Protein AF-A0A2H3EYL6-F1 (afdb_monomer_lite)

Structure (mmCIF, N/CA/C/O backbone):
data_AF-A0A2H3EYL6-F1
#
_entry.id   AF-A0A2H3EYL6-F1
#
loop_
_atom_site.group_PDB
_atom_site.id
_atom_site.type_symbol
_atom_site.label_atom_id
_atom_site.label_alt_id
_atom_site.label_comp_id
_atom_site.label_asym_id
_atom_site.label_entity_id
_atom_site.label_seq_id
_atom_site.pdbx_PDB_ins_code
_atom_site.Cartn_x
_atom_site.Cartn_y
_atom_site.Cartn_z
_atom_site.occupancy
_atom_site.B_iso_or_equiv
_atom_site.auth_seq_id
_atom_site.auth_comp_id
_atom_site.auth_asym_id
_atom_site.auth_atom_id
_atom_site.pdbx_PDB_model_num
ATOM 1 N N . MET A 1 1 ? 18.419 -10.142 -28.503 1.00 65.06 1 MET A N 1
ATOM 2 C CA . MET A 1 1 ? 17.807 -8.801 -28.611 1.00 65.06 1 MET A CA 1
ATOM 3 C C . MET A 1 1 ? 18.064 -8.148 -27.268 1.00 65.06 1 MET A C 1
ATOM 5 O O . MET A 1 1 ? 17.818 -8.819 -26.281 1.00 65.06 1 MET A O 1
ATOM 9 N N . VAL A 1 2 ? 18.643 -6.947 -27.205 1.00 81.31 2 VAL A N 1
ATOM 10 C CA . VAL A 1 2 ? 18.856 -6.274 -25.912 1.00 81.31 2 VAL A CA 1
ATOM 11 C C . VAL A 1 2 ? 17.604 -5.464 -25.610 1.00 81.31 2 VAL A C 1
ATOM 13 O O . VAL A 1 2 ? 17.224 -4.616 -26.415 1.00 81.31 2 VAL A O 1
ATOM 16 N N . TYR A 1 3 ? 16.944 -5.756 -24.494 1.00 85.50 3 TYR A N 1
ATOM 17 C CA . TYR A 1 3 ? 15.856 -4.931 -23.985 1.00 85.50 3 TYR A CA 1
ATOM 18 C C . TYR A 1 3 ? 16.463 -3.824 -23.135 1.00 85.50 3 TYR A C 1
ATOM 20 O O . TYR A 1 3 ? 17.166 -4.116 -22.171 1.00 85.50 3 TYR A O 1
ATOM 28 N N . GLU A 1 4 ? 16.210 -2.573 -23.499 1.00 86.75 4 GLU A N 1
ATOM 29 C CA . GLU A 1 4 ? 16.711 -1.396 -22.794 1.00 86.75 4 GLU A CA 1
ATOM 30 C C . GLU A 1 4 ? 15.558 -0.436 -22.512 1.00 86.75 4 GLU A C 1
ATOM 32 O O . GLU A 1 4 ? 14.672 -0.254 -23.351 1.00 86.75 4 GLU A O 1
ATOM 37 N N . GLY A 1 5 ? 15.570 0.174 -21.330 1.00 86.62 5 GLY A N 1
ATOM 38 C CA . GLY A 1 5 ? 14.625 1.220 -20.968 1.00 86.62 5 GLY A CA 1
ATOM 39 C C . GLY A 1 5 ? 15.189 2.150 -19.905 1.00 86.62 5 GLY A C 1
ATOM 40 O O . GLY A 1 5 ? 16.033 1.752 -19.093 1.00 86.62 5 GLY A O 1
ATOM 41 N N . LYS A 1 6 ? 14.706 3.394 -19.904 1.00 92.31 6 LYS A N 1
ATOM 42 C CA . LYS A 1 6 ? 15.008 4.352 -18.841 1.00 92.31 6 LYS A CA 1
ATOM 43 C C . LYS A 1 6 ? 14.436 3.862 -17.511 1.00 92.31 6 LYS A C 1
ATOM 45 O O . LYS A 1 6 ? 13.343 3.302 -17.468 1.00 92.31 6 LYS A O 1
ATOM 50 N N . THR A 1 7 ? 15.164 4.092 -16.427 1.00 92.62 7 THR A N 1
ATOM 51 C CA . THR A 1 7 ? 14.757 3.772 -15.054 1.00 92.62 7 THR A CA 1
ATOM 52 C C . THR A 1 7 ? 15.117 4.916 -14.116 1.00 92.62 7 THR A C 1
ATOM 54 O O . THR A 1 7 ? 16.041 5.683 -14.388 1.00 92.62 7 THR A O 1
ATOM 57 N N . PHE A 1 8 ? 14.397 5.031 -13.004 1.00 94.00 8 PHE A N 1
ATOM 58 C CA . PHE A 1 8 ? 14.640 6.043 -11.981 1.00 94.00 8 PHE A CA 1
ATOM 59 C C . PHE A 1 8 ? 15.000 5.360 -10.667 1.00 94.00 8 PHE A C 1
ATOM 61 O O . PHE A 1 8 ? 14.249 4.528 -10.153 1.00 94.00 8 PHE A O 1
ATOM 68 N N . ARG A 1 9 ? 16.178 5.692 -10.141 1.00 93.00 9 ARG A N 1
ATOM 69 C CA . ARG A 1 9 ? 16.787 5.020 -8.993 1.00 93.00 9 ARG A CA 1
ATOM 70 C C . ARG A 1 9 ? 16.853 5.931 -7.780 1.00 93.00 9 ARG A C 1
ATOM 72 O O . ARG A 1 9 ? 16.999 7.145 -7.925 1.00 93.00 9 ARG A O 1
ATOM 79 N N . GLY A 1 10 ? 16.802 5.318 -6.602 1.00 88.31 10 GLY A N 1
ATOM 80 C CA . GLY A 1 10 ? 17.319 5.926 -5.383 1.00 88.31 10 GLY A CA 1
ATOM 81 C C . GLY A 1 10 ? 18.846 6.018 -5.432 1.00 88.31 10 GLY A C 1
ATOM 82 O O . GLY A 1 10 ? 19.508 5.381 -6.255 1.00 88.31 10 GLY A O 1
ATOM 83 N N . SER A 1 11 ? 19.424 6.829 -4.557 1.00 83.31 11 SER A N 1
ATOM 84 C CA . SER A 1 11 ? 20.870 7.036 -4.461 1.00 83.31 11 SER A CA 1
ATOM 85 C C . SER A 1 11 ? 21.271 7.231 -3.009 1.00 83.31 11 SER A C 1
ATOM 87 O O . SER A 1 11 ? 20.445 7.594 -2.186 1.00 83.31 11 SER A O 1
ATOM 89 N N . ALA A 1 12 ? 22.546 7.050 -2.666 1.00 79.38 12 ALA A N 1
ATOM 90 C CA . ALA A 1 12 ? 22.996 7.203 -1.277 1.00 79.38 12 ALA A CA 1
ATOM 91 C C . ALA A 1 12 ? 22.717 8.601 -0.676 1.00 79.38 12 ALA A C 1
ATOM 93 O O . ALA A 1 12 ? 22.647 8.736 0.544 1.00 79.38 12 ALA A O 1
ATOM 94 N N . SER A 1 13 ? 22.562 9.633 -1.516 1.00 75.62 13 SER A N 1
ATOM 95 C CA . SER A 1 13 ? 22.194 10.997 -1.114 1.00 75.62 13 SER A CA 1
ATOM 96 C C . SER A 1 13 ? 20.681 11.226 -0.996 1.00 75.62 13 SER A C 1
ATOM 98 O O . SER A 1 13 ? 20.272 12.316 -0.600 1.00 75.62 13 SER A O 1
ATOM 100 N N . GLY A 1 14 ? 19.854 10.239 -1.348 1.00 78.12 14 GLY A N 1
ATOM 101 C CA . GLY A 1 14 ? 18.395 10.355 -1.398 1.00 78.12 14 GLY A CA 1
ATOM 102 C C . GLY A 1 14 ? 17.866 11.081 -2.635 1.00 78.12 14 GLY A C 1
ATOM 103 O O . GLY A 1 14 ? 16.681 11.402 -2.698 1.00 78.12 14 GLY A O 1
ATOM 104 N N . GLU A 1 15 ? 18.727 11.364 -3.616 1.00 79.94 15 GLU A N 1
ATOM 105 C CA . GLU A 1 15 ? 18.337 11.987 -4.881 1.00 79.94 15 GLU A CA 1
ATOM 106 C C . GLU A 1 15 ? 17.874 10.947 -5.904 1.00 79.94 15 GLU A C 1
ATOM 108 O O . GLU A 1 15 ? 18.380 9.823 -5.944 1.00 79.94 15 GLU A O 1
ATOM 113 N N . ILE A 1 16 ? 16.940 11.351 -6.766 1.00 88.94 16 ILE A N 1
ATOM 114 C CA . ILE A 1 16 ? 16.485 10.533 -7.889 1.00 88.94 16 ILE A CA 1
ATOM 115 C C . ILE A 1 16 ? 17.497 10.615 -9.024 1.00 88.94 16 ILE A C 1
ATOM 117 O O . ILE A 1 16 ? 17.801 11.700 -9.522 1.00 88.94 16 ILE A O 1
ATOM 121 N N . VAL A 1 17 ? 17.991 9.455 -9.446 1.00 88.94 17 VAL A N 1
ATOM 122 C CA . VAL A 1 17 ? 18.969 9.334 -10.526 1.00 88.94 17 VAL A CA 1
ATOM 123 C C . VAL A 1 17 ? 18.330 8.626 -11.712 1.00 88.94 17 VAL A C 1
ATOM 125 O O . VAL A 1 17 ? 17.850 7.498 -11.597 1.00 88.94 17 VAL A O 1
ATOM 128 N N . GLU A 1 18 ? 18.340 9.288 -12.866 1.00 92.50 18 GLU A N 1
ATOM 129 C CA . GLU A 1 18 ? 17.987 8.658 -14.136 1.00 92.50 18 GLU A CA 1
ATOM 130 C C . GLU A 1 18 ? 19.096 7.682 -14.562 1.00 92.50 18 GLU A C 1
ATOM 132 O O . GLU A 1 18 ? 20.282 8.014 -14.545 1.00 92.50 18 GLU A O 1
ATOM 137 N N . SER A 1 19 ? 18.711 6.467 -14.942 1.00 89.94 19 SER A N 1
ATOM 138 C CA . SER A 1 19 ? 19.608 5.389 -15.356 1.00 89.94 19 SER A CA 1
ATOM 139 C C . SER A 1 19 ? 18.985 4.578 -16.501 1.00 89.94 19 SER A C 1
ATOM 141 O O . SER A 1 19 ? 17.844 4.823 -16.895 1.00 89.94 19 SER A O 1
ATOM 143 N N . SER A 1 20 ? 19.708 3.597 -17.041 1.00 87.56 20 SER A N 1
ATOM 144 C CA . SER A 1 20 ? 19.164 2.605 -17.972 1.00 87.56 20 SER A CA 1
ATOM 145 C C . SER A 1 20 ? 19.321 1.198 -17.412 1.00 87.56 20 SER A C 1
ATOM 147 O O . SER A 1 20 ? 20.332 0.855 -16.799 1.00 87.56 20 SER A O 1
ATOM 149 N N . SER A 1 21 ? 18.289 0.385 -17.609 1.00 83.00 21 SER A N 1
ATOM 150 C CA . SER A 1 21 ? 18.329 -1.043 -17.316 1.00 83.00 21 SER A CA 1
ATOM 151 C C . SER A 1 21 ? 18.388 -1.805 -18.629 1.00 83.00 21 SER A C 1
ATOM 153 O O . SER A 1 21 ? 17.623 -1.505 -19.550 1.00 83.00 21 SER A O 1
ATOM 155 N N . THR A 1 22 ? 19.306 -2.767 -18.724 1.00 82.38 22 THR A N 1
ATOM 156 C CA . THR A 1 22 ? 19.487 -3.609 -19.906 1.00 82.38 22 THR A CA 1
ATOM 157 C C . THR A 1 22 ? 19.326 -5.083 -19.559 1.00 82.38 22 THR A C 1
ATOM 159 O O . THR A 1 22 ? 19.826 -5.582 -18.549 1.00 82.38 22 THR A O 1
ATOM 162 N N . ARG A 1 23 ? 18.620 -5.809 -20.425 1.00 81.81 23 ARG A N 1
ATOM 163 C CA . ARG A 1 23 ? 18.440 -7.261 -20.349 1.00 81.81 23 ARG A CA 1
ATOM 164 C C . ARG A 1 23 ? 18.789 -7.878 -21.692 1.00 81.81 23 ARG A C 1
ATOM 166 O O . ARG A 1 23 ? 18.125 -7.623 -22.690 1.00 81.81 23 ARG A O 1
ATOM 173 N N . GLU A 1 24 ? 19.847 -8.680 -21.714 1.00 79.38 24 GLU A N 1
ATOM 174 C CA . GLU A 1 24 ? 20.356 -9.290 -22.950 1.00 79.38 24 GLU A CA 1
ATOM 175 C C . GLU A 1 24 ? 19.587 -10.555 -23.351 1.00 79.38 24 GLU A C 1
ATOM 177 O O . GLU A 1 24 ? 19.427 -10.836 -24.540 1.00 79.38 24 GLU A O 1
ATOM 182 N N . GLU A 1 25 ? 19.083 -11.299 -22.362 1.00 80.56 25 GLU A N 1
ATOM 183 C CA . GLU A 1 25 ? 18.359 -12.552 -22.565 1.00 80.56 25 GLU A CA 1
ATOM 184 C C . GLU A 1 25 ? 17.094 -12.618 -21.707 1.00 80.56 25 GLU A C 1
ATOM 186 O O . GLU A 1 25 ? 17.060 -12.156 -20.560 1.00 80.56 25 GLU A O 1
ATOM 191 N N . LEU A 1 26 ? 16.052 -13.220 -22.284 1.00 87.12 26 LEU A N 1
ATOM 192 C CA . LEU A 1 26 ? 14.778 -13.480 -21.626 1.00 87.12 26 LEU A CA 1
ATOM 193 C C . LEU A 1 26 ? 14.746 -14.936 -21.162 1.00 87.12 26 LEU A C 1
ATOM 195 O O . LEU A 1 26 ? 14.884 -15.853 -21.978 1.00 87.12 26 LEU A O 1
ATOM 199 N N . PHE A 1 27 ? 14.547 -15.172 -19.865 1.00 90.62 27 PHE A N 1
ATOM 200 C CA . PHE A 1 27 ? 14.354 -16.540 -19.392 1.00 90.62 27 PHE A CA 1
ATOM 201 C C . PHE A 1 27 ? 13.013 -17.106 -19.894 1.00 90.62 27 PHE A C 1
ATOM 203 O O . PHE A 1 27 ? 12.091 -16.349 -20.198 1.00 90.62 27 PHE A O 1
ATOM 210 N N . PRO A 1 28 ? 12.843 -18.442 -19.940 1.00 93.25 28 PRO A N 1
ATOM 211 C CA . PRO A 1 28 ? 11.652 -19.054 -20.530 1.00 93.25 28 PRO A CA 1
ATOM 212 C C . PRO A 1 28 ? 10.303 -18.595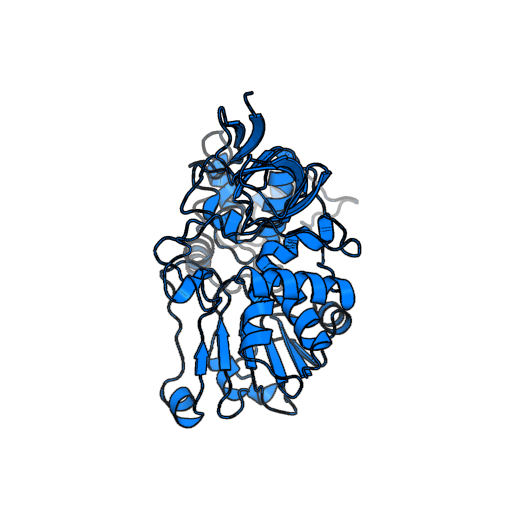 -19.952 1.00 93.25 28 PRO A C 1
ATOM 214 O O . PRO A 1 28 ? 9.319 -18.577 -20.688 1.00 93.25 28 PRO A O 1
ATOM 217 N N . ASN A 1 29 ? 10.266 -18.225 -18.668 1.00 93.50 29 ASN A N 1
ATOM 218 C CA . ASN A 1 29 ? 9.063 -17.789 -17.945 1.00 93.50 29 ASN A CA 1
ATOM 219 C C . ASN A 1 29 ? 9.038 -16.272 -17.688 1.00 93.50 29 ASN A C 1
ATOM 221 O O . ASN A 1 29 ? 8.238 -15.804 -16.876 1.00 93.50 29 ASN A O 1
ATOM 225 N N . ASP A 1 30 ? 9.959 -15.523 -18.293 1.00 93.75 30 ASP A N 1
ATOM 226 C CA . ASP A 1 30 ? 10.000 -14.075 -18.150 1.00 93.75 30 ASP A CA 1
ATOM 227 C C . ASP A 1 30 ? 9.125 -13.413 -19.214 1.00 93.75 30 ASP A C 1
ATOM 229 O O . ASP A 1 30 ? 8.939 -13.920 -20.320 1.00 93.75 30 ASP A O 1
ATOM 233 N N . VAL A 1 31 ? 8.614 -12.242 -18.872 1.00 94.88 31 VAL A N 1
ATOM 234 C CA . VAL A 1 31 ? 7.778 -11.410 -19.723 1.00 94.88 31 VAL A CA 1
ATOM 235 C C . VAL A 1 31 ? 8.338 -10.000 -19.695 1.00 94.88 31 VAL A C 1
ATOM 237 O O . VAL A 1 31 ? 8.607 -9.444 -18.629 1.00 94.88 31 VAL A O 1
ATOM 240 N N . VAL A 1 32 ? 8.502 -9.424 -20.881 1.00 94.38 32 VAL A N 1
ATOM 241 C CA . VAL A 1 32 ? 8.926 -8.040 -21.064 1.00 94.38 32 VAL A CA 1
ATOM 242 C C . VAL A 1 32 ? 7.686 -7.167 -21.112 1.00 94.38 32 VAL A C 1
ATOM 244 O O . VAL A 1 32 ? 6.811 -7.357 -21.959 1.00 94.38 32 VAL A O 1
ATOM 247 N N . VAL A 1 33 ? 7.615 -6.191 -20.217 1.00 94.62 33 VAL A N 1
ATOM 248 C CA . VAL A 1 33 ? 6.497 -5.261 -20.111 1.00 94.62 33 VAL A CA 1
ATOM 249 C C . VAL A 1 33 ? 6.988 -3.851 -20.388 1.00 94.62 33 VAL A C 1
ATOM 251 O O . VAL A 1 33 ? 7.900 -3.356 -19.728 1.00 94.62 33 VAL A O 1
ATOM 254 N N . LYS A 1 34 ? 6.341 -3.183 -21.344 1.00 94.69 34 LYS A N 1
ATOM 255 C CA . LYS A 1 34 ? 6.508 -1.748 -21.549 1.00 94.69 34 LYS A CA 1
ATOM 256 C C . LYS A 1 34 ? 5.663 -1.010 -20.523 1.00 94.69 34 LYS A C 1
ATOM 258 O O . LYS A 1 34 ? 4.430 -1.070 -20.575 1.00 94.69 34 LYS A O 1
ATOM 263 N N . ILE A 1 35 ? 6.324 -0.334 -19.596 1.00 94.88 35 ILE A N 1
ATOM 264 C CA . ILE A 1 35 ? 5.672 0.382 -18.503 1.00 94.88 35 ILE A CA 1
ATOM 265 C C . ILE A 1 35 ? 4.968 1.617 -19.062 1.00 94.88 35 ILE A C 1
ATOM 267 O O . ILE A 1 35 ? 5.472 2.306 -19.948 1.00 94.88 35 ILE A O 1
ATOM 271 N N . THR A 1 36 ? 3.765 1.877 -18.556 1.00 93.94 36 THR A N 1
ATOM 272 C CA . THR A 1 36 ? 2.970 3.055 -18.930 1.00 93.94 36 THR A CA 1
ATOM 273 C C . THR A 1 36 ? 2.619 3.921 -17.731 1.00 93.94 36 THR A C 1
ATOM 275 O O . THR A 1 36 ? 2.522 5.135 -17.867 1.00 93.94 36 THR A O 1
ATOM 278 N N . HIS A 1 37 ? 2.403 3.301 -16.572 1.00 94.31 37 HIS A N 1
ATOM 279 C CA . HIS A 1 37 ? 2.043 3.969 -15.331 1.00 94.31 37 HIS A CA 1
ATOM 280 C C . HIS A 1 37 ? 2.794 3.301 -14.180 1.00 94.31 37 HIS A C 1
ATOM 282 O O . HIS A 1 37 ? 3.146 2.125 -14.270 1.00 94.31 37 HIS A O 1
ATOM 288 N N . SER A 1 38 ? 3.008 4.069 -13.117 1.00 94.69 38 SER A N 1
ATOM 289 C CA . SER A 1 38 ? 3.521 3.614 -11.830 1.00 94.69 38 SER A CA 1
ATOM 290 C C . SER A 1 38 ? 2.793 4.377 -10.734 1.00 94.69 38 SER A C 1
ATOM 292 O O . SER A 1 38 ? 2.569 5.581 -10.862 1.00 94.69 38 SER A O 1
ATOM 294 N N . GLY A 1 39 ? 2.434 3.686 -9.660 1.00 92.81 39 GLY A N 1
ATOM 295 C CA . GLY A 1 39 ? 2.143 4.309 -8.376 1.00 92.81 39 GLY A CA 1
ATOM 296 C C . GLY A 1 39 ? 3.432 4.731 -7.667 1.00 92.81 39 GLY A C 1
ATOM 297 O O . GLY A 1 39 ? 4.532 4.333 -8.063 1.00 92.81 39 GLY A O 1
ATOM 298 N N . LEU A 1 40 ? 3.273 5.544 -6.625 1.00 92.31 40 LEU A N 1
ATOM 299 C CA . LEU A 1 40 ? 4.336 5.958 -5.715 1.00 92.31 40 LEU A CA 1
ATOM 300 C C . LEU A 1 40 ? 3.860 5.716 -4.277 1.00 92.31 40 LEU A C 1
ATOM 302 O O . LEU A 1 40 ? 2.903 6.347 -3.822 1.00 92.31 40 LEU A O 1
ATOM 306 N N . CYS A 1 41 ? 4.530 4.810 -3.571 1.00 91.62 41 CYS A N 1
ATOM 307 C CA . CYS A 1 41 ? 4.205 4.417 -2.206 1.00 91.62 41 CYS A CA 1
ATOM 308 C C . CYS A 1 41 ? 5.059 5.153 -1.177 1.00 91.62 41 CYS A C 1
ATOM 310 O O . CYS A 1 41 ? 6.206 5.517 -1.430 1.00 91.62 41 CYS A O 1
ATOM 312 N N . GLY A 1 42 ? 4.579 5.184 0.069 1.00 87.75 42 GLY A N 1
ATOM 313 C CA . GLY A 1 42 ? 5.439 5.465 1.222 1.00 87.75 42 GLY A CA 1
ATOM 314 C C . GLY A 1 42 ? 6.630 4.503 1.337 1.00 87.75 42 GLY A C 1
ATOM 315 O O . GLY A 1 42 ? 7.702 4.915 1.766 1.00 87.75 42 GLY A O 1
ATOM 316 N N . THR A 1 43 ? 6.492 3.252 0.886 1.00 88.38 43 THR A N 1
ATOM 317 C CA . THR A 1 43 ? 7.608 2.299 0.864 1.00 88.38 43 THR A CA 1
ATOM 318 C C . THR A 1 43 ? 8.727 2.746 -0.083 1.00 88.38 43 THR A C 1
ATOM 320 O O . THR A 1 43 ? 9.888 2.541 0.252 1.00 88.38 43 THR A O 1
ATOM 323 N N . ASP A 1 44 ? 8.437 3.425 -1.201 1.00 90.56 44 ASP A N 1
ATOM 324 C CA . ASP A 1 44 ? 9.495 3.947 -2.083 1.00 90.56 44 ASP A CA 1
ATOM 325 C C . ASP A 1 44 ? 10.350 5.001 -1.360 1.00 90.56 44 ASP A C 1
ATOM 327 O O . ASP A 1 44 ? 11.564 5.044 -1.545 1.00 90.56 44 ASP A O 1
ATOM 331 N N . LEU A 1 45 ? 9.748 5.768 -0.441 1.00 87.75 45 LEU A N 1
ATOM 332 C CA . LEU A 1 45 ? 10.466 6.733 0.397 1.00 87.75 45 LEU A CA 1
ATOM 333 C C . LEU A 1 45 ? 11.476 6.061 1.336 1.00 87.75 45 LEU A C 1
ATOM 335 O O . LEU A 1 45 ? 12.552 6.604 1.576 1.00 87.75 45 LEU A O 1
ATOM 339 N N . HIS A 1 46 ? 11.166 4.861 1.836 1.00 84.19 46 HIS A N 1
ATOM 340 C CA . HIS A 1 46 ? 12.094 4.083 2.663 1.00 84.19 46 HIS A CA 1
ATOM 341 C C . HIS A 1 46 ? 13.326 3.598 1.885 1.00 84.19 46 HIS A C 1
ATOM 343 O O . HIS A 1 46 ? 14.372 3.372 2.494 1.00 84.19 46 HIS A O 1
ATOM 349 N N . TYR A 1 47 ? 13.224 3.479 0.557 1.00 87.75 47 TYR A N 1
ATOM 350 C CA . TYR A 1 47 ? 14.301 3.015 -0.320 1.00 87.75 47 TYR A CA 1
ATOM 351 C C . TYR A 1 47 ? 14.997 4.138 -1.103 1.00 87.75 47 TYR A C 1
ATOM 353 O O . TYR A 1 47 ? 15.911 3.849 -1.868 1.00 87.75 47 TYR A O 1
ATOM 361 N N . LEU A 1 48 ? 14.657 5.416 -0.878 1.00 87.12 48 LEU A N 1
ATOM 362 C CA . LEU A 1 48 ? 15.299 6.548 -1.569 1.00 87.12 48 LEU A CA 1
ATOM 363 C C . LEU A 1 48 ? 16.820 6.577 -1.419 1.00 87.12 48 LEU A C 1
ATOM 365 O O . LEU A 1 48 ? 17.515 6.969 -2.350 1.00 87.12 48 LEU A O 1
ATOM 369 N N . ASN A 1 49 ? 17.321 6.141 -0.260 1.00 85.25 49 ASN A N 1
ATOM 370 C CA . ASN A 1 49 ? 18.749 6.131 0.054 1.00 85.25 49 ASN A CA 1
ATOM 371 C C . ASN A 1 49 ? 19.479 4.862 -0.426 1.00 85.25 49 ASN A C 1
ATOM 373 O O . ASN A 1 49 ? 20.648 4.657 -0.099 1.00 85.25 49 ASN A O 1
ATOM 377 N N . ILE A 1 50 ? 18.787 3.978 -1.146 1.00 86.88 50 ILE A N 1
ATOM 378 C CA . ILE A 1 50 ? 19.313 2.702 -1.627 1.00 86.88 50 ILE A CA 1
ATOM 379 C C . ILE A 1 50 ? 19.492 2.793 -3.140 1.00 86.88 50 ILE A C 1
ATOM 381 O O . ILE A 1 50 ? 18.594 3.243 -3.848 1.00 86.88 50 ILE A O 1
ATOM 385 N N . ASP A 1 51 ? 20.648 2.348 -3.640 1.00 89.75 51 ASP A N 1
ATOM 386 C CA . ASP A 1 51 ? 20.913 2.279 -5.080 1.00 89.75 51 ASP A CA 1
ATOM 387 C C . ASP A 1 51 ? 20.106 1.145 -5.726 1.00 89.75 51 ASP A C 1
ATOM 389 O O . ASP A 1 51 ? 20.582 0.023 -5.921 1.00 89.75 51 ASP A O 1
ATOM 393 N N . MET A 1 52 ? 18.851 1.451 -6.029 1.00 92.25 52 MET A N 1
ATOM 394 C CA . MET A 1 52 ? 17.922 0.560 -6.703 1.00 92.25 52 MET A CA 1
ATOM 395 C C . MET A 1 52 ? 16.882 1.344 -7.492 1.00 92.25 52 MET A C 1
ATOM 397 O O . MET A 1 52 ? 16.540 2.470 -7.130 1.00 92.25 52 MET A O 1
ATOM 401 N N . VAL A 1 53 ? 16.353 0.738 -8.554 1.00 93.00 53 VAL A N 1
ATOM 402 C CA . VAL A 1 53 ? 15.200 1.276 -9.282 1.00 93.00 53 VAL A CA 1
ATOM 403 C C . VAL A 1 53 ? 13.995 1.298 -8.346 1.00 93.00 53 VAL A C 1
ATOM 405 O O . VAL A 1 53 ? 13.698 0.313 -7.671 1.00 93.00 53 VAL A O 1
ATOM 408 N N . LEU A 1 54 ? 13.328 2.445 -8.282 1.00 93.31 54 LEU A N 1
ATOM 409 C CA . LEU A 1 54 ? 12.184 2.663 -7.407 1.00 93.31 54 LEU A CA 1
ATOM 410 C C . LEU A 1 54 ? 10.875 2.245 -8.086 1.00 93.31 54 LEU A C 1
ATOM 412 O O . LEU A 1 54 ? 10.813 1.989 -9.292 1.00 93.31 54 LEU A O 1
ATOM 416 N N . GLY A 1 55 ? 9.805 2.206 -7.298 1.00 91.50 55 GLY A N 1
ATOM 417 C CA . GLY A 1 55 ? 8.486 1.838 -7.767 1.00 91.50 55 GLY A CA 1
ATOM 418 C C . GLY A 1 55 ? 8.246 0.336 -7.674 1.00 91.50 55 GLY A C 1
ATOM 419 O O . GLY A 1 55 ? 8.896 -0.484 -8.324 1.00 91.50 55 GLY A O 1
ATOM 420 N N . HIS A 1 56 ? 7.249 -0.004 -6.873 1.00 89.50 56 HIS A N 1
ATOM 421 C CA . HIS A 1 56 ? 6.693 -1.351 -6.727 1.00 89.50 56 HIS A CA 1
ATOM 422 C C . HIS A 1 56 ? 5.168 -1.334 -6.680 1.00 89.50 56 HIS A C 1
ATOM 424 O O . HIS A 1 56 ? 4.526 -2.349 -6.394 1.00 89.50 56 HIS A O 1
ATOM 430 N N . GLU A 1 57 ? 4.588 -0.160 -6.903 1.00 76.44 57 GLU A N 1
ATOM 431 C CA . GLU A 1 57 ? 3.163 0.009 -7.030 1.00 76.44 57 GLU A CA 1
ATOM 432 C C . GLU A 1 57 ? 2.867 0.292 -8.479 1.00 76.44 57 GLU A C 1
ATOM 434 O O . GLU A 1 57 ? 3.417 1.203 -9.091 1.00 76.44 57 GLU A O 1
ATOM 439 N N . GLY A 1 58 ? 1.933 -0.469 -9.018 1.00 61.69 58 GLY A N 1
ATOM 440 C CA . GLY A 1 58 ? 1.193 -0.006 -10.159 1.00 61.69 58 GLY A CA 1
ATOM 441 C C . GLY A 1 58 ? 1.954 0.085 -11.443 1.00 61.69 58 GLY A C 1
ATOM 442 O O . GLY A 1 58 ? 1.653 0.955 -12.250 1.00 61.69 58 GLY A O 1
ATOM 443 N N . SER A 1 59 ? 2.870 -0.849 -11.620 1.00 64.06 59 SER A N 1
ATOM 444 C CA . SER A 1 59 ? 3.604 -1.141 -12.829 1.00 64.06 59 SER A CA 1
ATOM 445 C C . SER A 1 59 ? 2.674 -1.602 -13.954 1.00 64.06 59 SER A C 1
ATOM 447 O O . SER A 1 59 ? 2.699 -2.741 -14.422 1.00 64.06 59 SER A O 1
ATOM 449 N N . VAL A 1 60 ? 1.752 -0.731 -14.344 1.00 84.00 60 VAL A N 1
ATOM 450 C CA . VAL A 1 60 ? 0.791 -1.041 -15.380 1.00 84.00 60 VAL A CA 1
ATOM 451 C C . VAL A 1 60 ? 1.472 -0.815 -16.705 1.00 84.00 60 VAL A C 1
ATOM 453 O O . VAL A 1 60 ? 1.943 0.282 -17.023 1.00 84.00 60 VAL A O 1
ATOM 456 N N . GLY A 1 61 ? 1.493 -1.864 -17.503 1.00 92.19 61 GLY A N 1
ATOM 457 C CA . GLY A 1 61 ? 2.120 -1.836 -18.798 1.00 92.19 61 GLY A CA 1
ATOM 458 C C . GLY A 1 61 ? 1.439 -2.749 -19.789 1.00 92.19 61 GLY A C 1
ATOM 459 O O . GLY A 1 61 ? 0.419 -3.387 -19.515 1.00 92.19 61 GLY A O 1
ATOM 460 N N . VAL A 1 62 ? 2.027 -2.768 -20.974 1.00 96.38 62 VAL A N 1
ATOM 461 C CA . VAL A 1 62 ? 1.613 -3.631 -22.071 1.00 96.38 62 VAL A CA 1
ATOM 462 C C . VAL A 1 62 ? 2.712 -4.652 -22.291 1.00 96.38 62 VAL A C 1
ATOM 464 O O . VAL A 1 62 ? 3.886 -4.290 -22.402 1.00 96.38 62 VAL A O 1
ATOM 467 N N . VAL A 1 63 ? 2.337 -5.926 -22.343 1.00 96.75 63 VAL A N 1
ATOM 468 C CA . VAL A 1 63 ? 3.267 -7.009 -22.650 1.00 96.75 63 VAL A CA 1
ATOM 469 C C . VAL A 1 63 ? 3.847 -6.779 -24.044 1.00 96.75 63 VAL A C 1
ATOM 471 O O . VAL A 1 63 ? 3.112 -6.719 -25.031 1.00 96.75 63 VAL A O 1
ATOM 474 N N . GLN A 1 64 ? 5.166 -6.641 -24.117 1.00 95.00 64 GLN A N 1
ATOM 475 C CA . GLN A 1 64 ? 5.911 -6.492 -25.361 1.00 95.00 64 GLN A CA 1
ATOM 476 C C . GLN A 1 64 ? 6.301 -7.861 -25.923 1.00 95.00 64 GLN A C 1
ATOM 478 O O . GLN A 1 64 ? 6.080 -8.123 -27.102 1.00 95.00 64 GLN A O 1
ATOM 483 N N . GLU A 1 65 ? 6.854 -8.733 -25.079 1.00 94.94 65 GLU A N 1
ATOM 484 C CA . GLU A 1 65 ? 7.324 -10.065 -25.462 1.00 94.94 65 GLU A CA 1
ATOM 485 C C . GLU A 1 65 ? 7.168 -11.043 -24.294 1.00 94.94 65 GLU A C 1
ATOM 487 O O . GLU A 1 65 ? 7.266 -10.653 -23.129 1.00 94.94 65 GLU A O 1
ATOM 492 N N . VAL A 1 66 ? 6.916 -12.314 -24.604 1.00 96.19 66 VAL A N 1
ATOM 493 C CA . VAL A 1 66 ? 6.784 -13.394 -23.621 1.00 96.19 66 VAL A CA 1
ATOM 494 C C . VAL A 1 66 ? 7.814 -14.480 -23.896 1.00 96.19 66 VAL A C 1
ATOM 496 O O . VAL A 1 66 ? 8.075 -14.824 -25.049 1.00 96.19 66 VAL A O 1
ATOM 499 N N . GLY A 1 67 ? 8.387 -15.042 -22.836 1.00 94.50 67 GLY A N 1
ATOM 500 C CA . GLY A 1 67 ? 9.298 -16.169 -22.941 1.00 94.50 67 GLY A CA 1
ATOM 501 C C . GLY A 1 67 ? 8.601 -17.430 -23.479 1.00 94.50 67 GLY A C 1
ATOM 502 O O . GLY A 1 67 ? 7.390 -17.599 -23.330 1.00 94.50 67 GLY A O 1
ATOM 503 N N . PRO A 1 68 ? 9.345 -18.375 -24.080 1.00 94.69 68 PRO A N 1
ATOM 504 C CA . PRO A 1 68 ? 8.786 -19.553 -24.760 1.00 94.69 68 PRO A CA 1
ATOM 505 C C . PRO A 1 68 ? 7.972 -20.502 -23.861 1.00 94.69 68 PRO A C 1
ATOM 507 O O . PRO A 1 68 ? 7.178 -21.312 -24.353 1.00 94.69 68 PRO A O 1
ATOM 510 N N . SER A 1 69 ? 8.182 -20.449 -22.544 1.00 95.50 69 SER A N 1
ATOM 511 C CA . SER A 1 69 ? 7.454 -21.271 -21.572 1.00 95.50 69 SER A CA 1
ATOM 512 C C . SER A 1 69 ? 6.263 -20.551 -20.943 1.00 95.50 69 SER A C 1
ATOM 514 O O . SER A 1 69 ? 5.476 -21.219 -20.278 1.00 95.50 69 SER A O 1
ATOM 516 N N . CYS A 1 70 ? 6.062 -19.262 -21.234 1.00 95.44 70 CYS A N 1
ATOM 517 C CA . CYS A 1 70 ? 4.872 -18.526 -20.824 1.00 95.44 70 CYS A CA 1
ATOM 518 C C . CYS A 1 70 ? 3.608 -19.129 -21.465 1.00 95.44 70 CYS A C 1
ATOM 520 O O . CYS A 1 70 ? 3.635 -19.578 -22.619 1.00 95.44 70 CYS A O 1
ATOM 522 N N . LYS A 1 71 ? 2.509 -19.196 -20.708 1.00 95.19 71 LYS A N 1
ATOM 523 C CA . LYS A 1 71 ? 1.239 -19.825 -21.136 1.00 95.19 71 LYS A CA 1
ATOM 524 C C . LYS A 1 71 ? 0.000 -18.969 -20.909 1.00 95.19 71 LYS A C 1
ATOM 526 O O . LYS A 1 71 ? -1.042 -19.269 -21.488 1.00 95.19 71 LYS A O 1
ATOM 531 N N . ARG A 1 72 ? 0.077 -17.958 -20.049 1.00 95.69 72 ARG A N 1
ATOM 532 C CA . ARG A 1 72 ? -1.068 -17.169 -19.586 1.00 95.69 72 ARG A CA 1
ATOM 533 C C . ARG A 1 72 ? -1.163 -15.810 -20.271 1.00 95.69 72 ARG A C 1
ATOM 535 O O . ARG A 1 72 ? -2.275 -15.318 -20.458 1.00 95.69 72 ARG A O 1
ATOM 542 N N . LEU A 1 73 ? -0.031 -15.210 -20.621 1.00 96.69 73 LEU A N 1
ATOM 543 C CA . LEU A 1 73 ? 0.056 -13.869 -21.189 1.00 96.69 73 LEU A CA 1
ATOM 544 C C . LEU A 1 73 ? 0.490 -13.903 -22.653 1.00 96.69 73 LEU A C 1
ATOM 546 O O . LEU A 1 73 ? 1.238 -14.779 -23.081 1.00 96.69 73 LEU A O 1
ATOM 550 N N . ASN A 1 74 ? 0.033 -12.910 -23.413 1.00 96.31 74 ASN A N 1
ATOM 551 C CA . ASN A 1 74 ? 0.425 -12.690 -24.802 1.00 96.31 74 ASN A CA 1
ATOM 552 C C . ASN A 1 74 ? 0.868 -11.239 -25.014 1.00 96.31 74 ASN A C 1
ATOM 554 O O . ASN A 1 74 ? 0.466 -10.342 -24.273 1.00 96.31 74 ASN A O 1
ATOM 558 N N . ALA A 1 75 ? 1.652 -10.994 -26.067 1.00 96.69 75 ALA A N 1
ATOM 559 C CA . ALA A 1 75 ? 1.971 -9.635 -26.496 1.00 96.69 75 ALA A CA 1
ATOM 560 C C . ALA A 1 75 ? 0.689 -8.813 -26.725 1.00 96.69 75 ALA A C 1
ATOM 562 O O . ALA A 1 75 ? -0.268 -9.289 -27.337 1.00 96.69 75 ALA A O 1
ATOM 563 N N . GLY A 1 76 ? 0.675 -7.582 -26.216 1.00 96.31 76 GLY A N 1
ATOM 564 C CA . GLY A 1 76 ? -0.490 -6.698 -26.217 1.00 96.31 76 GLY A CA 1
ATOM 565 C C . GLY A 1 76 ? -1.379 -6.800 -24.974 1.00 96.31 76 GLY A C 1
ATOM 566 O O . GLY A 1 76 ? -2.202 -5.909 -24.765 1.00 96.31 76 GLY A O 1
ATOM 567 N N . ASP A 1 77 ? -1.211 -7.817 -24.120 1.00 97.12 77 ASP A N 1
ATOM 568 C CA . ASP A 1 77 ? -1.972 -7.897 -22.874 1.00 97.12 77 ASP A CA 1
ATOM 569 C C . ASP A 1 77 ? -1.609 -6.751 -21.923 1.00 97.12 77 ASP A C 1
ATOM 571 O O . ASP A 1 77 ? -0.440 -6.399 -21.746 1.00 97.12 77 ASP A O 1
ATOM 575 N N . ARG A 1 78 ? -2.630 -6.183 -21.274 1.00 96.75 78 ARG A N 1
ATOM 576 C CA . ARG A 1 78 ? -2.459 -5.163 -20.241 1.00 96.75 78 ARG A CA 1
ATOM 577 C C . ARG A 1 78 ? -2.302 -5.826 -18.878 1.00 96.75 78 ARG A C 1
ATOM 579 O O . ARG A 1 78 ? -3.212 -6.514 -18.410 1.00 96.75 78 ARG A O 1
ATOM 586 N N . VAL A 1 79 ? -1.162 -5.592 -18.239 1.00 97.06 79 VAL A N 1
ATOM 587 C CA . VAL A 1 79 ? -0.779 -6.255 -16.987 1.00 97.06 79 VAL A CA 1
ATOM 588 C C . VAL A 1 79 ? -0.300 -5.254 -15.946 1.00 97.06 79 VAL A C 1
ATOM 590 O O . VAL A 1 79 ? 0.157 -4.169 -16.297 1.00 97.06 79 VAL A O 1
ATOM 593 N N . GLY A 1 80 ? -0.412 -5.622 -14.674 1.00 95.19 80 GLY A N 1
ATOM 594 C CA . GLY A 1 80 ? 0.207 -4.939 -13.543 1.00 95.19 80 GLY A CA 1
ATOM 595 C C . GLY A 1 80 ? 1.003 -5.917 -12.683 1.00 95.19 80 GLY A C 1
ATOM 596 O O . GLY A 1 80 ? 0.717 -7.113 -12.677 1.00 95.19 80 GLY A O 1
ATOM 597 N N . TRP A 1 81 ? 1.990 -5.424 -11.943 1.00 93.75 81 TRP A N 1
ATOM 598 C CA . TRP A 1 81 ? 2.628 -6.170 -10.856 1.00 93.75 81 TRP A CA 1
ATOM 599 C C . TRP A 1 81 ? 2.796 -5.282 -9.629 1.00 93.75 81 TRP A C 1
ATOM 601 O O . TRP A 1 81 ? 2.640 -4.061 -9.701 1.00 93.75 81 TRP A O 1
ATOM 611 N N . GLY A 1 82 ? 3.076 -5.922 -8.497 1.00 91.56 82 GLY A N 1
ATOM 612 C CA . GLY A 1 82 ? 3.274 -5.258 -7.215 1.00 91.56 82 GLY A CA 1
ATOM 613 C C . GLY A 1 82 ? 4.627 -5.587 -6.590 1.00 91.56 82 GLY A C 1
ATOM 614 O O . GLY A 1 82 ? 5.592 -5.929 -7.266 1.00 91.56 82 GLY A O 1
ATOM 615 N N . TYR A 1 83 ? 4.661 -5.553 -5.261 1.00 92.81 83 TYR A N 1
ATOM 616 C CA . TYR A 1 83 ? 5.863 -5.738 -4.443 1.00 92.81 83 TYR A CA 1
ATOM 617 C C . TYR A 1 83 ? 6.558 -7.106 -4.593 1.00 92.81 83 TYR A C 1
ATOM 619 O O . TYR A 1 83 ? 7.759 -7.223 -4.360 1.00 92.81 83 TYR A O 1
ATOM 627 N N . MET A 1 84 ? 5.823 -8.159 -4.952 1.00 92.62 84 MET A N 1
ATOM 628 C CA . MET A 1 84 ? 6.352 -9.524 -5.059 1.00 92.62 84 MET A CA 1
ATOM 629 C C . MET A 1 84 ? 6.861 -9.820 -6.474 1.00 92.62 84 MET A C 1
ATOM 631 O O . MET A 1 84 ? 6.163 -9.566 -7.456 1.00 92.62 84 MET A O 1
ATOM 635 N N . HIS A 1 85 ? 8.072 -10.376 -6.569 1.00 90.75 85 HIS A N 1
ATOM 636 C CA . HIS A 1 85 ? 8.742 -10.645 -7.845 1.00 90.75 85 HIS A CA 1
ATOM 637 C C . HIS A 1 85 ? 8.670 -12.126 -8.217 1.00 90.75 85 HIS A C 1
ATOM 639 O O . HIS A 1 85 ? 8.311 -12.488 -9.334 1.00 90.75 85 HIS A O 1
ATOM 645 N N . GLU A 1 86 ? 9.034 -12.988 -7.266 1.00 92.44 86 GLU A N 1
ATOM 646 C CA . GLU A 1 86 ? 8.979 -14.440 -7.407 1.00 92.44 86 GLU A CA 1
ATOM 647 C C . GLU A 1 86 ? 8.911 -15.131 -6.042 1.00 92.44 86 GLU A C 1
ATOM 649 O O . GLU A 1 86 ? 9.262 -14.561 -5.006 1.00 92.44 86 GLU A O 1
ATOM 654 N N . THR A 1 87 ? 8.469 -16.385 -6.039 1.00 94.44 87 THR A N 1
ATOM 655 C CA . THR A 1 87 ? 8.499 -17.282 -4.877 1.00 94.44 87 THR A CA 1
ATOM 656 C C . THR A 1 87 ? 9.074 -18.630 -5.292 1.00 94.44 87 THR A C 1
ATOM 658 O O . THR A 1 87 ? 9.220 -18.910 -6.480 1.00 94.44 87 THR A O 1
ATOM 661 N N . CYS A 1 88 ? 9.409 -19.494 -4.327 1.00 93.12 88 CYS A N 1
ATOM 662 C CA . CYS A 1 88 ? 10.001 -20.794 -4.653 1.00 93.12 88 CYS A CA 1
ATOM 663 C C . CYS A 1 88 ? 9.019 -21.769 -5.325 1.00 93.12 88 CYS A C 1
ATOM 665 O O . CYS A 1 88 ? 9.455 -22.785 -5.856 1.00 93.12 88 CYS A O 1
ATOM 667 N N . GLY A 1 89 ? 7.707 -21.514 -5.244 1.00 91.75 89 GLY A N 1
ATOM 668 C CA . GLY A 1 89 ? 6.652 -22.338 -5.844 1.00 91.75 89 GLY A CA 1
ATOM 669 C C . GLY A 1 89 ? 6.439 -23.714 -5.201 1.00 91.75 89 GLY A C 1
ATOM 670 O O . GLY A 1 89 ? 5.485 -24.398 -5.547 1.00 91.75 89 GLY A O 1
ATOM 671 N N . LEU A 1 90 ? 7.285 -24.133 -4.254 1.00 94.88 90 LEU A N 1
ATOM 672 C CA . LEU A 1 90 ? 7.322 -25.514 -3.752 1.00 94.88 90 LEU A CA 1
ATOM 673 C C . LEU A 1 90 ? 7.043 -25.645 -2.249 1.00 94.88 90 LEU A C 1
ATOM 675 O O . LEU A 1 90 ? 6.683 -26.727 -1.791 1.00 94.88 90 LEU A O 1
ATOM 679 N N . CYS A 1 91 ? 7.232 -24.582 -1.462 1.00 95.56 91 CYS A N 1
ATOM 680 C CA . CYS A 1 91 ? 7.018 -24.646 -0.016 1.00 95.56 91 CYS A CA 1
ATOM 681 C C . CYS A 1 91 ? 5.527 -24.668 0.338 1.00 95.56 91 CYS A C 1
ATOM 683 O O . CYS A 1 91 ? 4.675 -24.328 -0.485 1.00 95.56 91 CYS A O 1
ATOM 685 N N . ARG A 1 92 ? 5.213 -25.030 1.588 1.00 95.19 92 ARG A N 1
ATOM 686 C CA . ARG A 1 92 ? 3.832 -25.097 2.080 1.00 95.19 92 ARG A CA 1
ATOM 687 C C . ARG A 1 92 ? 3.087 -23.789 1.834 1.00 95.19 92 ARG A C 1
ATOM 689 O O . ARG A 1 92 ? 1.988 -23.821 1.306 1.00 95.19 92 ARG A O 1
ATOM 696 N N . GLU A 1 93 ? 3.718 -22.663 2.139 1.00 95.38 93 GLU A N 1
ATOM 697 C CA . GLU A 1 93 ? 3.139 -21.327 1.995 1.00 95.38 93 GLU A CA 1
ATOM 698 C C . GLU A 1 93 ? 2.803 -21.018 0.527 1.00 95.38 93 GLU A C 1
ATOM 700 O O . GLU A 1 93 ? 1.756 -20.445 0.239 1.00 95.38 93 GLU A O 1
ATOM 705 N N . CYS A 1 94 ? 3.641 -21.471 -0.417 1.00 93.75 94 CYS A N 1
ATOM 706 C CA . CYS A 1 94 ? 3.360 -21.363 -1.855 1.00 93.75 94 CYS A CA 1
ATOM 707 C C . CYS A 1 94 ? 2.148 -22.189 -2.295 1.00 93.75 94 CYS A C 1
ATOM 709 O O . CYS A 1 94 ? 1.473 -21.831 -3.253 1.00 93.75 94 CYS A O 1
ATOM 711 N N . GLN A 1 95 ? 1.871 -23.289 -1.598 1.00 92.31 95 GLN A N 1
ATOM 712 C CA . GLN A 1 95 ? 0.789 -24.216 -1.921 1.00 92.31 95 GLN A CA 1
ATOM 713 C C . GLN A 1 95 ? -0.521 -23.891 -1.180 1.00 92.31 95 GLN A C 1
ATOM 715 O O . GLN A 1 95 ? -1.544 -24.509 -1.461 1.00 92.31 95 GLN A O 1
ATOM 720 N N . THR A 1 96 ? -0.510 -22.934 -0.243 1.00 88.00 96 THR A N 1
ATOM 721 C CA . THR A 1 96 ? -1.676 -22.557 0.578 1.00 88.00 96 THR A CA 1
ATOM 722 C C . THR A 1 96 ? -2.096 -21.093 0.420 1.00 88.00 96 THR A C 1
ATOM 724 O O . THR A 1 96 ? -2.732 -20.557 1.320 1.00 88.00 96 THR A O 1
ATOM 727 N N . ASP A 1 97 ? -1.745 -20.443 -0.698 1.00 82.00 97 ASP A N 1
ATOM 728 C CA . ASP A 1 97 ? -2.050 -19.019 -0.975 1.00 82.00 97 ASP A CA 1
ATOM 729 C C . ASP A 1 97 ? -1.505 -18.043 0.099 1.00 82.00 97 ASP A C 1
ATOM 731 O O . ASP A 1 97 ? -1.981 -16.923 0.280 1.00 82.00 97 ASP A O 1
ATOM 735 N N . ASP A 1 98 ? -0.454 -18.465 0.808 1.00 89.94 98 ASP A N 1
ATOM 736 C CA . ASP A 1 98 ? 0.293 -17.677 1.801 1.00 89.94 98 ASP A CA 1
ATOM 737 C C . ASP A 1 98 ? 1.711 -17.369 1.300 1.00 89.94 98 ASP A C 1
ATOM 739 O O . ASP A 1 98 ? 2.640 -17.090 2.053 1.00 89.94 98 ASP A O 1
ATOM 743 N N . GLU A 1 99 ? 1.894 -17.412 -0.013 1.00 93.38 99 GLU A N 1
ATOM 744 C CA . GLU A 1 99 ? 3.190 -17.378 -0.682 1.00 93.38 99 GLU A CA 1
ATOM 745 C C . GLU A 1 99 ? 3.975 -16.077 -0.486 1.00 93.38 99 GLU A C 1
ATOM 747 O O . GLU A 1 99 ? 5.199 -16.061 -0.621 1.00 93.38 99 GLU A O 1
ATOM 752 N N . VAL A 1 100 ? 3.300 -15.015 -0.044 1.00 93.38 100 VAL A N 1
ATOM 753 C CA . VAL A 1 100 ? 3.917 -13.782 0.471 1.00 93.38 100 VAL A CA 1
ATOM 754 C C . VAL A 1 100 ? 4.833 -14.033 1.681 1.00 93.38 100 VAL A C 1
ATOM 756 O O . VAL A 1 100 ? 5.735 -13.238 1.949 1.00 93.38 100 VAL A O 1
ATOM 759 N N . PHE A 1 101 ? 4.665 -15.152 2.392 1.00 94.88 101 PHE A N 1
ATOM 760 C CA . PHE A 1 101 ? 5.500 -15.591 3.516 1.00 94.88 101 PHE A CA 1
ATOM 761 C C . PHE A 1 101 ? 6.569 -16.624 3.133 1.00 94.88 101 PHE A C 1
ATOM 763 O O . PHE A 1 101 ? 7.322 -17.077 3.996 1.00 94.88 101 PHE A O 1
ATOM 770 N N . CYS A 1 102 ? 6.690 -16.966 1.847 1.00 95.56 102 CYS A N 1
ATOM 771 C CA . CYS A 1 102 ? 7.728 -17.866 1.357 1.00 95.56 102 CYS A CA 1
ATOM 772 C C . CYS A 1 102 ? 9.131 -17.371 1.761 1.00 95.56 102 CYS A C 1
ATOM 774 O O . CYS A 1 102 ? 9.484 -16.215 1.534 1.00 95.56 102 CYS A O 1
ATOM 776 N N . GLN A 1 103 ? 9.956 -18.256 2.326 1.00 93.06 103 GLN A N 1
ATOM 777 C CA . GLN A 1 103 ? 11.336 -17.924 2.720 1.00 93.06 103 GLN A CA 1
ATOM 778 C C . GLN A 1 103 ? 12.269 -17.733 1.515 1.00 93.06 103 GLN A C 1
ATOM 780 O O . GLN A 1 103 ? 13.261 -17.022 1.607 1.00 93.06 103 GLN A O 1
ATOM 785 N N . GLY A 1 104 ? 11.941 -18.353 0.378 1.00 92.69 104 GLY A N 1
ATOM 786 C CA . GLY A 1 104 ? 12.657 -18.190 -0.890 1.00 92.69 104 GLY A CA 1
ATOM 787 C C . GLY A 1 104 ? 12.063 -17.111 -1.794 1.00 92.69 104 GLY A C 1
ATOM 788 O O . GLY A 1 104 ? 12.292 -17.158 -3.000 1.00 92.69 104 GLY A O 1
ATOM 789 N N . LYS A 1 105 ? 11.237 -16.203 -1.256 1.00 93.88 105 LYS A N 1
ATOM 790 C CA . LYS A 1 105 ? 10.653 -15.116 -2.045 1.00 93.88 105 LYS A CA 1
ATOM 791 C C . LYS A 1 105 ? 11.701 -14.088 -2.443 1.00 93.88 105 LYS A C 1
ATOM 793 O O . LYS A 1 105 ? 12.645 -13.826 -1.700 1.00 93.88 105 LYS A O 1
ATOM 798 N N . ARG A 1 106 ? 11.466 -13.448 -3.580 1.00 93.44 106 ARG A N 1
ATOM 799 C CA . ARG A 1 106 ? 12.121 -12.204 -3.971 1.00 93.44 106 ARG A CA 1
ATOM 800 C C . ARG A 1 106 ? 11.069 -11.121 -4.100 1.00 93.44 106 ARG A C 1
ATOM 802 O O . ARG A 1 106 ? 9.987 -11.353 -4.643 1.00 93.44 106 ARG A O 1
ATOM 809 N N . CYS A 1 107 ? 11.384 -9.952 -3.574 1.00 92.50 107 CYS A N 1
ATOM 810 C CA . CYS A 1 107 ? 10.473 -8.821 -3.543 1.00 92.50 107 CYS A CA 1
ATOM 811 C C . CYS A 1 107 ? 11.233 -7.499 -3.603 1.00 92.50 107 CYS A C 1
ATOM 813 O O . CYS A 1 107 ? 12.464 -7.460 -3.458 1.00 92.50 107 CYS A O 1
ATOM 815 N N . PHE A 1 108 ? 10.483 -6.419 -3.770 1.00 91.88 108 PHE A N 1
ATOM 816 C CA . PHE A 1 108 ? 11.025 -5.077 -3.858 1.00 91.88 108 PHE A CA 1
ATOM 817 C C . PHE A 1 108 ? 11.866 -4.745 -2.622 1.00 91.88 108 PHE A C 1
ATOM 819 O O . PHE A 1 108 ? 11.488 -5.047 -1.489 1.00 91.88 108 PHE A O 1
ATOM 826 N N . GLY A 1 109 ? 13.054 -4.187 -2.852 1.00 89.00 109 GLY A N 1
ATOM 827 C CA . GLY A 1 109 ? 14.016 -3.871 -1.796 1.00 89.00 109 GLY A CA 1
ATOM 828 C C . GLY A 1 109 ? 14.864 -5.048 -1.300 1.00 89.00 109 GLY A C 1
ATOM 829 O O . GLY A 1 109 ? 15.736 -4.842 -0.460 1.00 89.00 109 GLY A O 1
ATOM 830 N N . SER A 1 110 ? 14.654 -6.266 -1.813 1.00 88.88 110 SER A N 1
ATOM 831 C CA . SER A 1 110 ? 15.465 -7.453 -1.469 1.00 88.88 110 SER A CA 1
ATOM 832 C C . SER A 1 110 ? 16.178 -8.091 -2.664 1.00 88.88 110 SER A C 1
ATOM 834 O O . SER A 1 110 ? 17.148 -8.827 -2.485 1.00 88.88 110 SER A O 1
ATOM 836 N N . ALA A 1 111 ? 15.700 -7.832 -3.880 1.00 89.75 111 ALA A N 1
ATOM 837 C CA . ALA A 1 111 ? 16.209 -8.420 -5.109 1.00 89.75 111 ALA A CA 1
ATOM 838 C C . ALA A 1 111 ? 15.874 -7.545 -6.322 1.00 89.75 111 ALA A C 1
ATOM 840 O O . ALA A 1 111 ? 15.027 -6.659 -6.233 1.00 89.75 111 ALA A O 1
ATOM 841 N N . ASN A 1 112 ? 16.504 -7.852 -7.465 1.00 88.25 112 ASN A N 1
ATOM 842 C CA . ASN A 1 112 ? 16.276 -7.171 -8.745 1.00 88.25 112 ASN A CA 1
ATOM 843 C C . ASN A 1 112 ? 16.423 -5.645 -8.637 1.00 88.25 112 ASN A C 1
ATOM 845 O O . ASN A 1 112 ? 15.577 -4.911 -9.126 1.00 88.25 112 ASN A O 1
ATOM 849 N N . PHE A 1 113 ? 17.488 -5.163 -7.987 1.00 90.69 113 PHE A N 1
ATOM 850 C CA . PHE A 1 113 ? 17.723 -3.727 -7.774 1.00 90.69 113 PHE A CA 1
ATOM 851 C C . PHE A 1 113 ? 17.843 -2.917 -9.082 1.00 90.69 113 PHE A C 1
ATOM 853 O O . PHE A 1 113 ? 17.759 -1.695 -9.060 1.00 90.69 113 PHE A O 1
ATOM 860 N N . ASP A 1 114 ? 18.027 -3.586 -10.220 1.00 89.06 114 ASP A N 1
ATOM 861 C CA . ASP A 1 114 ? 18.030 -3.032 -11.576 1.00 89.06 114 ASP A CA 1
ATOM 862 C C . ASP A 1 114 ? 16.632 -2.921 -12.222 1.00 89.06 114 ASP A C 1
ATOM 864 O O . ASP A 1 114 ? 16.526 -2.462 -13.360 1.00 89.06 114 ASP A O 1
ATOM 868 N N . GLN A 1 115 ? 15.572 -3.369 -11.542 1.00 88.00 115 GLN A N 1
ATOM 869 C CA . GLN A 1 115 ? 14.192 -3.401 -12.033 1.00 88.00 115 GLN A CA 1
ATOM 870 C C . GLN A 1 115 ? 13.243 -2.744 -11.023 1.00 88.00 115 GLN A C 1
ATOM 872 O O . GLN A 1 115 ? 13.365 -2.930 -9.815 1.00 88.00 115 GLN A O 1
ATOM 877 N N . GLY A 1 116 ? 12.250 -2.026 -11.533 1.00 89.56 116 GLY A N 1
ATOM 878 C CA . GLY A 1 116 ? 11.188 -1.391 -10.759 1.00 89.56 116 GLY A CA 1
ATOM 879 C C . GLY A 1 116 ? 10.156 -0.784 -11.704 1.00 89.56 116 GLY A C 1
ATOM 880 O O . GLY A 1 116 ? 10.277 -0.900 -12.925 1.00 89.56 116 GLY A O 1
ATOM 881 N N . SER A 1 117 ? 9.115 -0.176 -11.151 1.00 92.19 117 SER A N 1
ATOM 882 C CA . SER A 1 117 ? 8.010 0.382 -11.930 1.00 92.19 117 SER A CA 1
ATOM 883 C C . SER A 1 117 ? 8.214 1.840 -12.328 1.00 92.19 117 SER A C 1
ATOM 885 O O . SER A 1 117 ? 7.563 2.308 -13.260 1.00 92.19 117 SER A O 1
ATOM 887 N N . LEU A 1 118 ? 9.142 2.557 -11.686 1.00 93.31 118 LEU A N 1
ATOM 888 C CA . LEU A 1 118 ? 9.585 3.868 -12.154 1.00 93.31 118 LEU A CA 1
ATOM 889 C C . LEU A 1 118 ? 10.618 3.691 -13.269 1.00 93.31 118 LEU A C 1
ATOM 891 O O . LEU A 1 118 ? 11.831 3.744 -13.063 1.00 93.31 118 LEU A O 1
ATOM 895 N N . GLY A 1 119 ? 10.106 3.481 -14.477 1.00 91.81 119 GLY A N 1
ATOM 896 C CA . GLY A 1 119 ? 10.889 3.310 -15.689 1.00 91.81 119 GLY A CA 1
ATOM 897 C C . GLY A 1 119 ? 10.013 3.029 -16.905 1.00 91.81 119 GLY A C 1
ATOM 898 O O . GLY A 1 119 ? 8.791 3.109 -16.844 1.00 91.81 119 GLY A O 1
ATOM 899 N N . GLU A 1 120 ? 10.641 2.689 -18.024 1.00 91.88 120 GLU A N 1
ATOM 900 C CA . GLU A 1 120 ? 9.966 2.421 -19.303 1.00 91.88 120 GLU A CA 1
ATOM 901 C C . GLU A 1 120 ? 9.803 0.923 -19.594 1.00 91.88 120 GLU A C 1
ATOM 903 O O . GLU A 1 120 ? 8.987 0.530 -20.433 1.00 91.88 120 GLU A O 1
ATOM 908 N N . LEU A 1 121 ? 10.566 0.079 -18.899 1.00 91.25 121 LEU A N 1
ATOM 909 C CA . LEU A 1 121 ? 10.660 -1.354 -19.140 1.00 91.25 121 LEU A CA 1
ATOM 910 C C . LEU A 1 121 ? 10.747 -2.117 -17.814 1.00 91.25 121 LEU A C 1
ATOM 912 O O . LEU A 1 121 ? 11.515 -1.737 -16.935 1.00 91.25 121 LEU A O 1
ATOM 916 N N . GLY A 1 122 ? 10.007 -3.218 -17.705 1.00 91.06 122 GLY A N 1
ATOM 917 C CA . GLY A 1 122 ? 10.160 -4.198 -16.631 1.00 91.06 122 GLY A CA 1
ATOM 918 C C . GLY A 1 122 ? 10.214 -5.616 -17.189 1.00 91.06 122 GLY A C 1
ATOM 919 O O . GLY A 1 122 ? 9.442 -5.960 -18.085 1.00 91.06 122 GLY A O 1
ATOM 920 N N . VAL A 1 123 ? 11.117 -6.445 -16.665 1.00 92.12 123 VAL A N 1
ATOM 921 C CA . VAL A 1 123 ? 11.186 -7.878 -16.994 1.00 92.12 123 VAL A CA 1
ATOM 922 C C . VAL A 1 123 ? 10.803 -8.697 -15.771 1.00 92.12 123 VAL A C 1
ATOM 924 O O . VAL A 1 123 ? 11.510 -8.676 -14.764 1.00 92.12 123 VAL A O 1
ATOM 927 N N . TRP A 1 124 ? 9.688 -9.422 -15.858 1.00 92.19 124 TRP A N 1
ATOM 928 C CA . TRP A 1 124 ? 9.074 -10.084 -14.705 1.00 92.19 124 TRP A CA 1
ATOM 929 C C . TRP A 1 124 ? 8.708 -11.537 -14.964 1.00 92.19 124 TRP A C 1
ATOM 931 O O . TRP A 1 124 ? 8.496 -11.932 -16.108 1.00 92.19 124 TRP A O 1
ATOM 941 N N . LYS A 1 125 ? 8.566 -12.331 -13.897 1.00 93.06 125 LYS A N 1
ATOM 942 C CA . LYS A 1 125 ? 8.011 -13.686 -14.006 1.00 93.06 125 LYS A CA 1
ATOM 943 C C . LYS A 1 125 ? 6.539 -13.615 -14.387 1.00 93.06 125 LYS A C 1
ATOM 945 O O . LYS A 1 125 ? 5.781 -12.887 -13.746 1.00 93.06 125 LYS A O 1
ATOM 950 N N . GLU A 1 126 ? 6.133 -14.424 -15.368 1.00 95.25 126 GLU A N 1
ATOM 951 C CA . GLU A 1 126 ? 4.745 -14.484 -15.838 1.00 95.25 126 GLU A CA 1
ATOM 952 C C . GLU A 1 126 ? 3.761 -14.646 -14.677 1.00 95.25 126 GLU A C 1
ATOM 954 O O . GLU A 1 126 ? 2.753 -13.949 -14.633 1.00 95.25 126 GLU A O 1
ATOM 959 N N . ASP A 1 127 ? 4.058 -15.511 -13.705 1.00 93.25 127 ASP A N 1
ATOM 960 C CA . ASP A 1 127 ? 3.173 -15.790 -12.570 1.00 93.25 127 ASP A CA 1
ATOM 961 C C . ASP A 1 127 ? 2.856 -14.550 -11.724 1.00 93.25 127 ASP A C 1
ATOM 963 O O . ASP A 1 127 ? 1.760 -14.442 -11.183 1.00 93.25 127 ASP A O 1
ATOM 967 N N . TRP A 1 128 ? 3.766 -13.581 -11.652 1.00 93.50 128 TRP A N 1
ATOM 968 C CA . TRP A 1 128 ? 3.615 -12.374 -10.832 1.00 93.50 128 TRP A CA 1
ATOM 969 C C . TRP A 1 128 ? 3.105 -11.157 -11.611 1.00 93.50 128 TRP A C 1
ATOM 971 O O . TRP A 1 128 ? 3.107 -10.043 -11.092 1.00 93.50 128 TRP A O 1
ATOM 981 N N . LEU A 1 129 ? 2.629 -11.376 -12.840 1.00 95.31 129 LEU A N 1
ATOM 982 C CA . LEU A 1 129 ? 1.960 -10.372 -13.662 1.00 95.31 129 LEU A CA 1
ATOM 983 C C . LEU A 1 129 ? 0.443 -10.591 -13.676 1.00 95.31 129 LEU A C 1
ATOM 985 O O . LEU A 1 129 ? -0.068 -11.606 -14.147 1.00 95.31 129 LEU A O 1
ATOM 989 N N . PHE A 1 130 ? -0.318 -9.623 -13.195 1.00 96.00 130 PHE A N 1
ATOM 990 C CA . PHE A 1 130 ? -1.771 -9.698 -13.093 1.00 96.00 130 PHE A CA 1
ATOM 991 C C . PHE A 1 130 ? -2.419 -9.034 -14.300 1.00 96.00 130 PHE A C 1
ATOM 993 O O . PHE A 1 130 ? -2.154 -7.868 -14.589 1.00 96.00 130 PHE A O 1
ATOM 1000 N N . LYS A 1 131 ? -3.272 -9.767 -15.023 1.00 95.88 131 LYS A N 1
ATOM 1001 C CA . LYS A 1 131 ? -4.004 -9.204 -16.163 1.00 95.88 131 LYS A CA 1
ATOM 1002 C C . LYS A 1 131 ? -5.058 -8.238 -15.639 1.00 95.88 131 LYS A C 1
ATOM 1004 O O . LYS A 1 131 ? -5.836 -8.590 -14.756 1.00 95.88 131 LYS A O 1
ATOM 1009 N N . LEU A 1 132 ? -5.077 -7.023 -16.174 1.00 95.81 132 LEU A N 1
ATOM 1010 C CA . LEU A 1 132 ? -5.962 -5.983 -15.665 1.00 95.81 132 LEU A CA 1
ATOM 1011 C C . LEU A 1 132 ? -7.349 -6.075 -16.307 1.00 95.81 132 LEU A C 1
ATOM 1013 O O . LEU A 1 132 ? -7.431 -6.111 -17.536 1.00 95.81 132 LEU A O 1
ATOM 1017 N N . PRO A 1 133 ? -8.435 -6.038 -15.514 1.00 95.56 133 PRO A N 1
ATOM 1018 C CA . PRO A 1 133 ? -9.787 -5.914 -16.047 1.00 95.56 133 PRO A CA 1
ATOM 1019 C C . PRO A 1 133 ? -9.956 -4.655 -16.907 1.00 95.56 133 PRO A C 1
ATOM 1021 O O . PRO A 1 133 ? -9.401 -3.599 -16.595 1.00 95.56 133 PRO A O 1
ATOM 1024 N N . ASP A 1 134 ? -10.781 -4.731 -17.954 1.00 94.06 134 ASP A N 1
ATOM 1025 C CA . ASP A 1 134 ? -11.033 -3.595 -18.856 1.00 94.06 134 ASP A CA 1
ATOM 1026 C C . ASP A 1 134 ? -11.661 -2.393 -18.140 1.00 94.06 134 ASP A C 1
ATOM 1028 O O . ASP A 1 134 ? -11.374 -1.246 -18.480 1.00 94.06 134 ASP A O 1
ATOM 1032 N N . ALA A 1 135 ? -12.477 -2.664 -17.116 1.00 95.25 135 ALA A N 1
ATOM 1033 C CA . ALA A 1 135 ? -13.187 -1.651 -16.341 1.00 95.25 135 ALA A CA 1
ATOM 1034 C C . ALA A 1 135 ? -12.278 -0.801 -15.435 1.00 95.25 135 ALA A C 1
ATOM 1036 O O . ALA A 1 135 ? -12.723 0.243 -14.961 1.00 95.25 135 ALA A O 1
ATOM 1037 N N . LEU A 1 136 ? -11.033 -1.228 -15.189 1.00 94.06 136 LEU A N 1
ATOM 1038 C CA . LEU A 1 136 ? -10.046 -0.455 -14.437 1.00 94.06 136 LEU A CA 1
ATOM 1039 C C . LEU A 1 136 ? -9.091 0.229 -15.414 1.00 94.06 136 LEU A C 1
ATOM 1041 O O . LEU A 1 136 ? -8.431 -0.423 -16.226 1.00 94.06 136 LEU A O 1
ATOM 1045 N N . THR A 1 137 ? -8.998 1.555 -15.332 1.00 94.56 137 THR A N 1
ATOM 1046 C CA . THR A 1 137 ? -7.973 2.289 -16.080 1.00 94.56 137 THR A CA 1
ATOM 1047 C C . THR A 1 137 ? -6.588 2.000 -15.492 1.00 94.56 137 THR A C 1
ATOM 1049 O O . THR A 1 137 ? -6.462 1.629 -14.324 1.00 94.56 137 THR A O 1
ATOM 1052 N N . SER A 1 138 ? -5.524 2.175 -16.280 1.00 93.94 138 SER A N 1
ATOM 1053 C CA . SER A 1 138 ? -4.154 1.894 -15.823 1.00 93.94 138 SER A CA 1
ATOM 1054 C C . SER A 1 138 ? -3.766 2.696 -14.577 1.00 93.94 138 SER A C 1
ATOM 1056 O O . SER A 1 138 ? -3.203 2.153 -13.634 1.00 93.94 138 SER A O 1
ATOM 1058 N N . GLU A 1 139 ? -4.142 3.972 -14.535 1.00 92.94 139 GLU A N 1
ATOM 1059 C CA . GLU A 1 139 ? -3.946 4.853 -13.378 1.00 92.94 139 GLU A CA 1
ATOM 1060 C C . GLU A 1 139 ? -4.717 4.405 -12.125 1.00 92.94 139 GLU A C 1
ATOM 1062 O O . GLU A 1 139 ? -4.240 4.601 -11.013 1.00 92.94 139 GLU A O 1
ATOM 1067 N N . GLN A 1 140 ? -5.885 3.774 -12.287 1.00 93.31 140 GLN A N 1
ATOM 1068 C CA . GLN A 1 140 ? -6.679 3.253 -11.171 1.00 93.31 140 GLN A CA 1
ATOM 1069 C C . GLN A 1 140 ? -6.156 1.906 -10.678 1.00 93.31 140 GLN A C 1
ATOM 1071 O O . GLN A 1 140 ? -6.151 1.637 -9.481 1.00 93.31 140 GLN A O 1
ATOM 1076 N N . ALA A 1 141 ? -5.719 1.048 -11.597 1.00 94.44 141 ALA A N 1
ATOM 1077 C CA . ALA A 1 141 ? -5.153 -0.247 -11.255 1.00 94.44 141 ALA A CA 1
ATOM 1078 C C . ALA A 1 141 ? -3.802 -0.113 -10.547 1.00 94.44 141 ALA A C 1
ATOM 1080 O O . ALA A 1 141 ? -3.433 -0.991 -9.770 1.00 94.44 141 ALA A O 1
ATOM 1081 N N . ALA A 1 142 ? -3.083 0.985 -10.793 1.00 93.69 142 ALA A N 1
ATOM 1082 C CA . ALA A 1 142 ? -1.731 1.154 -10.308 1.00 93.69 142 ALA A CA 1
ATOM 1083 C C . ALA A 1 142 ? -1.617 1.052 -8.760 1.00 93.69 142 ALA A C 1
ATOM 1085 O O . ALA A 1 142 ? -1.000 0.104 -8.266 1.00 93.69 142 ALA A O 1
ATOM 1086 N N . PRO A 1 143 ? -2.282 1.912 -7.967 1.00 93.75 143 PRO A N 1
ATOM 1087 C CA . PRO A 1 143 ? -2.258 1.808 -6.501 1.00 93.75 143 PRO A CA 1
ATOM 1088 C C . PRO A 1 143 ? -2.814 0.484 -5.944 1.00 93.75 143 PRO A C 1
ATOM 1090 O O . PRO A 1 143 ? -2.440 0.046 -4.853 1.00 93.75 143 PRO A O 1
ATOM 1093 N N . LEU A 1 144 ? -3.694 -0.198 -6.688 1.00 95.00 144 LEU A N 1
ATOM 1094 C CA . LEU A 1 144 ? -4.286 -1.461 -6.242 1.00 95.00 144 LEU A CA 1
ATOM 1095 C C . LEU A 1 144 ? -3.257 -2.596 -6.144 1.00 95.00 144 LEU A C 1
ATOM 1097 O O . LEU A 1 144 ? -3.411 -3.466 -5.286 1.00 95.00 144 LEU A O 1
ATOM 1101 N N . MET A 1 145 ? -2.182 -2.549 -6.941 1.00 94.31 145 MET A N 1
ATOM 1102 C CA . MET A 1 145 ? -1.126 -3.574 -6.944 1.00 94.31 145 MET A CA 1
ATOM 1103 C C . MET A 1 145 ? -0.376 -3.701 -5.610 1.00 94.31 145 MET A C 1
ATOM 1105 O O . MET A 1 145 ? 0.283 -4.710 -5.364 1.00 94.31 145 MET A O 1
ATOM 1109 N N . CYS A 1 146 ? -0.457 -2.692 -4.744 1.00 94.31 146 CYS A N 1
ATOM 1110 C CA . CYS A 1 146 ? 0.158 -2.726 -3.424 1.00 94.31 146 CYS A CA 1
ATOM 1111 C C . CYS A 1 146 ? -0.854 -2.343 -2.352 1.00 94.31 146 CYS A C 1
ATOM 1113 O O . CYS A 1 146 ? -1.311 -3.230 -1.626 1.00 94.31 146 CYS A O 1
ATOM 1115 N N . ALA A 1 147 ? -1.275 -1.077 -2.287 1.00 93.75 147 ALA A N 1
ATOM 1116 C CA . ALA A 1 147 ? -2.193 -0.603 -1.259 1.00 93.75 147 ALA A CA 1
ATOM 1117 C C . ALA A 1 147 ? -3.527 -1.366 -1.273 1.00 93.75 147 ALA A C 1
ATOM 1119 O O . ALA A 1 147 ? -3.985 -1.822 -0.225 1.00 93.75 147 ALA A O 1
ATOM 1120 N N . GLY A 1 148 ? -4.103 -1.585 -2.461 1.00 94.81 148 GLY A N 1
ATOM 1121 C CA . GLY A 1 148 ? -5.319 -2.388 -2.619 1.00 94.81 148 GLY A CA 1
ATOM 1122 C C . GLY A 1 148 ? -5.135 -3.824 -2.129 1.00 94.81 148 GLY A C 1
ATOM 1123 O O . GLY A 1 148 ? -5.883 -4.280 -1.267 1.00 94.81 148 GLY A O 1
ATOM 1124 N N . SER A 1 149 ? -4.092 -4.508 -2.605 1.00 94.69 149 SER A N 1
ATOM 1125 C CA . SER A 1 149 ? -3.769 -5.877 -2.177 1.00 94.69 149 SER A CA 1
ATOM 1126 C C . SER A 1 149 ? -3.545 -5.993 -0.659 1.00 94.69 149 SER A C 1
ATOM 1128 O O . SER A 1 149 ? -4.024 -6.931 -0.026 1.00 94.69 149 SER A O 1
ATOM 1130 N N . THR A 1 150 ? -2.889 -4.997 -0.056 1.00 95.81 150 THR A N 1
ATOM 1131 C CA . THR A 1 150 ? -2.519 -4.977 1.365 1.00 95.81 150 THR A CA 1
ATOM 1132 C C . THR A 1 150 ? -3.733 -4.870 2.273 1.00 95.81 150 THR A C 1
ATOM 1134 O O . THR A 1 150 ? -3.762 -5.513 3.319 1.00 95.81 150 THR A O 1
ATOM 1137 N N . VAL A 1 151 ? -4.745 -4.085 1.889 1.00 96.75 151 VAL A N 1
ATOM 1138 C CA . VAL A 1 151 ? -5.976 -3.956 2.684 1.00 96.75 151 VAL A CA 1
ATOM 1139 C C . VAL A 1 151 ? -7.012 -5.021 2.337 1.00 96.75 151 VAL A C 1
ATOM 1141 O O . VAL A 1 151 ? -7.807 -5.395 3.195 1.00 96.75 151 VAL A O 1
ATOM 1144 N N . PHE A 1 152 ? -7.006 -5.547 1.111 1.00 97.00 152 PHE A N 1
ATOM 1145 C CA . PHE A 1 152 ? -7.967 -6.564 0.692 1.00 97.00 152 PHE A CA 1
ATOM 1146 C C . PHE A 1 152 ? -7.746 -7.894 1.418 1.00 97.00 152 PHE A C 1
ATOM 1148 O O . PHE A 1 152 ? -8.706 -8.491 1.902 1.00 97.00 152 PHE A O 1
ATOM 1155 N N . THR A 1 153 ? -6.492 -8.324 1.576 1.00 95.88 153 THR A N 1
ATOM 1156 C CA . THR A 1 153 ? -6.145 -9.567 2.280 1.00 95.88 153 THR A CA 1
ATOM 1157 C C . THR A 1 153 ? -6.730 -9.671 3.688 1.00 95.88 153 THR A C 1
ATOM 1159 O O . THR A 1 153 ? -7.429 -10.650 3.966 1.00 95.88 153 THR A O 1
ATOM 1162 N N . PRO A 1 154 ? -6.499 -8.708 4.601 1.00 95.75 154 PRO A N 1
ATOM 1163 C CA . PRO A 1 154 ? -7.064 -8.795 5.938 1.00 95.75 154 PRO A CA 1
ATOM 1164 C C . PRO A 1 154 ? -8.589 -8.676 5.954 1.00 95.75 154 PRO A C 1
ATOM 1166 O O . PRO A 1 154 ? -9.236 -9.310 6.789 1.00 95.75 154 PRO A O 1
ATOM 1169 N N . LEU A 1 155 ? -9.177 -7.908 5.032 1.00 97.25 155 LEU A N 1
ATOM 1170 C CA . LEU A 1 155 ? -10.629 -7.811 4.912 1.00 97.25 155 LEU A CA 1
ATOM 1171 C C . LEU A 1 155 ? -11.245 -9.162 4.525 1.00 97.25 155 LEU A C 1
ATOM 1173 O O . LEU A 1 155 ? -12.187 -9.603 5.175 1.00 97.25 155 LEU A O 1
ATOM 1177 N N . ILE A 1 156 ? -10.673 -9.868 3.549 1.00 96.12 156 ILE A N 1
ATOM 1178 C CA . ILE A 1 156 ? -11.157 -11.193 3.143 1.00 96.12 156 ILE A CA 1
ATOM 1179 C C . ILE A 1 156 ? -10.903 -12.256 4.216 1.00 96.12 156 ILE A C 1
ATOM 1181 O O . ILE A 1 156 ? -11.786 -13.063 4.500 1.00 96.12 156 ILE A O 1
ATOM 1185 N N . LYS A 1 157 ? -9.707 -12.281 4.817 1.00 94.69 157 LYS A N 1
ATOM 1186 C CA . LYS A 1 157 ? -9.330 -13.345 5.762 1.00 94.69 157 LYS A CA 1
ATOM 1187 C C . LYS A 1 157 ? -9.974 -13.182 7.140 1.00 94.69 157 LYS A C 1
ATOM 1189 O O . LYS A 1 157 ? -10.248 -14.187 7.793 1.00 94.69 157 LYS A O 1
ATOM 1194 N N . TYR A 1 158 ? -10.211 -11.948 7.589 1.00 96.44 158 TYR A N 1
ATOM 1195 C CA . TYR A 1 158 ? -10.590 -11.690 8.981 1.00 96.44 158 TYR A CA 1
ATOM 1196 C C . TYR A 1 158 ? -11.906 -10.934 9.149 1.00 96.44 158 TYR A C 1
ATOM 1198 O O . TYR A 1 158 ? -12.462 -10.983 10.245 1.00 96.44 158 TYR A O 1
ATOM 1206 N N . CYS A 1 159 ? -12.455 -10.276 8.126 1.00 96.31 159 CYS A N 1
ATOM 1207 C CA . CYS A 1 159 ? -13.712 -9.533 8.262 1.00 96.31 159 CYS A CA 1
ATOM 1208 C C . CYS A 1 159 ? -14.908 -10.311 7.705 1.00 96.31 159 CYS A C 1
ATOM 1210 O O . CYS A 1 159 ? -14.802 -11.113 6.780 1.00 96.31 159 CYS A O 1
ATOM 1212 N N . LYS A 1 160 ? -16.077 -10.057 8.289 1.00 96.38 160 LYS A N 1
ATOM 1213 C CA . LYS A 1 160 ? -17.373 -10.547 7.818 1.00 96.38 160 LYS A CA 1
ATOM 1214 C C . LYS A 1 160 ? -18.260 -9.359 7.456 1.00 96.38 160 LYS A C 1
ATOM 1216 O O . LYS A 1 160 ? -18.143 -8.323 8.102 1.00 96.38 160 LYS A O 1
ATOM 1221 N N . PRO A 1 161 ? -19.230 -9.519 6.540 1.00 96.75 161 PRO A N 1
ATOM 1222 C CA . PRO A 1 161 ? -20.180 -8.451 6.215 1.00 96.75 161 PRO A CA 1
ATOM 1223 C C . PRO A 1 161 ? -20.955 -7.907 7.425 1.00 96.75 161 PRO A C 1
ATOM 1225 O O . PRO A 1 161 ? -21.428 -6.785 7.407 1.00 96.75 161 PRO A O 1
ATOM 1228 N N . THR A 1 162 ? -21.105 -8.689 8.496 1.00 96.38 162 THR A N 1
ATOM 1229 C CA . THR A 1 162 ? -21.779 -8.253 9.729 1.00 96.38 162 THR A CA 1
ATOM 1230 C C . THR A 1 162 ? -20.862 -7.535 10.718 1.00 96.38 162 THR A C 1
ATOM 1232 O O . THR A 1 162 ? -21.335 -7.105 11.767 1.00 96.38 162 THR A O 1
ATOM 1235 N N . ASP A 1 163 ? -19.558 -7.481 10.447 1.00 98.00 163 ASP A N 1
ATOM 1236 C CA . ASP A 1 163 ? -18.584 -6.895 11.359 1.00 98.00 163 ASP A CA 1
ATOM 1237 C C . ASP A 1 163 ? -18.598 -5.367 11.261 1.00 98.00 163 ASP A C 1
ATOM 1239 O O . ASP A 1 163 ? -18.717 -4.776 10.184 1.00 98.00 163 ASP A O 1
ATOM 1243 N N . ARG A 1 164 ? -18.396 -4.729 12.414 1.00 98.12 164 ARG A N 1
ATOM 1244 C CA . ARG A 1 164 ? -18.089 -3.307 12.517 1.00 98.12 164 ARG A CA 1
ATOM 1245 C C . ARG A 1 164 ? -16.579 -3.104 12.458 1.00 98.12 164 ARG A C 1
ATOM 1247 O O . ARG A 1 164 ? -15.853 -3.571 13.343 1.00 98.12 164 ARG A O 1
ATOM 1254 N N . VAL A 1 165 ? -16.110 -2.453 11.400 1.00 98.44 165 VAL A N 1
ATOM 1255 C CA . VAL A 1 165 ? -14.693 -2.344 11.036 1.00 98.44 165 VAL A CA 1
ATOM 1256 C C . VAL A 1 165 ? -14.215 -0.917 11.273 1.00 98.44 165 VAL A C 1
ATOM 1258 O O . VAL A 1 165 ? -14.607 0.010 10.568 1.00 98.44 165 VAL A O 1
ATOM 1261 N N . GLY A 1 166 ? -13.349 -0.750 12.269 1.00 98.00 166 GLY A N 1
ATOM 1262 C CA . GLY A 1 166 ? -12.621 0.483 12.523 1.00 98.00 166 GLY A CA 1
ATOM 1263 C C . GLY A 1 166 ? -11.424 0.617 11.590 1.00 98.00 166 GLY A C 1
ATOM 1264 O O . GLY A 1 166 ? -10.596 -0.287 11.527 1.00 98.00 166 GLY A O 1
ATOM 1265 N N . ILE A 1 167 ? -11.302 1.745 10.901 1.00 98.06 167 ILE A N 1
ATOM 1266 C CA . ILE A 1 167 ? -10.173 2.062 10.023 1.00 98.06 167 ILE A CA 1
ATOM 1267 C C . ILE A 1 167 ? -9.481 3.300 10.570 1.00 98.06 167 ILE A C 1
ATOM 1269 O O . ILE A 1 167 ? -10.082 4.370 10.667 1.00 98.06 167 ILE A O 1
ATOM 1273 N N . VAL A 1 168 ? -8.211 3.154 10.938 1.00 96.19 168 VAL A N 1
ATOM 1274 C CA . VAL A 1 168 ? -7.414 4.244 11.502 1.00 96.19 168 VAL A CA 1
ATOM 1275 C C . VAL A 1 168 ? -6.534 4.845 10.416 1.00 96.19 168 VAL A C 1
ATOM 1277 O O . VAL A 1 168 ? -5.629 4.183 9.906 1.00 96.19 168 VAL A O 1
ATOM 1280 N N . GLY A 1 169 ? -6.789 6.110 10.088 1.00 92.81 169 GLY A N 1
ATOM 1281 C CA . GLY A 1 169 ? -6.112 6.863 9.037 1.00 92.81 169 GLY A CA 1
ATOM 1282 C C . GLY A 1 169 ? -6.852 6.846 7.695 1.00 92.81 169 GLY A C 1
ATOM 1283 O O . GLY A 1 169 ? -7.448 5.853 7.297 1.00 92.81 169 GLY A O 1
ATOM 1284 N N . ILE A 1 170 ? -6.779 7.969 6.975 1.00 91.06 170 ILE A N 1
ATOM 1285 C CA . ILE A 1 170 ? -7.301 8.127 5.605 1.00 91.06 170 ILE A CA 1
ATOM 1286 C C . ILE A 1 170 ? -6.133 8.564 4.720 1.00 91.06 170 ILE A C 1
ATOM 1288 O O . ILE A 1 170 ? -5.984 9.737 4.368 1.00 91.06 170 ILE A O 1
ATOM 1292 N N . GLY A 1 171 ? -5.210 7.630 4.499 1.00 88.94 171 GLY A N 1
ATOM 1293 C CA . GLY A 1 171 ? -4.073 7.776 3.587 1.00 88.94 171 GLY A CA 1
ATOM 1294 C C . GLY A 1 171 ? -4.210 6.848 2.380 1.00 88.94 171 GLY A C 1
ATOM 1295 O O . GLY A 1 171 ? -5.318 6.429 2.041 1.00 88.94 171 GLY A O 1
ATOM 1296 N N . GLY A 1 172 ? -3.080 6.466 1.775 1.00 89.19 172 GLY A N 1
ATOM 1297 C CA . GLY A 1 172 ? -3.043 5.525 0.646 1.00 89.19 172 GLY A CA 1
ATOM 1298 C C . GLY A 1 172 ? -3.733 4.188 0.947 1.00 89.19 172 GLY A C 1
ATOM 1299 O O . GLY A 1 172 ? -4.587 3.751 0.191 1.00 89.19 172 GLY A O 1
ATOM 1300 N N . LEU A 1 173 ? -3.465 3.580 2.104 1.00 93.94 173 LEU A N 1
ATOM 1301 C CA . LEU A 1 173 ? -4.145 2.346 2.523 1.00 93.94 173 LEU A CA 1
ATOM 1302 C C . LEU A 1 173 ? -5.587 2.607 2.997 1.00 93.94 173 LEU A C 1
ATOM 1304 O O . LEU A 1 173 ? -6.516 1.907 2.600 1.00 93.94 173 LEU A O 1
ATOM 1308 N N . GLY A 1 174 ? -5.785 3.634 3.827 1.00 95.31 174 GLY A N 1
ATOM 1309 C CA . GLY A 1 174 ? -7.068 3.904 4.485 1.00 95.31 174 GLY A CA 1
ATOM 1310 C C . GLY A 1 174 ? -8.234 4.126 3.522 1.00 95.31 174 GLY A C 1
ATOM 1311 O O . GLY A 1 174 ? -9.295 3.533 3.703 1.00 95.31 174 GLY A O 1
ATOM 1312 N N . HIS A 1 175 ? -8.043 4.913 2.457 1.00 95.19 175 HIS A N 1
ATOM 1313 C CA . HIS A 1 175 ? -9.124 5.176 1.499 1.00 95.19 175 HIS A CA 1
ATOM 1314 C C . HIS A 1 175 ? -9.529 3.923 0.700 1.00 95.19 175 HIS A C 1
ATOM 1316 O O . HIS A 1 175 ? -10.696 3.775 0.336 1.00 95.19 175 HIS A O 1
ATOM 1322 N N . HIS A 1 176 ? -8.597 2.994 0.464 1.00 96.56 176 HIS A N 1
ATOM 1323 C CA . HIS A 1 176 ? -8.918 1.684 -0.094 1.00 96.56 176 HIS A CA 1
ATOM 1324 C C . HIS A 1 176 ? -9.655 0.815 0.922 1.00 96.56 176 HIS A C 1
ATOM 1326 O O . HIS A 1 176 ? -10.687 0.240 0.582 1.00 96.56 176 HIS A O 1
ATOM 1332 N N . ALA A 1 177 ? -9.175 0.751 2.168 1.00 97.94 177 ALA A N 1
ATOM 1333 C CA . ALA A 1 177 ? -9.806 -0.046 3.217 1.00 97.94 177 ALA A CA 1
ATOM 1334 C C . ALA A 1 177 ? -11.279 0.347 3.417 1.00 97.94 177 ALA A C 1
ATOM 1336 O O . ALA A 1 177 ? -12.128 -0.535 3.524 1.00 97.94 177 ALA A O 1
ATOM 1337 N N . ILE A 1 178 ? -11.589 1.652 3.395 1.00 98.31 178 ILE A N 1
ATOM 1338 C CA . ILE A 1 178 ? -12.961 2.170 3.522 1.00 98.31 178 ILE A CA 1
ATOM 1339 C C . ILE A 1 178 ? -13.830 1.655 2.374 1.00 98.31 178 ILE A C 1
ATOM 1341 O O . ILE A 1 178 ? -14.867 1.041 2.616 1.00 98.31 178 ILE A O 1
ATOM 1345 N N . GLN A 1 179 ? -13.381 1.850 1.131 1.00 98.38 179 GLN A N 1
ATOM 1346 C CA . GLN A 1 179 ? -14.134 1.438 -0.053 1.00 98.38 179 GLN A CA 1
ATOM 1347 C C . GLN A 1 179 ? -14.355 -0.078 -0.099 1.00 98.38 179 GLN A C 1
ATOM 1349 O O . GLN A 1 179 ? -15.472 -0.529 -0.354 1.00 98.38 179 GLN A O 1
ATOM 1354 N N . PHE A 1 180 ? -13.316 -0.878 0.162 1.00 98.38 180 PHE A N 1
ATOM 1355 C CA . PHE A 1 180 ? -13.432 -2.335 0.166 1.00 98.38 180 PHE A CA 1
ATOM 1356 C C . PHE A 1 180 ? -14.378 -2.816 1.268 1.00 98.38 180 PHE A C 1
ATOM 1358 O O . PHE A 1 180 ? -15.316 -3.549 0.964 1.00 98.38 180 PHE A O 1
ATOM 1365 N N . ALA A 1 181 ? -14.193 -2.369 2.514 1.00 98.38 181 ALA A N 1
ATOM 1366 C CA . ALA A 1 181 ? -15.034 -2.785 3.634 1.00 98.38 181 ALA A CA 1
ATOM 1367 C C . ALA A 1 181 ? -16.509 -2.404 3.415 1.00 98.38 181 ALA A C 1
ATOM 1369 O O . ALA A 1 181 ? -17.393 -3.243 3.596 1.00 98.38 181 ALA A O 1
ATOM 1370 N N . ALA A 1 182 ? -16.775 -1.188 2.926 1.00 98.19 182 ALA A N 1
ATOM 1371 C CA . ALA A 1 182 ? -18.128 -0.733 2.620 1.00 98.19 182 ALA A CA 1
ATOM 1372 C C . ALA A 1 182 ? -18.785 -1.589 1.523 1.00 98.19 182 ALA A C 1
ATOM 1374 O O . ALA A 1 182 ? -19.938 -2.002 1.646 1.00 98.19 182 ALA A O 1
ATOM 1375 N N . LYS A 1 183 ? -18.048 -1.923 0.453 1.00 97.94 183 LYS A N 1
ATOM 1376 C CA . LYS A 1 183 ? -18.553 -2.782 -0.637 1.00 97.94 183 LYS A CA 1
ATOM 1377 C C . LYS A 1 183 ? -18.670 -4.258 -0.254 1.00 97.94 183 LYS A C 1
ATOM 1379 O O . LYS A 1 183 ? -19.410 -4.986 -0.910 1.00 97.94 183 LYS A O 1
ATOM 1384 N N . MET A 1 184 ? -17.982 -4.699 0.796 1.00 97.44 184 MET A N 1
ATOM 1385 C CA . MET A 1 184 ? -18.160 -6.024 1.402 1.00 97.44 184 MET A CA 1
ATOM 1386 C C . MET A 1 184 ? -19.375 -6.095 2.340 1.00 97.44 184 MET A C 1
ATOM 1388 O O . MET A 1 184 ? -19.760 -7.188 2.749 1.00 97.44 184 MET A O 1
ATOM 1392 N N . GLY A 1 185 ? -20.003 -4.954 2.642 1.00 97.31 185 GLY A N 1
ATOM 1393 C CA . GLY A 1 185 ? -21.200 -4.857 3.477 1.00 97.31 185 GLY A CA 1
ATOM 1394 C C . GLY A 1 185 ? -20.928 -4.583 4.955 1.00 97.31 185 GLY A C 1
ATOM 1395 O O . GLY A 1 185 ? -21.885 -4.550 5.721 1.00 97.31 185 GLY A O 1
ATOM 1396 N N . CYS A 1 186 ? -19.666 -4.376 5.345 1.00 98.19 186 CYS A N 1
ATOM 1397 C CA . CYS A 1 186 ? -19.285 -4.072 6.722 1.00 98.19 186 CYS A CA 1
ATOM 1398 C C . CYS A 1 186 ? -19.824 -2.708 7.184 1.00 98.19 186 CYS A C 1
ATOM 1400 O O . CYS A 1 186 ? -20.025 -1.800 6.378 1.00 98.19 186 CYS A O 1
ATOM 1402 N N . ASP A 1 187 ? -19.968 -2.543 8.500 1.00 98.06 187 ASP A N 1
ATOM 1403 C CA . ASP A 1 187 ? -20.257 -1.251 9.133 1.00 98.06 187 ASP A CA 1
ATOM 1404 C C . ASP A 1 187 ? -18.937 -0.510 9.403 1.00 98.06 187 ASP A C 1
ATOM 1406 O O . ASP A 1 187 ? -18.165 -0.891 10.288 1.00 98.06 187 ASP A O 1
ATOM 1410 N N . VAL A 1 188 ? -18.622 0.491 8.582 1.00 98.44 188 VAL A N 1
ATOM 1411 C CA . VAL A 1 188 ? -17.296 1.116 8.517 1.00 98.44 188 VAL A CA 1
ATOM 1412 C C . VAL A 1 188 ? -17.223 2.363 9.392 1.00 98.44 188 VAL A C 1
ATOM 1414 O O . VAL A 1 188 ? -17.910 3.358 9.154 1.00 98.44 188 VAL A O 1
ATOM 1417 N N . VAL A 1 189 ? -16.309 2.342 10.360 1.00 98.12 189 VAL A N 1
ATOM 1418 C CA . VAL A 1 189 ? -16.041 3.452 11.280 1.00 98.12 189 VAL A CA 1
ATOM 1419 C C . VAL A 1 189 ? -14.635 3.978 11.035 1.00 98.12 189 VAL A C 1
ATOM 1421 O O . VAL A 1 189 ? -13.667 3.227 11.114 1.00 98.12 189 VAL A O 1
ATOM 1424 N N . VAL A 1 190 ? -14.495 5.271 10.764 1.00 97.75 190 VAL A N 1
ATOM 1425 C CA . VAL A 1 190 ? -13.197 5.867 10.430 1.00 97.75 190 VAL A CA 1
ATOM 1426 C C . VAL A 1 190 ? -12.683 6.752 11.556 1.00 97.75 190 VAL A C 1
ATOM 1428 O O . VAL A 1 190 ? -13.399 7.610 12.067 1.00 97.75 190 VAL A O 1
ATOM 1431 N N . PHE A 1 191 ? -11.408 6.576 11.895 1.00 95.50 191 PHE A N 1
ATOM 1432 C CA . PHE A 1 191 ? -10.683 7.393 12.861 1.00 95.50 191 PHE A CA 1
ATOM 1433 C C . PHE A 1 191 ? -9.592 8.189 12.151 1.00 95.50 191 PHE A C 1
ATOM 1435 O O . PHE A 1 191 ? -8.751 7.633 11.443 1.00 95.50 191 PHE A O 1
ATOM 1442 N N . SER A 1 192 ? -9.578 9.502 12.352 1.00 92.50 192 SER A N 1
ATOM 1443 C CA . SER A 1 192 ? -8.566 10.404 11.794 1.00 92.50 192 SER A CA 1
ATOM 1444 C C . SER A 1 192 ? -8.145 11.422 12.845 1.00 92.50 192 SER A C 1
ATOM 1446 O O . SER A 1 192 ? -8.891 11.695 13.773 1.00 92.50 192 SER A O 1
ATOM 1448 N N . GLY A 1 193 ? -6.964 12.027 12.710 1.00 87.19 193 GLY A N 1
ATOM 1449 C CA . GLY A 1 193 ? -6.520 13.044 13.667 1.00 87.19 193 GLY A CA 1
ATOM 1450 C C . GLY A 1 193 ? -7.460 14.255 13.713 1.00 87.19 193 GLY A C 1
ATOM 1451 O O . GLY A 1 193 ? -7.830 14.710 14.785 1.00 87.19 193 GLY A O 1
ATOM 1452 N N . THR A 1 194 ? -7.873 14.775 12.560 1.00 87.06 194 THR A N 1
ATOM 1453 C CA . THR A 1 194 ? -8.708 15.984 12.452 1.00 87.06 194 THR A CA 1
ATOM 1454 C C . THR A 1 194 ? -9.962 15.730 11.627 1.00 87.06 194 THR A C 1
ATOM 1456 O O . THR A 1 194 ? -9.975 14.835 10.784 1.00 87.06 194 THR A O 1
ATOM 1459 N N . ASP A 1 195 ? -10.974 16.584 11.793 1.00 90.38 195 ASP A N 1
ATOM 1460 C CA . ASP A 1 195 ? -12.238 16.545 11.038 1.00 90.38 195 ASP A CA 1
ATOM 1461 C C . ASP A 1 195 ? -12.127 16.887 9.547 1.00 90.38 195 ASP A C 1
ATOM 1463 O O . ASP A 1 195 ? -13.071 16.667 8.793 1.00 90.38 195 ASP A O 1
ATOM 1467 N N . SER A 1 196 ? -10.973 17.380 9.090 1.00 88.69 196 SER A N 1
ATOM 1468 C CA . SER A 1 196 ? -10.763 17.835 7.707 1.00 88.69 196 SER A CA 1
ATOM 1469 C C . SER A 1 196 ? -11.082 16.793 6.631 1.00 88.69 196 SER A C 1
ATOM 1471 O O . SER A 1 196 ? -11.371 17.170 5.502 1.00 88.69 196 SER A O 1
ATOM 1473 N N . LYS A 1 197 ? -11.039 15.498 6.966 1.00 90.00 197 LYS A N 1
ATOM 1474 C CA . LYS A 1 197 ? -11.303 14.386 6.038 1.00 90.00 197 LYS A CA 1
ATOM 1475 C C . LYS A 1 197 ? -12.646 13.685 6.273 1.00 90.00 197 LYS A C 1
ATOM 1477 O O . LYS A 1 197 ? -12.857 12.586 5.769 1.00 90.00 197 LYS A O 1
ATOM 1482 N N . ARG A 1 198 ? -13.552 14.287 7.052 1.00 94.00 198 ARG A N 1
ATOM 1483 C CA . ARG A 1 198 ? -14.858 13.693 7.374 1.00 94.00 198 ARG A CA 1
ATOM 1484 C C . ARG A 1 198 ? -15.696 13.444 6.123 1.00 94.00 198 ARG A C 1
ATOM 1486 O O . ARG A 1 198 ? -16.151 12.327 5.908 1.00 94.00 198 ARG A O 1
ATOM 1493 N N . GLU A 1 199 ? -15.886 14.472 5.301 1.00 94.69 199 GLU A N 1
ATOM 1494 C CA . GLU A 1 199 ? -16.698 14.370 4.080 1.00 94.69 199 GLU A CA 1
ATOM 1495 C C . GLU A 1 199 ? -16.094 13.376 3.085 1.00 94.69 199 GLU A C 1
ATOM 1497 O O . GLU A 1 199 ? -16.811 12.550 2.524 1.00 94.69 199 GLU A O 1
ATOM 1502 N N . GLU A 1 200 ? -14.766 13.396 2.944 1.00 92.94 200 GLU A N 1
ATOM 1503 C CA . GLU A 1 200 ? -14.016 12.440 2.128 1.00 92.94 200 GLU A CA 1
ATOM 1504 C C . GLU A 1 200 ? -14.290 10.999 2.582 1.00 92.94 200 GLU A C 1
ATOM 1506 O O . GLU A 1 200 ? -14.734 10.180 1.780 1.00 92.94 200 GLU A O 1
ATOM 1511 N N . ALA A 1 201 ? -14.139 10.696 3.876 1.00 95.75 201 ALA A N 1
ATOM 1512 C CA . ALA A 1 201 ? -14.398 9.361 4.417 1.00 95.75 201 ALA A CA 1
ATOM 1513 C C . ALA A 1 201 ? -15.831 8.873 4.155 1.00 95.75 201 ALA A C 1
ATOM 1515 O O . ALA A 1 201 ? -16.029 7.735 3.729 1.00 95.75 201 ALA A O 1
ATOM 1516 N N . LEU A 1 202 ? -16.827 9.733 4.389 1.00 97.00 202 LEU A N 1
ATOM 1517 C CA . LEU A 1 202 ? -18.235 9.399 4.166 1.00 97.00 202 LEU A CA 1
ATOM 1518 C C . LEU A 1 202 ? -18.520 9.161 2.676 1.00 97.00 202 LEU A C 1
ATOM 1520 O O . LEU A 1 202 ? -19.218 8.211 2.328 1.00 97.00 202 LEU A O 1
ATOM 1524 N N . SER A 1 203 ? -17.926 9.964 1.786 1.00 96.19 203 SER A N 1
ATOM 1525 C CA . SER A 1 203 ? -18.064 9.787 0.334 1.00 96.19 203 SER A CA 1
ATOM 1526 C C . SER A 1 203 ? -17.464 8.469 -0.173 1.00 96.19 203 SER A C 1
ATOM 1528 O O . SER A 1 203 ? -17.978 7.880 -1.123 1.00 96.19 203 SER A O 1
ATOM 1530 N N . LEU A 1 204 ? -16.422 7.970 0.501 1.00 96.06 204 LEU A N 1
ATOM 1531 C CA . LEU A 1 204 ? -15.778 6.685 0.212 1.00 96.06 204 LEU A CA 1
ATOM 1532 C C . LEU A 1 204 ? -16.580 5.478 0.730 1.00 96.06 204 LEU A C 1
ATOM 1534 O O . LEU A 1 204 ? -16.250 4.341 0.392 1.00 96.06 204 LEU A O 1
ATOM 1538 N N . GLY A 1 205 ? -17.636 5.709 1.518 1.00 96.69 205 GLY A N 1
ATOM 1539 C CA . GLY A 1 205 ? -18.527 4.670 2.036 1.00 96.69 205 GLY A CA 1
ATOM 1540 C C . GLY A 1 205 ? -18.424 4.418 3.539 1.00 96.69 205 GLY A C 1
ATOM 1541 O O . GLY A 1 205 ? -18.981 3.429 4.006 1.00 96.69 205 GLY A O 1
ATOM 1542 N N . ALA A 1 206 ? -17.739 5.275 4.304 1.00 97.69 206 ALA A N 1
ATOM 1543 C CA . ALA A 1 206 ? -17.775 5.186 5.761 1.00 97.69 206 ALA A CA 1
ATOM 1544 C C . ALA A 1 206 ? -19.187 5.465 6.302 1.00 97.69 206 ALA A C 1
ATOM 1546 O O . ALA A 1 206 ? -19.864 6.390 5.851 1.00 97.69 206 ALA A O 1
ATOM 1547 N N . ASN A 1 207 ? -19.611 4.699 7.306 1.00 97.75 207 ASN A N 1
ATOM 1548 C CA . ASN A 1 207 ? -20.859 4.925 8.033 1.00 97.75 207 ASN A CA 1
ATOM 1549 C C . ASN A 1 207 ? -20.682 6.006 9.103 1.00 97.75 207 ASN A C 1
ATOM 1551 O O . ASN A 1 207 ? -21.580 6.814 9.335 1.00 97.75 207 ASN A O 1
ATOM 1555 N N . GLU A 1 208 ? -19.514 6.023 9.749 1.00 96.50 208 GLU A N 1
ATOM 1556 C CA . GLU A 1 208 ? -19.204 6.915 10.863 1.00 96.50 208 GLU A CA 1
ATOM 1557 C C . GLU A 1 208 ? -17.771 7.452 10.773 1.00 96.50 208 GLU A C 1
ATOM 1559 O O . GLU A 1 208 ? -16.873 6.812 10.220 1.00 96.50 208 GLU A O 1
ATOM 1564 N N . PHE A 1 209 ? -17.548 8.635 11.348 1.00 96.50 209 PHE A N 1
ATOM 1565 C CA . PHE A 1 209 ? -16.240 9.285 11.382 1.00 96.50 209 PHE A CA 1
ATOM 1566 C C . PHE A 1 209 ? -16.003 9.980 12.723 1.00 96.50 209 PHE A C 1
ATOM 1568 O O . PHE A 1 209 ? -16.852 10.754 13.186 1.00 96.50 209 PHE A O 1
ATOM 1575 N N . TYR A 1 210 ? -14.804 9.786 13.273 1.00 94.81 210 TYR A N 1
ATOM 1576 C CA . TYR A 1 210 ? -14.367 10.343 14.548 1.00 94.81 210 TYR A CA 1
ATOM 1577 C C . TYR A 1 210 ? -12.969 10.967 14.453 1.00 94.81 210 TYR A C 1
ATOM 1579 O O . TYR A 1 210 ? -12.011 10.335 13.997 1.00 94.81 210 TYR A O 1
ATOM 1587 N N . ALA A 1 211 ? -12.854 12.214 14.915 1.00 92.31 211 ALA A N 1
ATOM 1588 C CA . ALA A 1 211 ? -11.575 12.891 15.086 1.00 92.31 211 ALA A CA 1
ATOM 1589 C C . ALA A 1 211 ? -10.936 12.489 16.428 1.00 92.31 211 ALA A C 1
ATOM 1591 O O . ALA A 1 211 ? -11.612 12.491 17.453 1.00 92.31 211 ALA A O 1
ATOM 1592 N N . THR A 1 212 ? -9.644 12.153 16.430 1.00 89.19 212 THR A N 1
ATOM 1593 C CA . THR A 1 212 ? -8.932 11.618 17.606 1.00 89.19 212 THR A CA 1
ATOM 1594 C C . THR A 1 212 ? -7.887 12.570 18.190 1.00 89.19 212 THR A C 1
ATOM 1596 O O . THR A 1 212 ? -7.313 12.290 19.239 1.00 89.19 212 THR A O 1
ATOM 1599 N N . LYS A 1 213 ? -7.605 13.715 17.552 1.00 86.00 213 LYS A N 1
ATOM 1600 C CA . LYS A 1 213 ? -6.631 14.682 18.083 1.00 86.00 213 LYS A CA 1
ATOM 1601 C C . LYS A 1 213 ? -7.147 15.311 19.376 1.00 86.00 213 LYS A C 1
ATOM 1603 O O . LYS A 1 213 ? -8.185 15.963 19.373 1.00 86.00 213 LYS A O 1
ATOM 1608 N N . GLY A 1 214 ? -6.357 15.181 20.442 1.00 81.00 214 GLY A N 1
ATOM 1609 C CA . GLY A 1 214 ? -6.704 15.698 21.768 1.00 81.00 214 GLY A CA 1
ATOM 1610 C C . GLY A 1 214 ? -7.741 14.850 22.504 1.00 81.00 214 GLY A C 1
ATOM 1611 O O . GLY A 1 214 ? -8.301 15.320 23.488 1.00 81.00 214 GLY A O 1
ATOM 1612 N N . VAL A 1 215 ? -8.019 13.639 22.013 1.00 82.56 215 VAL A N 1
ATOM 1613 C CA . VAL A 1 215 ? -8.849 12.659 22.707 1.00 82.56 215 VAL A CA 1
ATOM 1614 C C . VAL A 1 215 ? -7.925 11.689 23.427 1.00 82.56 215 VAL A C 1
ATOM 1616 O O . VAL A 1 215 ? -7.206 10.935 22.776 1.00 82.56 215 VAL A O 1
ATOM 1619 N N . ASP A 1 216 ? -7.970 11.711 24.755 1.00 79.88 216 ASP A N 1
ATOM 1620 C CA . ASP A 1 216 ? -7.187 10.800 25.598 1.00 79.88 216 ASP A CA 1
ATOM 1621 C C . ASP A 1 216 ? -7.929 9.474 25.862 1.00 79.88 216 ASP A C 1
ATOM 1623 O O . ASP A 1 216 ? -7.324 8.493 26.282 1.00 79.88 216 ASP A O 1
ATOM 1627 N N . ASP A 1 217 ? -9.243 9.431 25.606 1.00 81.12 217 ASP A N 1
ATOM 1628 C CA . ASP A 1 217 ? -10.103 8.269 25.849 1.00 81.12 217 ASP A CA 1
ATOM 1629 C C . ASP A 1 217 ? -11.236 8.179 24.809 1.00 81.12 217 ASP A C 1
ATOM 1631 O O . ASP A 1 217 ? -12.158 9.003 24.786 1.00 81.12 217 ASP A O 1
ATOM 1635 N N . LEU A 1 218 ? -11.196 7.154 23.945 1.00 84.62 218 LEU A N 1
ATOM 1636 C CA . LEU A 1 218 ? -12.233 6.939 22.928 1.00 84.62 218 LEU A CA 1
ATOM 1637 C C . LEU A 1 218 ? -13.545 6.372 23.492 1.00 84.62 218 LEU A C 1
ATOM 1639 O O . LEU A 1 218 ? -14.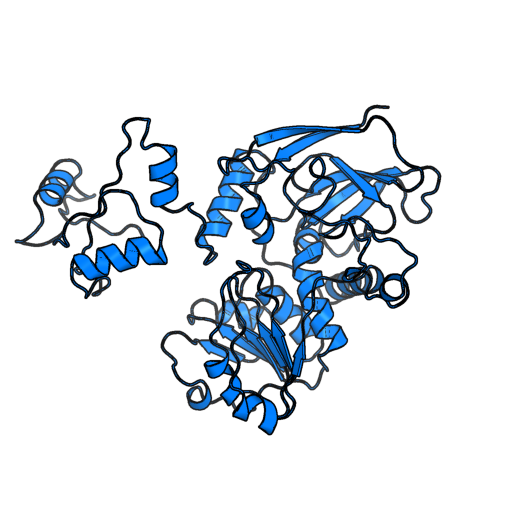533 6.290 22.764 1.00 84.62 218 LEU A O 1
ATOM 1643 N N . SER A 1 219 ? -13.638 6.022 24.773 1.00 78.56 219 SER A N 1
ATOM 1644 C CA . SER A 1 219 ? -14.943 5.712 25.369 1.00 78.56 219 SER A CA 1
ATOM 1645 C C . SER A 1 219 ? -15.870 6.942 25.373 1.00 78.56 219 SER A C 1
ATOM 1647 O O . SER A 1 219 ? -17.094 6.818 25.284 1.00 78.56 219 SER A O 1
ATOM 1649 N N . GLN A 1 220 ? -15.289 8.148 25.377 1.00 78.12 220 GLN A N 1
ATOM 1650 C CA . GLN A 1 220 ? -16.009 9.417 25.503 1.00 78.12 220 GLN A CA 1
ATOM 1651 C C . GLN A 1 220 ? -16.564 9.946 24.178 1.00 78.12 220 GLN A C 1
ATOM 1653 O O . GLN A 1 220 ? -17.461 10.787 24.180 1.00 78.12 220 GLN A O 1
ATOM 1658 N N . ILE A 1 221 ? -16.080 9.441 23.037 1.00 81.19 221 ILE A N 1
ATOM 1659 C CA . ILE A 1 221 ? -16.557 9.871 21.711 1.00 81.19 221 ILE A CA 1
ATOM 1660 C C . ILE A 1 221 ? -17.940 9.304 21.354 1.00 81.19 221 ILE A C 1
ATOM 1662 O O . ILE A 1 221 ? -18.492 9.646 20.310 1.00 81.19 221 ILE A O 1
ATOM 1666 N N . GLY A 1 222 ? -18.520 8.468 22.225 1.00 79.38 222 GLY A N 1
ATOM 1667 C CA . GLY A 1 222 ? -19.915 8.041 22.126 1.00 79.38 222 GLY A CA 1
ATOM 1668 C C . GLY A 1 222 ? -20.188 7.084 20.968 1.00 79.38 222 GLY A C 1
ATOM 1669 O O . GLY A 1 222 ? -21.193 7.231 20.273 1.00 79.38 222 GLY A O 1
ATOM 1670 N N . LEU A 1 223 ? -19.303 6.107 20.744 1.00 89.06 223 LEU A N 1
ATOM 1671 C CA . LEU A 1 223 ? -19.554 5.050 19.764 1.00 89.06 223 LEU A CA 1
ATOM 1672 C C . LEU A 1 223 ? -20.826 4.273 20.139 1.00 89.06 223 LEU A C 1
ATOM 1674 O O . LEU A 1 223 ? -20.918 3.759 21.256 1.00 89.06 223 LEU A O 1
ATOM 1678 N N . PRO A 1 224 ? -21.795 4.122 19.220 1.00 89.19 224 PRO A N 1
ATOM 1679 C CA . PRO A 1 224 ? -23.043 3.428 19.523 1.00 89.19 224 PRO A CA 1
ATOM 1680 C C . PRO A 1 224 ? -22.830 1.928 19.765 1.00 89.19 224 PRO A C 1
ATOM 1682 O O . PRO A 1 224 ? -23.617 1.297 20.472 1.00 89.19 224 PRO A O 1
ATOM 1685 N N . LYS A 1 225 ? -21.793 1.341 19.151 1.00 92.94 225 LYS A N 1
ATOM 1686 C CA . LYS A 1 225 ? -21.428 -0.075 19.265 1.00 92.94 225 LYS A CA 1
ATOM 1687 C C . LYS A 1 225 ? -19.907 -0.254 19.195 1.00 92.94 225 LYS A C 1
ATOM 1689 O O . LYS A 1 225 ? -19.251 0.488 18.457 1.00 92.94 225 LYS A O 1
ATOM 1694 N N . PRO A 1 226 ? -19.355 -1.253 19.906 1.00 95.69 226 PRO A N 1
ATOM 1695 C CA . PRO A 1 226 ? -17.930 -1.550 19.860 1.00 95.69 226 PRO A CA 1
ATOM 1696 C C . PRO A 1 226 ? -17.516 -2.162 18.512 1.00 95.69 226 PRO A C 1
ATOM 1698 O O . PRO A 1 226 ? -18.342 -2.706 17.776 1.00 95.69 226 PRO A O 1
ATOM 1701 N N . LEU A 1 227 ? -16.225 -2.086 18.198 1.00 97.31 227 LEU A N 1
ATOM 1702 C CA . LEU A 1 227 ? -15.642 -2.538 16.933 1.00 97.31 227 LEU A CA 1
ATOM 1703 C C . LEU A 1 227 ? -15.303 -4.030 16.976 1.00 97.31 227 LEU A C 1
ATOM 1705 O O . LEU A 1 227 ? -14.665 -4.498 17.917 1.00 97.31 227 LEU A O 1
ATOM 1709 N N . ASN A 1 228 ? -15.657 -4.777 15.931 1.00 97.81 228 ASN A N 1
ATOM 1710 C CA . ASN A 1 228 ? -15.240 -6.174 15.783 1.00 97.81 228 ASN A CA 1
ATOM 1711 C C . ASN A 1 228 ? -13.828 -6.282 15.203 1.00 97.81 228 ASN A C 1
ATOM 1713 O O . ASN A 1 228 ? -13.115 -7.245 15.487 1.00 97.81 228 ASN A O 1
ATOM 1717 N N . ARG A 1 229 ? -13.429 -5.317 14.372 1.00 97.81 229 ARG A N 1
ATOM 1718 C CA . ARG A 1 229 ? -12.135 -5.292 13.684 1.00 97.81 229 ARG A CA 1
ATOM 1719 C C . ARG A 1 229 ? -11.542 -3.899 13.744 1.00 97.81 229 ARG A C 1
ATOM 1721 O O . ARG A 1 229 ? -12.282 -2.924 13.655 1.00 97.81 229 ARG A O 1
ATOM 1728 N N . LEU A 1 230 ? -10.224 -3.815 13.867 1.00 97.44 230 LEU A N 1
ATOM 1729 C CA . LEU A 1 230 ? -9.489 -2.557 13.837 1.00 97.44 230 LEU A CA 1
ATOM 1730 C C . LEU A 1 230 ? -8.312 -2.681 12.871 1.00 97.44 230 LEU A C 1
ATOM 1732 O O . LEU A 1 230 ? -7.379 -3.434 13.133 1.00 97.44 230 LEU A O 1
ATOM 1736 N N . ILE A 1 231 ? -8.357 -1.944 11.766 1.00 97.38 231 ILE A N 1
ATOM 1737 C CA . ILE A 1 231 ? -7.320 -1.919 10.735 1.00 97.38 231 ILE A CA 1
ATOM 1738 C C . ILE A 1 231 ? -6.536 -0.615 10.868 1.00 97.38 231 ILE A C 1
ATOM 1740 O O . ILE A 1 231 ? -7.092 0.476 10.716 1.00 97.38 231 ILE A O 1
ATOM 1744 N N . ILE A 1 232 ? -5.237 -0.723 11.141 1.00 95.44 232 ILE A N 1
ATOM 1745 C CA . ILE A 1 232 ? -4.354 0.437 11.288 1.00 95.44 232 ILE A CA 1
ATOM 1746 C C . ILE A 1 232 ? -3.668 0.716 9.956 1.00 95.44 232 ILE A C 1
ATOM 1748 O O . ILE A 1 232 ? -2.895 -0.107 9.473 1.00 95.44 232 ILE A O 1
ATOM 1752 N N . THR A 1 233 ? -3.947 1.882 9.370 1.00 94.69 233 THR A N 1
ATOM 1753 C CA . THR A 1 233 ? -3.470 2.277 8.030 1.00 94.69 233 THR A CA 1
ATOM 1754 C C . THR A 1 233 ? -2.621 3.552 8.041 1.00 94.69 233 THR A C 1
ATOM 1756 O O . THR A 1 233 ? -2.364 4.161 7.001 1.00 94.69 233 THR A O 1
ATOM 1759 N N . THR A 1 234 ? -2.198 3.996 9.225 1.00 89.56 234 THR A N 1
ATOM 1760 C CA . THR A 1 234 ? -1.376 5.195 9.404 1.00 89.56 234 THR A CA 1
ATOM 1761 C C . THR A 1 234 ? 0.072 4.939 9.001 1.00 89.56 234 THR A C 1
ATOM 1763 O O . THR A 1 234 ? 0.577 3.833 9.149 1.00 89.56 234 THR A O 1
ATOM 1766 N N . ALA A 1 235 ? 0.770 5.983 8.548 1.00 79.69 235 ALA A N 1
ATOM 1767 C CA . ALA A 1 235 ? 2.213 5.922 8.280 1.00 79.69 235 ALA A CA 1
ATOM 1768 C C . ALA A 1 235 ? 3.069 5.887 9.565 1.00 79.69 235 ALA A C 1
ATOM 1770 O O . ALA A 1 235 ? 4.226 5.491 9.535 1.00 79.69 235 ALA A O 1
ATOM 1771 N N . GLY A 1 236 ? 2.509 6.326 10.696 1.00 79.88 236 GLY A N 1
ATOM 1772 C CA . GLY A 1 236 ? 3.170 6.307 11.999 1.00 79.88 236 GLY A CA 1
ATOM 1773 C C . GLY A 1 236 ? 2.497 5.346 12.971 1.00 79.88 236 GLY A C 1
ATOM 1774 O O . GLY A 1 236 ? 1.370 4.902 12.736 1.00 79.88 236 GLY A O 1
ATOM 1775 N N . MET A 1 237 ? 3.188 5.077 14.079 1.00 83.31 237 MET A N 1
ATOM 1776 C CA . MET A 1 237 ? 2.652 4.288 15.187 1.00 83.31 237 MET A CA 1
ATOM 1777 C C . MET A 1 237 ? 1.419 4.961 15.792 1.00 83.31 237 MET A C 1
ATOM 1779 O O . MET A 1 237 ? 1.349 6.189 15.893 1.00 83.31 237 MET A O 1
ATOM 1783 N N . VAL A 1 238 ? 0.461 4.137 16.201 1.00 85.69 238 VAL A N 1
ATOM 1784 C CA . VAL A 1 238 ? -0.726 4.563 16.941 1.00 85.69 238 VAL A CA 1
ATOM 1785 C C . VAL A 1 238 ? -0.573 4.203 18.409 1.00 85.69 238 VAL A C 1
ATOM 1787 O O . VAL A 1 238 ? 0.113 3.239 18.749 1.00 85.69 238 VAL A O 1
ATOM 1790 N N . ASP A 1 239 ? -1.233 4.974 19.263 1.00 87.19 239 ASP A N 1
ATOM 1791 C CA . ASP A 1 239 ? -1.453 4.570 20.642 1.00 87.19 239 ASP A CA 1
ATOM 1792 C C . ASP A 1 239 ? -2.560 3.513 20.660 1.00 87.19 239 ASP A C 1
ATOM 1794 O O . ASP A 1 239 ? -3.716 3.814 20.360 1.00 87.19 239 ASP A O 1
ATOM 1798 N N . TYR A 1 240 ? -2.193 2.259 20.921 1.00 87.19 240 TYR A N 1
ATOM 1799 C CA . TYR A 1 240 ? -3.152 1.161 20.946 1.00 87.19 240 TYR A CA 1
ATOM 1800 C C . TYR A 1 240 ? -4.089 1.273 22.145 1.00 87.19 240 TYR A C 1
ATOM 1802 O O . TYR A 1 240 ? -5.267 0.956 21.991 1.00 87.19 240 TYR A O 1
ATOM 1810 N N . ASP A 1 241 ? -3.618 1.774 23.289 1.00 86.94 241 ASP A N 1
ATOM 1811 C CA . ASP A 1 241 ? -4.395 1.865 24.531 1.00 86.94 241 ASP A CA 1
ATOM 1812 C C . ASP A 1 241 ? -5.687 2.656 24.294 1.00 86.94 241 ASP A C 1
ATOM 1814 O O . ASP A 1 241 ? -6.773 2.219 24.679 1.00 86.94 241 ASP A O 1
ATOM 1818 N N . LEU A 1 242 ? -5.576 3.737 23.517 1.00 87.94 242 LEU A N 1
ATOM 1819 C CA . LEU A 1 242 ? -6.686 4.584 23.095 1.00 87.94 242 LEU A CA 1
ATOM 1820 C C . LEU A 1 242 ? -7.820 3.795 22.410 1.00 87.94 242 LEU A C 1
ATOM 1822 O O . LEU A 1 242 ? -8.998 4.068 22.641 1.00 87.94 242 LEU A O 1
ATOM 1826 N N . TYR A 1 243 ? -7.488 2.811 21.568 1.00 90.75 243 TYR A N 1
ATOM 1827 C CA . TYR A 1 243 ? -8.477 2.035 20.814 1.00 90.75 243 TYR A CA 1
ATOM 1828 C C . TYR A 1 243 ? -9.022 0.833 21.584 1.00 90.75 243 TYR A C 1
ATOM 1830 O O . TYR A 1 243 ? -10.121 0.376 21.270 1.00 90.75 243 TYR A O 1
ATOM 1838 N N . PHE A 1 244 ? -8.312 0.313 22.590 1.00 89.12 244 PHE A N 1
ATOM 1839 C CA . PHE A 1 244 ? -8.737 -0.896 23.307 1.00 89.12 244 PHE A CA 1
ATOM 1840 C C . PHE A 1 244 ? -10.083 -0.733 24.008 1.00 89.12 244 PHE A C 1
ATOM 1842 O O . PHE A 1 244 ? -10.830 -1.709 24.117 1.00 89.12 244 PHE A O 1
ATOM 1849 N N . GLU A 1 245 ? -10.431 0.478 24.437 1.00 86.50 245 GLU A N 1
ATOM 1850 C CA . GLU A 1 245 ? -11.710 0.755 25.094 1.00 86.50 245 GLU A CA 1
ATOM 1851 C C . GLU A 1 245 ? -12.912 0.586 24.165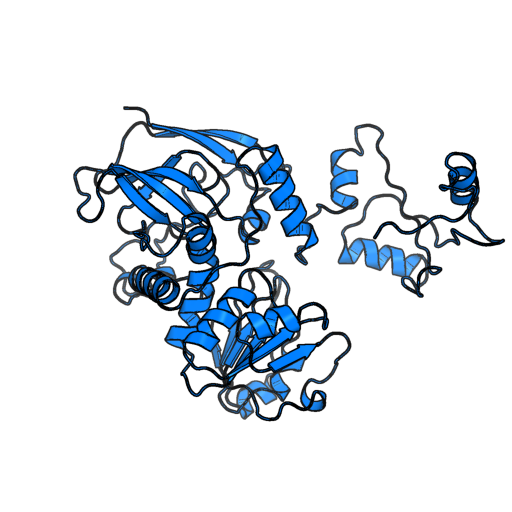 1.00 86.50 245 GLU A C 1
ATOM 1853 O O . GLU A 1 245 ? -13.979 0.155 24.600 1.00 86.50 245 GLU A O 1
ATOM 1858 N N . VAL A 1 246 ? -12.717 0.798 22.865 1.00 92.75 246 VAL A N 1
ATOM 1859 C CA . VAL A 1 246 ? -13.790 0.737 21.866 1.00 92.75 246 VAL A CA 1
ATOM 1860 C C . VAL A 1 246 ? -13.860 -0.597 21.123 1.00 92.75 246 VAL A C 1
ATOM 1862 O O . VAL A 1 246 ? -14.733 -0.797 20.274 1.00 92.75 246 VAL A O 1
ATOM 1865 N N . LEU A 1 247 ? -12.968 -1.534 21.449 1.00 95.38 247 LEU A N 1
ATOM 1866 C CA . LEU A 1 247 ? -12.976 -2.889 20.905 1.00 95.38 247 LEU A CA 1
ATOM 1867 C C . LEU A 1 247 ? -14.038 -3.764 21.574 1.00 95.38 247 LEU A C 1
ATOM 1869 O O . LEU A 1 247 ? -14.192 -3.785 22.799 1.00 95.38 247 LEU A O 1
ATOM 1873 N N . ALA A 1 248 ? -14.730 -4.552 20.754 1.00 96.00 248 ALA A N 1
ATOM 1874 C CA . ALA A 1 248 ? -15.610 -5.610 21.221 1.00 96.00 248 ALA A CA 1
ATOM 1875 C C . ALA A 1 248 ? -14.786 -6.763 21.826 1.00 96.00 248 ALA A C 1
ATOM 1877 O O . ALA A 1 248 ? -13.619 -6.953 21.467 1.00 96.00 248 ALA A O 1
ATOM 1878 N N . PRO A 1 249 ? -15.380 -7.595 22.700 1.00 95.31 249 PRO A N 1
ATOM 1879 C CA . PRO A 1 249 ? -14.781 -8.875 23.053 1.00 95.31 249 PRO A CA 1
ATOM 1880 C C . PRO A 1 249 ? -14.473 -9.688 21.789 1.00 95.31 249 PRO A C 1
ATOM 1882 O O . PRO A 1 249 ? -15.310 -9.770 20.887 1.00 95.31 249 PRO A O 1
ATOM 1885 N N . LYS A 1 250 ? -13.289 -10.303 21.738 1.00 95.88 250 LYS A N 1
ATOM 1886 C CA . LYS A 1 250 ? -12.768 -11.047 20.580 1.00 95.88 250 LYS A CA 1
ATOM 1887 C C . LYS A 1 250 ? -12.593 -10.209 19.313 1.00 95.88 250 LYS A C 1
ATOM 1889 O O . LYS A 1 250 ? -12.718 -10.728 18.203 1.00 95.88 250 LYS A O 1
ATOM 1894 N N . ALA A 1 251 ? -12.347 -8.909 19.463 1.00 97.25 251 ALA A N 1
ATOM 1895 C CA . ALA A 1 251 ? -11.968 -8.093 18.324 1.00 97.25 251 ALA A CA 1
ATOM 1896 C C . ALA A 1 251 ? -10.572 -8.471 17.811 1.00 97.25 251 ALA A C 1
ATOM 1898 O O . ALA A 1 251 ? -9.701 -8.881 18.582 1.00 97.25 251 ALA A O 1
ATOM 1899 N N . THR A 1 252 ? -10.364 -8.283 16.510 1.00 97.50 252 THR A N 1
ATOM 1900 C CA . THR A 1 252 ? -9.073 -8.513 15.851 1.00 97.50 252 THR A CA 1
ATOM 1901 C C . THR A 1 252 ? -8.459 -7.172 15.458 1.00 97.50 252 THR A C 1
ATOM 1903 O O . THR A 1 252 ? -9.092 -6.376 14.757 1.00 97.50 252 THR A O 1
ATOM 1906 N N . VAL A 1 253 ? -7.227 -6.928 15.897 1.00 96.31 253 VAL A N 1
ATOM 1907 C CA . VAL A 1 253 ? -6.406 -5.764 15.552 1.00 96.31 253 VAL A CA 1
ATOM 1908 C C . VAL A 1 253 ? -5.418 -6.156 14.456 1.00 96.31 253 VAL A C 1
ATOM 1910 O O . VAL A 1 253 ? -4.710 -7.157 14.566 1.00 96.31 253 VAL A O 1
ATOM 1913 N N . ILE A 1 254 ? -5.382 -5.365 13.387 1.00 96.44 254 ILE A N 1
ATOM 1914 C CA . ILE A 1 254 ? -4.659 -5.660 12.150 1.00 96.44 254 ILE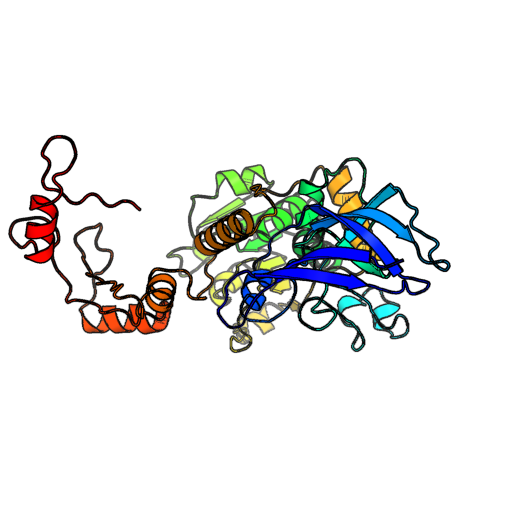 A CA 1
ATOM 1915 C C . ILE A 1 254 ? -3.782 -4.449 11.801 1.00 96.44 254 ILE A C 1
ATOM 1917 O O . ILE A 1 254 ? -4.256 -3.497 11.167 1.00 96.44 254 ILE A O 1
ATOM 1921 N N . PRO A 1 255 ? -2.514 -4.434 12.240 1.00 94.06 255 PRO A N 1
ATOM 1922 C CA . PRO A 1 255 ? -1.578 -3.386 11.872 1.00 94.06 255 PRO A CA 1
ATOM 1923 C C . PRO A 1 255 ? -1.058 -3.570 10.440 1.00 94.06 255 PRO A C 1
ATOM 1925 O O . PRO A 1 255 ? -0.523 -4.624 10.105 1.00 94.06 255 PRO A O 1
ATOM 1928 N N . LEU A 1 256 ? -1.180 -2.527 9.611 1.00 93.62 256 LEU A N 1
ATOM 1929 C CA . LEU A 1 256 ? -0.629 -2.476 8.244 1.00 93.62 256 LEU A CA 1
ATOM 1930 C C . LEU A 1 256 ? 0.443 -1.389 8.072 1.00 93.62 256 LEU A C 1
ATOM 1932 O O . LEU A 1 256 ? 0.933 -1.161 6.969 1.00 93.62 256 LEU A O 1
ATOM 1936 N N . THR A 1 257 ? 0.795 -0.690 9.151 1.00 87.75 257 THR A N 1
ATOM 1937 C CA . THR A 1 257 ? 1.817 0.358 9.148 1.00 87.75 257 THR A CA 1
ATOM 1938 C C . THR A 1 257 ? 3.199 -0.224 8.867 1.00 87.75 257 THR A C 1
ATOM 1940 O O . THR A 1 257 ? 3.670 -1.099 9.591 1.00 87.75 257 THR A O 1
ATOM 1943 N N . VAL A 1 258 ? 3.878 0.330 7.863 1.00 80.81 258 VAL A N 1
ATOM 1944 C CA . VAL A 1 258 ? 5.311 0.121 7.630 1.00 80.81 258 VAL A CA 1
ATOM 1945 C C . VAL A 1 258 ? 6.056 1.309 8.232 1.00 80.81 258 VAL A C 1
ATOM 1947 O O . VAL A 1 258 ? 5.761 2.458 7.914 1.00 80.81 258 VAL A O 1
ATOM 1950 N N . THR A 1 259 ? 6.969 1.036 9.161 1.00 79.62 259 THR A N 1
ATOM 1951 C CA . THR A 1 259 ? 7.763 2.050 9.868 1.00 79.62 259 THR A CA 1
ATOM 1952 C C . THR A 1 259 ? 9.117 1.470 10.286 1.00 79.62 259 THR A C 1
ATOM 1954 O O . THR A 1 259 ? 9.404 0.301 10.032 1.00 79.62 259 THR A O 1
ATOM 1957 N N . ASP A 1 260 ? 9.954 2.291 10.919 1.00 76.50 260 ASP A N 1
ATOM 1958 C CA . ASP A 1 260 ? 11.280 1.913 11.410 1.00 76.50 260 ASP A CA 1
ATOM 1959 C C . ASP A 1 260 ? 11.199 0.668 12.326 1.00 76.50 260 ASP A C 1
ATOM 1961 O O . ASP A 1 260 ? 10.417 0.661 13.286 1.00 76.50 260 ASP A O 1
ATOM 1965 N N . PRO A 1 261 ? 12.010 -0.377 12.071 1.00 74.62 261 PRO A N 1
ATOM 1966 C CA . PRO A 1 261 ? 11.966 -1.636 12.815 1.00 74.62 261 PRO A CA 1
ATOM 1967 C C . PRO A 1 261 ? 12.309 -1.498 14.305 1.00 74.62 261 PRO A C 1
ATOM 1969 O O . PRO A 1 261 ? 12.100 -2.444 15.061 1.00 74.62 261 PRO A O 1
ATOM 1972 N N . LYS A 1 262 ? 12.826 -0.345 14.757 1.00 80.56 262 LYS A N 1
ATOM 1973 C CA . LYS A 1 262 ? 13.056 -0.081 16.186 1.00 80.56 262 LYS A CA 1
ATOM 1974 C C . LYS A 1 262 ? 11.765 0.066 16.995 1.00 80.56 262 LYS A C 1
ATOM 1976 O O . LYS A 1 262 ? 11.809 -0.037 18.220 1.00 80.56 262 LYS A O 1
ATOM 1981 N N . TYR A 1 263 ? 10.641 0.376 16.347 1.00 82.38 263 TYR A N 1
ATOM 1982 C CA . TYR A 1 263 ? 9.371 0.563 17.040 1.00 82.38 263 TYR A CA 1
ATOM 1983 C C . TYR A 1 263 ? 8.748 -0.780 17.416 1.00 82.38 263 TYR A C 1
ATOM 1985 O O . TYR A 1 263 ? 8.735 -1.728 16.635 1.00 82.38 263 TYR A O 1
ATOM 1993 N N . THR A 1 264 ? 8.186 -0.844 18.621 1.00 83.38 264 THR A N 1
ATOM 1994 C CA . THR A 1 264 ? 7.487 -2.022 19.138 1.00 83.38 264 THR A CA 1
ATOM 1995 C C . THR A 1 264 ? 5.992 -1.749 19.266 1.00 83.38 264 THR A C 1
ATOM 1997 O O . THR A 1 264 ? 5.559 -0.622 19.511 1.00 83.38 264 THR A O 1
ATOM 2000 N N . MET A 1 265 ? 5.185 -2.797 19.099 1.00 84.25 265 MET A N 1
ATOM 2001 C CA . MET A 1 265 ? 3.746 -2.742 19.342 1.00 84.25 265 MET A CA 1
ATOM 2002 C C . MET A 1 265 ? 3.478 -2.992 20.831 1.00 84.25 265 MET A C 1
ATOM 2004 O O . MET A 1 265 ? 3.518 -4.134 21.289 1.00 84.25 265 MET A O 1
ATOM 2008 N N . GLY A 1 266 ? 3.235 -1.920 21.587 1.00 84.19 266 GLY A N 1
ATOM 2009 C CA . GLY A 1 266 ? 2.750 -2.002 22.965 1.00 84.19 266 GLY A CA 1
ATOM 2010 C C . GLY A 1 266 ? 1.238 -2.212 22.987 1.00 84.19 266 GLY A C 1
ATOM 2011 O O . GLY A 1 266 ? 0.522 -1.505 22.284 1.00 84.19 266 GLY A O 1
ATOM 2012 N N . VAL A 1 267 ? 0.762 -3.187 23.766 1.00 86.81 267 VAL A N 1
ATOM 2013 C CA . VAL A 1 267 ? -0.673 -3.424 23.996 1.00 86.81 267 VAL A CA 1
ATOM 2014 C C . VAL A 1 267 ? -0.958 -3.630 25.490 1.00 86.81 267 VAL A C 1
ATOM 2016 O O . VAL A 1 267 ? -0.129 -4.239 26.180 1.00 86.81 267 VAL A O 1
ATOM 2019 N N . PRO A 1 268 ? -2.125 -3.203 26.011 1.00 87.75 268 PRO A N 1
ATOM 2020 C CA . PRO A 1 268 ? -2.494 -3.429 27.406 1.00 87.75 268 PRO A CA 1
ATOM 2021 C C . PRO A 1 268 ? -2.649 -4.919 27.721 1.00 87.75 268 PRO A C 1
ATOM 2023 O O . PRO A 1 268 ? -3.600 -5.558 27.279 1.00 87.75 268 PRO A O 1
ATOM 2026 N N . TYR A 1 269 ? -1.756 -5.485 28.536 1.00 90.69 269 TYR A N 1
ATOM 2027 C CA . TYR A 1 269 ? -1.718 -6.934 28.786 1.00 90.69 269 TYR A CA 1
ATOM 2028 C C . TYR A 1 269 ? -3.022 -7.497 29.381 1.00 90.69 269 TYR A C 1
ATOM 2030 O O . TYR A 1 269 ? -3.597 -8.455 28.865 1.00 90.69 269 TYR A O 1
ATOM 2038 N N . VAL A 1 270 ? -3.504 -6.882 30.466 1.00 91.38 270 VAL A N 1
ATOM 2039 C CA . VAL A 1 270 ? -4.729 -7.296 31.167 1.00 91.38 270 VAL A CA 1
ATOM 2040 C C . VAL A 1 270 ? -5.958 -7.107 30.256 1.00 91.38 270 VAL A C 1
ATOM 2042 O O . VAL A 1 270 ? -6.632 -8.094 29.965 1.00 91.38 270 VAL A O 1
ATOM 2045 N N . PRO A 1 271 ? -6.247 -5.916 29.696 1.00 90.31 271 PRO A N 1
ATOM 2046 C CA . PRO A 1 271 ? -7.370 -5.768 28.766 1.00 90.31 271 PRO A CA 1
ATOM 2047 C C . PRO A 1 271 ? -7.309 -6.704 27.551 1.00 90.31 271 PRO A C 1
ATOM 2049 O O . PRO A 1 271 ? -8.342 -7.249 27.166 1.00 90.31 271 PRO A O 1
ATOM 2052 N N . PHE A 1 272 ? -6.119 -6.947 26.987 1.00 93.75 272 PHE A N 1
ATOM 2053 C CA . PHE A 1 272 ? -5.925 -7.874 25.868 1.00 93.75 272 PHE A CA 1
ATOM 2054 C C . PHE A 1 272 ? -6.393 -9.289 26.214 1.00 93.75 272 PHE A C 1
ATOM 2056 O O . PHE A 1 272 ? -7.219 -9.861 25.498 1.00 93.75 272 PHE A O 1
ATOM 2063 N N . ALA A 1 273 ? -5.922 -9.832 27.341 1.00 94.62 273 ALA A N 1
ATOM 2064 C CA . ALA A 1 273 ? -6.270 -11.181 27.773 1.00 94.62 273 ALA A CA 1
ATOM 2065 C C . ALA A 1 273 ? -7.752 -11.306 28.167 1.00 94.62 273 ALA A C 1
ATOM 2067 O O . ALA A 1 273 ? -8.421 -12.252 27.753 1.00 94.62 273 ALA A O 1
ATOM 2068 N N . TRP A 1 274 ? -8.298 -10.344 28.919 1.00 92.69 274 TRP A N 1
ATOM 2069 C CA . TRP A 1 274 ? -9.685 -10.410 29.398 1.00 92.69 274 TRP A CA 1
ATOM 2070 C C . TRP A 1 274 ? -10.724 -10.185 28.296 1.00 92.69 274 TRP A C 1
ATOM 2072 O O . TRP A 1 274 ? -11.784 -10.810 28.329 1.00 92.69 274 TRP A O 1
ATOM 2082 N N . LYS A 1 275 ? -10.441 -9.321 27.310 1.00 94.12 275 LYS A N 1
ATOM 2083 C CA . LYS A 1 275 ? -11.316 -9.145 26.139 1.00 94.12 275 LYS A CA 1
ATOM 2084 C C . LYS A 1 275 ? -11.099 -10.238 25.085 1.00 94.12 275 LYS A C 1
ATOM 2086 O O . LYS A 1 275 ? -11.917 -10.347 24.173 1.00 94.12 275 LYS A O 1
ATOM 2091 N N . GLY A 1 276 ? -10.051 -11.058 25.209 1.00 95.25 276 GLY A N 1
ATOM 2092 C CA . GLY A 1 276 ? -9.709 -12.107 24.247 1.00 95.25 276 GLY A CA 1
ATOM 2093 C C . GLY A 1 276 ? -9.354 -11.540 22.875 1.00 95.25 276 GLY A C 1
ATOM 2094 O O . GLY A 1 276 ? -9.832 -12.057 21.871 1.00 95.25 276 GLY A O 1
ATOM 2095 N N . ILE A 1 277 ? -8.604 -10.436 22.849 1.00 95.94 277 ILE A N 1
ATOM 2096 C CA . ILE A 1 277 ? -8.229 -9.734 21.617 1.00 95.94 277 ILE A CA 1
ATOM 2097 C C . ILE A 1 277 ? -7.246 -10.580 20.805 1.00 95.94 277 ILE A C 1
ATOM 2099 O O . ILE A 1 277 ? -6.366 -11.239 21.356 1.00 95.94 277 ILE A O 1
ATOM 2103 N N . GLU A 1 278 ? -7.380 -10.526 19.485 1.00 95.62 278 GLU A N 1
ATOM 2104 C CA . GLU A 1 278 ? -6.421 -11.097 18.544 1.00 95.62 278 GLU A CA 1
ATOM 2105 C C . GLU A 1 278 ? -5.624 -9.971 17.881 1.00 95.62 278 GLU A C 1
ATOM 2107 O O . GLU A 1 278 ? -6.191 -8.953 17.490 1.00 95.62 278 GLU A O 1
ATOM 2112 N N . ALA A 1 279 ? -4.313 -10.150 17.719 1.00 94.00 279 ALA A N 1
ATOM 2113 C CA . ALA A 1 279 ? -3.475 -9.267 16.912 1.00 94.00 279 ALA A CA 1
ATOM 2114 C C . ALA A 1 279 ? -2.868 -10.081 15.769 1.00 94.00 279 ALA A C 1
ATOM 2116 O O . ALA A 1 279 ? -2.213 -11.095 16.016 1.00 94.00 279 ALA A O 1
ATOM 2117 N N . VAL A 1 280 ? -3.103 -9.660 14.527 1.00 94.00 280 VAL A N 1
ATOM 2118 C CA . VAL A 1 280 ? -2.744 -10.448 13.344 1.00 94.00 280 VAL A CA 1
ATOM 2119 C C . VAL A 1 280 ? -1.859 -9.643 12.406 1.00 94.00 280 VAL A C 1
ATOM 2121 O O . VAL A 1 280 ? -2.248 -8.582 11.926 1.00 94.00 280 VAL A O 1
ATOM 2124 N N . GLY A 1 281 ? -0.677 -10.183 12.109 1.00 91.31 281 GLY A N 1
ATOM 2125 C CA . GLY A 1 281 ? 0.201 -9.655 11.071 1.00 91.31 281 GLY A CA 1
ATOM 2126 C C . GLY A 1 281 ? -0.246 -10.116 9.687 1.00 91.31 281 GLY A C 1
ATOM 2127 O O . GLY A 1 281 ? -0.403 -11.313 9.444 1.00 91.31 281 GLY A O 1
ATOM 2128 N N . THR A 1 282 ? -0.419 -9.174 8.766 1.00 91.56 282 THR A N 1
ATOM 2129 C CA . THR A 1 282 ? -0.724 -9.453 7.358 1.00 91.56 282 THR A CA 1
ATOM 2130 C C . THR A 1 282 ? 0.120 -8.573 6.455 1.00 91.56 282 THR A C 1
ATOM 2132 O O . THR A 1 282 ? 0.449 -7.450 6.827 1.00 91.56 282 THR A O 1
ATOM 2135 N N . VAL A 1 283 ? 0.431 -9.053 5.255 1.00 89.44 283 VAL A N 1
ATOM 2136 C CA . VAL A 1 283 ? 1.169 -8.280 4.256 1.00 89.44 283 VAL A CA 1
ATOM 2137 C C . VAL A 1 283 ? 0.730 -8.703 2.862 1.00 89.44 283 VAL A C 1
ATOM 2139 O O . VAL A 1 283 ? 0.728 -9.898 2.576 1.00 89.44 283 VAL A O 1
ATOM 2142 N N . LEU A 1 284 ? 0.393 -7.725 2.011 1.00 91.75 284 LEU A N 1
ATOM 2143 C CA . LEU A 1 284 ? 0.096 -7.906 0.580 1.00 91.75 284 LEU A CA 1
ATOM 2144 C C . LEU A 1 284 ? -0.935 -9.023 0.298 1.00 91.75 284 LEU A C 1
ATOM 2146 O O . LEU A 1 284 ? -1.600 -9.522 1.204 1.00 91.75 284 LEU A O 1
ATOM 2150 N N . ALA A 1 285 ? -1.104 -9.402 -0.969 1.00 92.75 285 ALA A N 1
ATOM 2151 C CA . ALA A 1 285 ? -1.926 -10.539 -1.386 1.00 92.75 285 ALA A CA 1
ATOM 2152 C C . ALA A 1 285 ? -1.086 -11.588 -2.129 1.00 92.75 285 ALA A C 1
ATOM 2154 O O . ALA A 1 285 ? -0.155 -11.237 -2.860 1.00 92.75 285 ALA A O 1
ATOM 2155 N N . GLY A 1 286 ? -1.440 -12.868 -1.962 1.00 93.56 286 GLY A N 1
ATOM 2156 C CA . GLY A 1 286 ? -0.994 -13.951 -2.846 1.00 93.56 286 GLY A CA 1
ATOM 2157 C C . GLY A 1 286 ? -1.593 -13.808 -4.249 1.00 93.56 286 GLY A C 1
ATOM 2158 O O . GLY A 1 286 ? -2.470 -12.969 -4.472 1.00 93.56 286 GLY A O 1
ATOM 2159 N N . ARG A 1 287 ? -1.133 -14.605 -5.220 1.00 93.56 287 ARG A N 1
ATOM 2160 C CA . ARG A 1 287 ? -1.529 -14.434 -6.627 1.00 93.56 287 ARG A CA 1
ATOM 2161 C C . ARG A 1 287 ? -3.031 -14.584 -6.857 1.00 93.56 287 ARG A C 1
ATOM 2163 O O . ARG A 1 287 ? -3.597 -13.833 -7.652 1.00 93.56 287 ARG A O 1
ATOM 2170 N N . VAL A 1 288 ? -3.676 -15.549 -6.201 1.00 93.38 288 VAL A N 1
ATOM 2171 C CA . VAL A 1 288 ? -5.117 -15.795 -6.381 1.00 93.38 288 VAL A CA 1
ATOM 2172 C C . VAL A 1 288 ? -5.903 -14.621 -5.811 1.00 93.38 288 VAL A C 1
ATOM 2174 O O . VAL A 1 288 ? -6.630 -13.950 -6.539 1.00 93.38 288 VAL A O 1
ATOM 2177 N N . MET A 1 289 ? -5.637 -14.290 -4.550 1.00 94.88 289 MET A N 1
ATOM 2178 C CA . MET A 1 289 ? -6.272 -13.176 -3.852 1.00 94.88 289 MET A CA 1
ATOM 2179 C C . MET A 1 289 ? -6.056 -11.818 -4.536 1.00 94.88 289 MET A C 1
ATOM 2181 O O . MET A 1 289 ? -6.926 -10.951 -4.481 1.00 94.88 289 MET A O 1
ATOM 2185 N N . HIS A 1 290 ? -4.920 -11.623 -5.208 1.00 95.00 290 HIS A N 1
ATOM 2186 C CA . HIS A 1 290 ? -4.666 -10.417 -5.989 1.00 95.00 290 HIS A CA 1
ATOM 2187 C C . HIS A 1 290 ? -5.596 -10.320 -7.209 1.00 95.00 290 HIS A C 1
ATOM 2189 O O . HIS A 1 290 ? -6.164 -9.259 -7.460 1.00 95.00 290 HIS A O 1
ATOM 2195 N N . ASN A 1 291 ? -5.800 -11.415 -7.949 1.00 95.44 291 ASN A N 1
ATOM 2196 C CA . ASN A 1 291 ? -6.756 -11.426 -9.061 1.00 95.44 291 ASN A CA 1
ATOM 2197 C C . ASN A 1 291 ? -8.191 -11.196 -8.563 1.00 95.44 291 ASN A C 1
ATOM 2199 O O . ASN A 1 291 ? -8.903 -10.373 -9.139 1.00 95.44 291 ASN A O 1
ATOM 2203 N N . ASP A 1 292 ? -8.573 -11.834 -7.452 1.00 97.06 292 ASP A N 1
ATOM 2204 C CA . ASP A 1 292 ? -9.883 -11.630 -6.821 1.00 97.06 292 ASP A CA 1
ATOM 2205 C C . ASP A 1 292 ? -10.088 -10.166 -6.410 1.00 97.06 292 ASP A C 1
ATOM 2207 O O . ASP A 1 292 ? -11.169 -9.604 -6.596 1.00 97.06 292 ASP A O 1
ATOM 2211 N N . MET A 1 293 ? -9.040 -9.517 -5.891 1.00 97.06 293 MET A N 1
ATOM 2212 C CA . MET A 1 293 ? -9.053 -8.095 -5.548 1.00 97.06 293 MET A CA 1
ATOM 2213 C C . MET A 1 293 ? -9.313 -7.224 -6.778 1.00 97.06 293 MET A C 1
ATOM 2215 O O . MET A 1 293 ? -10.163 -6.333 -6.720 1.00 97.06 293 MET A O 1
ATOM 2219 N N . LEU A 1 294 ? -8.633 -7.489 -7.898 1.00 96.88 294 LEU A N 1
ATOM 2220 C CA . LEU A 1 294 ? -8.815 -6.723 -9.134 1.00 96.88 294 LEU A CA 1
ATOM 2221 C C . LEU A 1 294 ? -10.215 -6.901 -9.714 1.00 96.88 294 LEU A C 1
ATOM 2223 O O . LEU A 1 294 ? -10.844 -5.917 -10.106 1.00 96.88 294 LEU A O 1
ATOM 2227 N N . GLU A 1 295 ? -10.731 -8.129 -9.732 1.00 97.50 295 GLU A N 1
ATOM 2228 C CA . GLU A 1 295 ? -12.099 -8.398 -10.172 1.00 97.50 295 GLU A CA 1
ATOM 2229 C C . GLU A 1 295 ? -13.120 -7.719 -9.250 1.00 97.50 295 GLU A C 1
ATOM 2231 O O . GLU A 1 295 ? -14.059 -7.064 -9.718 1.00 97.50 295 GLU A O 1
ATOM 2236 N N . PHE A 1 296 ? -12.919 -7.804 -7.933 1.00 98.12 296 PHE A N 1
ATOM 2237 C CA . PHE A 1 296 ? -13.784 -7.155 -6.958 1.00 98.12 296 PHE A CA 1
ATOM 2238 C C . PHE A 1 296 ? -13.778 -5.633 -7.121 1.00 98.12 296 PHE A C 1
ATOM 2240 O O . PHE A 1 296 ? -14.849 -5.016 -7.098 1.00 98.12 296 PHE A O 1
ATOM 2247 N N . ALA A 1 297 ? -12.601 -5.030 -7.301 1.00 97.56 297 ALA A N 1
ATOM 2248 C CA . ALA A 1 297 ? -12.447 -3.597 -7.503 1.00 97.56 297 ALA A CA 1
ATOM 2249 C C . ALA A 1 297 ? -13.123 -3.142 -8.803 1.00 97.56 297 ALA A C 1
ATOM 2251 O O . ALA A 1 297 ? -13.907 -2.191 -8.781 1.00 97.56 297 ALA A O 1
ATOM 2252 N N . ALA A 1 298 ? -12.910 -3.871 -9.902 1.00 97.12 298 ALA A N 1
ATOM 2253 C CA . ALA A 1 298 ? -13.544 -3.615 -11.192 1.00 97.12 298 ALA A CA 1
ATOM 2254 C C . ALA A 1 298 ? -15.078 -3.676 -11.100 1.00 97.12 298 ALA A C 1
ATOM 2256 O O . ALA A 1 298 ? -15.773 -2.749 -11.519 1.00 97.12 298 ALA A O 1
ATOM 2257 N N . ARG A 1 299 ? -15.620 -4.740 -10.494 1.00 97.56 299 ARG A N 1
ATOM 2258 C CA . ARG A 1 299 ? -17.069 -4.949 -10.358 1.00 97.56 299 ARG A CA 1
ATOM 2259 C C . ARG A 1 299 ? -17.737 -3.892 -9.482 1.00 97.56 299 ARG A C 1
ATOM 2261 O O . ARG A 1 299 ? -18.848 -3.457 -9.778 1.00 97.56 299 ARG A O 1
ATOM 2268 N N . ASN A 1 300 ? -17.077 -3.491 -8.398 1.00 97.44 300 ASN A N 1
ATOM 2269 C CA . ASN A 1 300 ? -17.639 -2.566 -7.413 1.00 97.44 300 ASN A CA 1
ATOM 2270 C C . ASN A 1 300 ? -17.258 -1.100 -7.645 1.00 97.44 300 ASN A C 1
ATOM 2272 O O . ASN A 1 300 ? -17.687 -0.247 -6.863 1.00 97.44 300 ASN A O 1
ATOM 2276 N N . LYS A 1 301 ? -16.507 -0.810 -8.717 1.00 95.69 301 LYS A N 1
ATOM 2277 C CA . LYS A 1 301 ? -16.010 0.528 -9.065 1.00 95.69 301 LYS A CA 1
ATOM 2278 C C . LYS A 1 301 ? -15.194 1.150 -7.929 1.00 95.69 301 LYS A C 1
ATOM 2280 O O . LYS A 1 301 ? -15.395 2.309 -7.582 1.00 95.69 301 LYS A O 1
ATOM 2285 N N . ILE A 1 302 ? -14.313 0.356 -7.326 1.00 95.56 302 ILE A N 1
ATOM 2286 C CA . ILE A 1 302 ? -13.377 0.847 -6.312 1.00 95.56 302 ILE A CA 1
ATOM 2287 C C . ILE A 1 302 ? -12.238 1.533 -7.043 1.00 95.56 302 ILE A C 1
ATOM 2289 O O . ILE A 1 302 ? -11.503 0.893 -7.794 1.00 95.56 302 ILE A O 1
ATOM 2293 N N . THR A 1 303 ? -12.106 2.836 -6.825 1.00 89.81 303 THR A N 1
ATOM 2294 C CA . THR A 1 303 ? -11.116 3.660 -7.517 1.00 89.81 303 THR A CA 1
ATOM 2295 C C . THR A 1 303 ? -10.232 4.374 -6.503 1.00 89.81 303 THR A C 1
ATOM 2297 O O . THR A 1 303 ? -10.761 4.961 -5.552 1.00 89.81 303 THR A O 1
ATOM 2300 N N . PRO A 1 304 ? -8.899 4.348 -6.672 1.00 91.44 304 PRO A N 1
ATOM 2301 C CA . PRO A 1 304 ? -8.017 5.150 -5.841 1.00 91.44 304 PRO A CA 1
ATOM 2302 C C . PRO A 1 304 ? -8.259 6.642 -6.052 1.00 91.44 304 PRO A C 1
ATOM 2304 O O . PRO A 1 304 ? -8.635 7.085 -7.140 1.00 91.44 304 PRO A O 1
ATOM 2307 N N . MET A 1 305 ? -7.965 7.417 -5.015 1.00 90.38 305 MET A N 1
ATOM 2308 C CA . MET A 1 305 ? -7.790 8.860 -5.145 1.00 90.38 305 MET A CA 1
ATOM 2309 C C . MET A 1 305 ? -6.366 9.115 -5.640 1.00 90.38 305 MET A C 1
ATOM 2311 O O . MET A 1 305 ? -5.410 8.741 -4.964 1.00 90.38 305 MET A O 1
ATOM 2315 N N . ILE A 1 306 ? -6.228 9.703 -6.830 1.00 91.19 306 ILE A N 1
ATOM 2316 C CA . ILE A 1 306 ? -4.937 9.834 -7.516 1.00 91.19 306 ILE A CA 1
ATOM 2317 C C . ILE A 1 306 ? -4.608 11.288 -7.851 1.00 91.19 306 ILE A C 1
ATOM 2319 O O . ILE A 1 306 ? -5.459 12.042 -8.322 1.00 91.19 306 ILE A O 1
ATOM 2323 N N . GLU A 1 307 ? -3.341 11.644 -7.669 1.00 91.69 307 GLU A N 1
ATOM 2324 C CA . GLU A 1 307 ? -2.707 12.829 -8.248 1.00 91.69 307 GLU A CA 1
ATOM 2325 C C . GLU A 1 307 ? -1.712 12.330 -9.309 1.00 91.69 307 GLU A C 1
ATOM 2327 O O . GLU A 1 307 ? -1.000 11.351 -9.082 1.00 91.69 307 GLU A O 1
ATOM 2332 N N . LYS A 1 308 ? -1.715 12.936 -10.502 1.00 93.19 308 LYS A N 1
ATOM 2333 C CA . LYS A 1 308 ? -0.907 12.464 -11.637 1.00 93.19 308 LYS A CA 1
ATOM 2334 C C . LYS A 1 308 ? 0.305 13.353 -11.834 1.00 93.19 308 LYS A C 1
ATOM 2336 O O . LYS A 1 308 ? 0.162 14.570 -11.919 1.00 93.19 308 LYS A O 1
ATOM 2341 N N . TYR A 1 309 ? 1.448 12.712 -12.029 1.00 94.31 309 TYR A N 1
ATOM 2342 C CA . TYR A 1 309 ? 2.718 13.356 -12.326 1.00 94.31 309 TYR A CA 1
ATOM 2343 C C . TYR A 1 309 ? 3.336 12.724 -13.576 1.00 94.31 309 TYR A C 1
ATOM 2345 O O . TYR A 1 309 ? 3.125 11.532 -13.825 1.00 94.31 309 TYR A O 1
ATOM 2353 N N . PRO A 1 310 ? 4.071 13.495 -14.393 1.00 93.69 310 PRO A N 1
ATOM 2354 C CA . PRO A 1 310 ? 4.821 12.922 -15.499 1.00 93.69 310 PRO A CA 1
ATOM 2355 C C . PRO A 1 310 ? 5.945 12.034 -14.949 1.00 93.69 310 PRO A C 1
ATOM 2357 O O . PRO A 1 310 ? 6.587 12.375 -13.957 1.00 93.69 310 PRO A O 1
ATOM 2360 N N . MET A 1 311 ? 6.207 10.902 -15.606 1.00 91.44 311 MET A N 1
ATOM 2361 C CA . MET A 1 311 ? 7.314 10.008 -15.250 1.00 91.44 311 MET A CA 1
ATOM 2362 C C . MET A 1 311 ? 8.642 10.560 -15.794 1.00 91.44 311 MET A C 1
ATOM 2364 O O . MET A 1 311 ? 9.254 10.007 -16.705 1.00 91.44 311 MET A O 1
ATOM 2368 N N . THR A 1 312 ? 9.041 11.714 -15.267 1.00 93.00 312 THR A N 1
ATOM 2369 C CA . THR A 1 312 ? 10.343 12.357 -15.479 1.00 93.00 312 THR A CA 1
ATOM 2370 C C . THR A 1 312 ? 11.008 12.569 -14.127 1.00 93.00 312 THR A C 1
ATOM 2372 O O . THR A 1 312 ? 10.339 12.513 -13.096 1.00 93.00 312 THR A O 1
ATOM 2375 N N . THR A 1 313 ? 12.309 12.852 -14.111 1.00 89.81 313 THR A N 1
ATOM 2376 C CA . THR A 1 313 ? 13.042 13.137 -12.871 1.00 89.81 313 THR A CA 1
ATOM 2377 C C . THR A 1 313 ? 12.354 14.228 -12.047 1.00 89.81 313 THR A C 1
ATOM 2379 O O . THR A 1 313 ? 12.124 14.048 -10.855 1.00 89.81 313 THR A O 1
ATOM 2382 N N . GLU A 1 314 ? 11.941 15.327 -12.682 1.00 89.88 314 GLU A N 1
ATOM 2383 C CA . GLU A 1 314 ? 11.264 16.444 -12.017 1.00 89.88 314 GLU A CA 1
ATOM 2384 C C . GLU A 1 314 ? 9.880 16.051 -11.494 1.00 89.88 314 GLU A C 1
ATOM 2386 O O . GLU A 1 314 ? 9.547 16.377 -10.358 1.00 89.88 314 GLU A O 1
ATOM 2391 N N . GLY A 1 315 ? 9.086 15.326 -12.292 1.00 91.12 315 GLY A N 1
ATOM 2392 C CA . GLY A 1 315 ? 7.748 14.897 -11.884 1.00 91.12 315 GLY A CA 1
ATOM 2393 C C . GLY A 1 315 ? 7.775 13.881 -10.742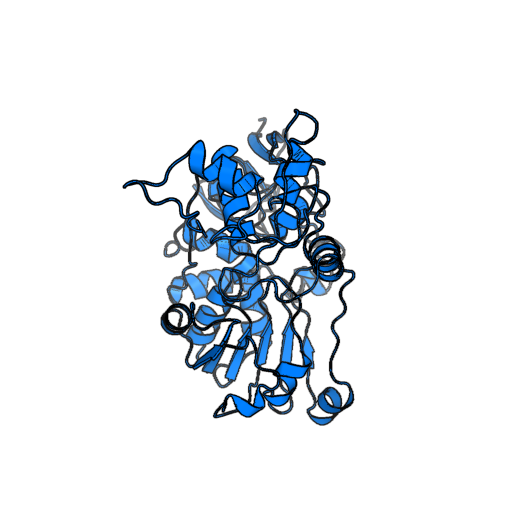 1.00 91.12 315 GLY A C 1
ATOM 2394 O O . GLY A 1 315 ? 6.930 13.933 -9.852 1.00 91.12 315 GLY A O 1
ATOM 2395 N N . ILE A 1 316 ? 8.776 12.998 -10.721 1.00 91.81 316 ILE A N 1
ATOM 2396 C CA . ILE A 1 316 ? 8.993 12.053 -9.622 1.00 91.81 316 ILE A CA 1
ATOM 2397 C C . ILE A 1 316 ? 9.409 12.800 -8.352 1.00 91.81 316 ILE A C 1
ATOM 2399 O O . ILE A 1 316 ? 8.869 12.511 -7.288 1.00 91.81 316 ILE A O 1
ATOM 2403 N N . ILE A 1 317 ? 10.315 13.779 -8.450 1.00 90.31 317 ILE A N 1
ATOM 2404 C CA . ILE A 1 317 ? 10.704 14.619 -7.306 1.00 90.31 317 ILE A CA 1
ATOM 2405 C C . ILE A 1 317 ? 9.487 15.373 -6.755 1.00 90.31 317 ILE A C 1
ATOM 2407 O O . ILE A 1 317 ? 9.249 15.341 -5.552 1.00 90.31 317 ILE A O 1
ATOM 2411 N N . GLU A 1 318 ? 8.666 15.976 -7.618 1.00 89.31 318 GLU A N 1
ATOM 2412 C CA . GLU A 1 318 ? 7.447 16.677 -7.199 1.00 89.31 318 GLU A CA 1
ATOM 2413 C C . GLU A 1 318 ? 6.446 15.734 -6.509 1.00 89.31 318 GLU A C 1
ATOM 2415 O O . GLU A 1 318 ? 5.883 16.074 -5.466 1.00 89.31 318 GLU A O 1
ATOM 2420 N N . ALA A 1 319 ? 6.254 14.527 -7.049 1.00 90.44 319 ALA A N 1
ATOM 2421 C CA . ALA A 1 319 ? 5.391 13.510 -6.453 1.00 90.44 319 ALA A CA 1
ATOM 2422 C C . ALA A 1 319 ? 5.907 13.041 -5.082 1.00 90.44 319 ALA A C 1
ATOM 2424 O O . ALA A 1 319 ? 5.121 12.851 -4.151 1.00 90.44 319 ALA A O 1
ATOM 2425 N N . ILE A 1 320 ? 7.225 12.882 -4.941 1.00 89.44 320 ILE A N 1
ATOM 2426 C CA . ILE A 1 320 ? 7.887 12.535 -3.680 1.00 89.44 320 ILE A CA 1
ATOM 2427 C C . ILE A 1 320 ? 7.704 13.654 -2.655 1.00 89.44 320 ILE A C 1
ATOM 2429 O O . ILE A 1 320 ? 7.274 13.378 -1.536 1.00 89.44 320 ILE A O 1
ATOM 2433 N N . ASP A 1 321 ? 7.953 14.908 -3.028 1.00 85.50 321 ASP A N 1
ATOM 2434 C CA . ASP A 1 321 ? 7.775 16.069 -2.150 1.00 85.50 321 ASP A CA 1
ATOM 2435 C C . ASP A 1 321 ? 6.312 16.206 -1.705 1.00 85.50 321 ASP A C 1
ATOM 2437 O O . ASP A 1 321 ? 6.014 16.435 -0.524 1.00 85.50 321 ASP A O 1
ATOM 2441 N N . ARG A 1 322 ? 5.370 15.984 -2.631 1.00 86.00 322 ARG A N 1
ATOM 2442 C CA . ARG A 1 322 ? 3.938 15.933 -2.327 1.00 86.00 322 ARG A CA 1
ATOM 2443 C C . ARG A 1 322 ? 3.629 14.831 -1.320 1.00 86.00 322 ARG A C 1
ATOM 2445 O O . ARG A 1 322 ? 2.952 15.101 -0.322 1.00 86.00 322 ARG A O 1
ATOM 2452 N N . LEU A 1 323 ? 4.132 13.619 -1.546 1.00 85.12 323 LEU A N 1
ATOM 2453 C CA . LEU A 1 323 ? 3.926 12.480 -0.656 1.00 85.12 323 LEU A CA 1
ATOM 2454 C C . LEU A 1 323 ? 4.526 12.742 0.730 1.00 85.12 323 LEU A C 1
ATOM 2456 O O . LEU A 1 323 ? 3.864 12.474 1.733 1.00 85.12 323 LEU A O 1
ATOM 2460 N N . TYR A 1 324 ? 5.714 13.343 0.810 1.00 78.44 324 TYR A N 1
ATOM 2461 C CA . TYR A 1 324 ? 6.328 13.778 2.064 1.00 78.44 324 TYR A CA 1
ATOM 2462 C C . TYR A 1 324 ? 5.460 14.777 2.818 1.00 78.44 324 TYR A C 1
ATOM 2464 O O . TYR A 1 324 ? 5.181 14.573 3.995 1.00 78.44 324 TYR A O 1
ATOM 2472 N N . SER A 1 325 ? 4.962 15.817 2.146 1.00 73.38 325 SER A N 1
ATOM 2473 C CA . SER A 1 325 ? 4.101 16.824 2.783 1.00 73.38 325 SER A CA 1
ATOM 2474 C C . SER A 1 325 ? 2.800 16.232 3.350 1.00 73.38 325 SER A C 1
ATOM 2476 O O . SER A 1 325 ? 2.260 16.727 4.340 1.00 73.38 325 SER A O 1
ATOM 2478 N N . GLY A 1 326 ? 2.298 15.156 2.731 1.00 62.38 326 GLY A N 1
ATOM 2479 C CA . GLY A 1 326 ? 1.078 14.458 3.136 1.00 62.38 326 GLY A CA 1
ATOM 2480 C C . GLY A 1 326 ? 1.289 13.329 4.148 1.00 62.38 326 GLY A C 1
ATOM 2481 O O . GLY A 1 326 ? 0.311 12.800 4.685 1.00 62.38 326 GLY A O 1
ATOM 2482 N N . THR A 1 327 ? 2.534 12.944 4.426 1.00 55.78 327 THR A N 1
ATOM 2483 C CA . THR A 1 327 ? 2.883 11.822 5.304 1.00 55.78 327 THR A CA 1
ATOM 2484 C C . THR A 1 327 ? 3.634 12.311 6.539 1.00 55.78 327 THR A C 1
ATOM 2486 O O . THR A 1 327 ? 4.310 13.331 6.537 1.00 55.78 327 THR A O 1
ATOM 2489 N N . ARG A 1 328 ? 3.520 11.578 7.651 1.00 47.88 328 ARG A N 1
ATOM 2490 C CA . ARG A 1 328 ? 4.332 11.833 8.855 1.00 47.88 328 ARG A CA 1
ATOM 2491 C C . ARG A 1 328 ? 5.671 11.088 8.786 1.00 47.88 328 ARG A C 1
ATOM 2493 O O . ARG A 1 328 ? 6.099 10.524 9.789 1.00 47.88 328 ARG A O 1
ATOM 2500 N N . PHE A 1 329 ? 6.291 10.998 7.608 1.00 39.25 329 PHE A N 1
ATOM 2501 C CA . PHE A 1 329 ? 7.618 10.398 7.501 1.00 39.25 329 PHE A CA 1
ATOM 2502 C C . PHE A 1 329 ? 8.659 11.403 7.994 1.00 39.25 329 PHE A C 1
ATOM 2504 O O . PHE A 1 329 ? 8.857 12.458 7.402 1.00 39.25 329 PHE A O 1
ATOM 2511 N N . ASN A 1 330 ? 9.343 11.058 9.085 1.00 38.59 330 ASN A N 1
ATOM 2512 C CA . ASN A 1 330 ? 10.506 11.786 9.595 1.00 38.59 330 ASN A CA 1
ATOM 2513 C C . ASN A 1 330 ? 11.774 11.433 8.789 1.00 38.59 330 ASN A C 1
ATOM 2515 O O . ASN A 1 330 ? 12.789 11.048 9.365 1.00 38.59 330 ASN A O 1
ATOM 2519 N N . VAL A 1 331 ? 11.715 11.517 7.458 1.00 38.78 331 VAL A N 1
ATOM 2520 C CA . VAL A 1 331 ? 12.896 11.436 6.579 1.00 38.78 331 VAL A CA 1
ATOM 2521 C C . VAL A 1 331 ? 13.152 12.863 6.066 1.00 38.78 331 VAL A C 1
ATOM 2523 O O . VAL A 1 331 ? 12.185 13.579 5.796 1.00 38.78 331 VAL A O 1
ATOM 2526 N N . PRO A 1 332 ? 14.404 13.357 6.033 1.00 41.72 332 PRO A N 1
ATOM 2527 C CA . PRO A 1 332 ? 14.686 14.789 5.985 1.00 41.72 332 PRO A CA 1
ATOM 2528 C C . PRO A 1 332 ? 14.441 15.375 4.589 1.00 41.72 332 PRO A C 1
ATOM 2530 O O . PRO A 1 332 ? 15.369 15.558 3.814 1.00 41.72 332 PRO A O 1
ATOM 2533 N N . VAL A 1 333 ? 13.190 15.721 4.282 1.00 47.69 333 VAL A N 1
ATOM 2534 C CA . VAL A 1 333 ? 12.818 16.546 3.109 1.00 47.69 333 VAL A CA 1
ATOM 2535 C C . VAL A 1 333 ? 12.082 17.827 3.541 1.00 47.69 333 VAL A C 1
ATOM 2537 O O . VAL A 1 333 ? 11.494 18.549 2.747 1.00 47.69 333 VAL A O 1
ATOM 2540 N N . GLY A 1 334 ? 12.134 18.153 4.838 1.00 65.25 334 GLY A N 1
ATOM 2541 C CA . GLY A 1 334 ? 11.784 19.480 5.355 1.00 65.25 334 GLY A CA 1
ATOM 2542 C C . GLY A 1 334 ? 12.924 20.492 5.172 1.00 65.25 334 GLY A C 1
ATOM 2543 O O . GLY A 1 334 ? 13.941 20.193 4.547 1.00 65.25 334 GLY A O 1
ATOM 2544 N N . LEU A 1 335 ? 12.813 21.674 5.798 1.00 75.19 335 LEU A N 1
ATOM 2545 C CA . LEU A 1 335 ? 13.887 22.689 5.820 1.00 75.19 335 LEU A CA 1
ATOM 2546 C C . LEU A 1 335 ? 15.254 22.090 6.189 1.00 75.19 335 LEU A C 1
ATOM 2548 O O . LEU A 1 335 ? 16.277 22.532 5.680 1.00 75.19 335 LEU A O 1
ATOM 2552 N N . GLN A 1 336 ? 15.267 21.047 7.020 1.00 81.25 336 GLN A N 1
ATOM 2553 C CA . GLN A 1 336 ? 16.491 20.341 7.364 1.00 81.25 336 GLN A CA 1
ATOM 2554 C C . GLN A 1 336 ? 17.158 19.663 6.158 1.00 81.25 336 GLN A C 1
ATOM 2556 O O . GLN A 1 336 ? 18.355 19.834 5.968 1.00 81.25 336 GLN A O 1
ATOM 2561 N N . GLY A 1 337 ? 16.394 18.973 5.309 1.00 71.94 337 GLY A N 1
ATOM 2562 C CA . GLY A 1 337 ? 16.918 18.375 4.078 1.00 71.94 337 GLY A CA 1
ATOM 2563 C C . GLY A 1 337 ? 17.430 19.427 3.097 1.00 71.94 337 GLY A C 1
ATOM 2564 O O . GLY A 1 337 ? 18.497 19.268 2.510 1.00 71.94 337 GLY A O 1
ATOM 2565 N N . LEU A 1 338 ? 16.715 20.554 2.980 1.00 78.31 338 LEU A N 1
ATOM 2566 C CA . LEU A 1 338 ? 17.156 21.690 2.167 1.00 78.31 338 LEU A CA 1
ATOM 2567 C C . LEU A 1 338 ? 18.480 22.271 2.682 1.00 78.31 338 LEU A C 1
ATOM 2569 O O . LEU A 1 338 ? 19.383 22.558 1.897 1.00 78.31 338 LEU A O 1
ATOM 2573 N N . TYR A 1 339 ? 18.602 22.430 3.999 1.00 83.56 339 TYR A N 1
ATOM 2574 C CA . TYR A 1 339 ? 19.833 22.890 4.623 1.00 83.56 339 TYR A CA 1
ATOM 2575 C C . TYR A 1 339 ? 20.974 21.902 4.397 1.00 83.56 339 TYR A C 1
ATOM 2577 O O . TYR A 1 339 ? 22.030 22.310 3.934 1.00 83.56 339 TYR A O 1
ATOM 2585 N N . ASP A 1 340 ? 20.767 20.607 4.631 1.00 80.88 340 ASP A N 1
ATOM 2586 C CA . ASP A 1 340 ? 21.808 19.600 4.413 1.00 80.88 340 ASP A CA 1
ATOM 2587 C C . ASP A 1 340 ? 22.272 19.534 2.955 1.00 80.88 340 ASP A C 1
ATOM 2589 O O . ASP A 1 340 ? 23.466 19.377 2.712 1.00 80.88 340 ASP A O 1
ATOM 2593 N N . LYS A 1 341 ? 21.360 19.734 1.996 1.00 78.75 341 LYS A N 1
ATOM 2594 C CA . LYS A 1 341 ? 21.663 19.740 0.560 1.00 78.75 341 LYS A CA 1
ATOM 2595 C C . LYS A 1 341 ? 22.513 20.930 0.116 1.00 78.75 341 LYS A C 1
ATOM 2597 O O . LYS A 1 341 ? 23.337 20.795 -0.789 1.00 78.75 341 LYS A O 1
ATOM 2602 N N . TYR A 1 342 ? 22.282 22.107 0.694 1.00 83.25 342 TYR A N 1
ATOM 2603 C CA . TYR A 1 342 ? 22.855 23.353 0.184 1.00 83.25 342 TYR A CA 1
ATOM 2604 C C . TYR A 1 342 ? 23.824 24.049 1.146 1.00 83.25 342 TYR A C 1
ATOM 2606 O O . TYR A 1 342 ? 24.475 24.999 0.718 1.00 83.25 342 TYR A O 1
ATOM 2614 N N . LYS A 1 343 ? 23.983 23.592 2.397 1.00 85.56 343 LYS A N 1
ATOM 2615 C CA . LYS A 1 343 ? 24.868 24.231 3.394 1.00 85.56 343 LYS A CA 1
ATOM 2616 C C . LYS A 1 343 ? 26.315 24.398 2.935 1.00 85.56 343 LYS A C 1
ATOM 2618 O O . LYS A 1 343 ? 26.949 25.382 3.294 1.00 85.56 343 LYS A O 1
ATOM 2623 N N . ASP A 1 344 ? 26.795 23.506 2.070 1.00 89.75 344 ASP A N 1
ATOM 2624 C CA . ASP A 1 344 ? 28.141 23.580 1.486 1.00 89.75 344 ASP A CA 1
ATOM 2625 C C . ASP A 1 344 ? 28.234 24.542 0.279 1.00 89.75 344 ASP A C 1
ATOM 2627 O O . ASP A 1 344 ? 29.291 24.690 -0.329 1.00 89.75 344 ASP A O 1
ATOM 2631 N N . ARG A 1 345 ? 27.125 25.196 -0.095 1.00 88.44 345 ARG A N 1
ATOM 2632 C CA . ARG A 1 345 ? 27.005 26.174 -1.192 1.00 88.44 345 ARG A CA 1
ATOM 2633 C C . ARG A 1 345 ? 26.587 27.558 -0.681 1.00 88.44 345 ARG A C 1
ATOM 2635 O O . ARG A 1 345 ? 25.765 28.223 -1.309 1.00 88.44 345 ARG A O 1
ATOM 2642 N N . ASP A 1 346 ? 27.102 27.951 0.483 1.00 87.38 346 ASP A N 1
ATOM 2643 C CA . ASP A 1 346 ? 26.806 29.222 1.167 1.00 87.38 346 ASP A CA 1
ATOM 2644 C C . ASP A 1 346 ? 25.313 29.454 1.481 1.00 87.38 346 ASP A C 1
ATOM 2646 O O . ASP A 1 346 ? 24.868 30.580 1.716 1.00 87.38 346 ASP A O 1
ATOM 2650 N N . PHE A 1 347 ? 24.512 28.388 1.510 1.00 86.19 347 PHE A N 1
ATOM 2651 C CA . PHE A 1 347 ? 23.104 28.467 1.873 1.00 86.19 347 PHE A CA 1
ATOM 2652 C C . PHE A 1 347 ? 22.924 28.214 3.369 1.00 86.19 347 PHE A C 1
ATOM 2654 O O . PHE A 1 347 ? 23.280 27.157 3.883 1.00 86.19 347 PHE A O 1
ATOM 2661 N N . VAL A 1 348 ? 22.311 29.161 4.076 1.00 89.88 348 VAL A N 1
ATOM 2662 C CA . VAL A 1 348 ? 22.025 29.022 5.506 1.00 89.88 348 VAL A CA 1
ATOM 2663 C C . VAL A 1 348 ? 20.543 29.226 5.763 1.00 89.88 348 VAL A C 1
ATOM 2665 O O . VAL A 1 348 ? 19.950 30.206 5.315 1.00 89.88 348 VAL A O 1
ATOM 2668 N N . ILE A 1 349 ? 19.953 28.313 6.534 1.00 88.94 349 ILE A N 1
ATOM 2669 C CA . ILE A 1 349 ? 18.616 28.489 7.097 1.00 88.94 349 ILE A CA 1
ATOM 2670 C C . ILE A 1 349 ? 18.764 28.995 8.528 1.00 88.94 349 ILE A C 1
ATOM 2672 O O . ILE A 1 349 ? 19.499 28.416 9.322 1.00 88.94 349 ILE A O 1
ATOM 2676 N N . LEU A 1 350 ? 18.048 30.066 8.863 1.00 89.75 350 LEU A N 1
ATOM 2677 C CA . LEU A 1 350 ? 17.950 30.580 10.226 1.00 89.75 350 LEU A CA 1
ATOM 2678 C C . LEU A 1 350 ? 16.511 30.378 10.707 1.00 89.75 350 LEU A C 1
ATOM 2680 O O . LEU A 1 350 ? 15.584 30.988 10.170 1.00 89.75 350 LEU A O 1
ATOM 2684 N N . GLY A 1 351 ? 16.313 29.507 11.695 1.00 89.25 351 GLY A N 1
ATOM 2685 C CA . GLY A 1 351 ? 14.997 29.277 12.289 1.00 89.25 351 GLY A CA 1
ATOM 2686 C C . GLY A 1 351 ? 14.722 30.261 13.423 1.00 89.25 351 GLY A C 1
ATOM 2687 O O . GLY A 1 351 ? 15.527 30.371 14.341 1.00 89.25 351 GLY A O 1
ATOM 2688 N N . PHE A 1 352 ? 13.584 30.955 13.389 1.00 90.38 352 PHE A N 1
ATOM 2689 C CA . PHE A 1 352 ? 13.167 31.898 14.435 1.00 90.38 352 PHE A CA 1
ATOM 2690 C C . PHE A 1 352 ? 11.847 31.434 15.066 1.00 90.38 352 PHE A C 1
ATOM 2692 O O . PHE A 1 352 ? 10.789 31.657 14.474 1.00 90.38 352 PHE A O 1
ATOM 2699 N N . PRO A 1 353 ? 11.872 30.802 16.253 1.00 88.81 353 PRO A N 1
ATOM 2700 C CA . PRO A 1 353 ? 10.649 30.437 16.963 1.00 88.81 353 PRO A CA 1
ATOM 2701 C C . PRO A 1 353 ? 9.820 31.681 17.323 1.00 88.81 353 PRO A C 1
ATOM 2703 O O . PRO A 1 353 ? 10.383 32.686 17.768 1.00 88.81 353 PRO A O 1
ATOM 2706 N N . CYS A 1 354 ? 8.491 31.635 17.160 1.00 86.81 354 CYS A N 1
ATOM 2707 C CA . CYS A 1 354 ? 7.635 32.802 17.392 1.00 86.81 354 CYS A CA 1
ATOM 2708 C C . CYS A 1 354 ? 6.212 32.451 17.840 1.00 86.81 354 CYS A C 1
ATOM 2710 O O . CYS A 1 354 ? 5.360 32.077 17.045 1.00 86.81 354 CYS A O 1
ATOM 2712 N N . ASN A 1 355 ? 5.882 32.777 19.086 1.00 87.50 355 ASN A N 1
ATOM 2713 C CA . ASN A 1 355 ? 4.583 32.433 19.664 1.00 87.50 355 ASN A CA 1
ATOM 2714 C C . ASN A 1 355 ? 3.424 33.379 19.282 1.00 87.50 355 ASN A C 1
ATOM 2716 O O . ASN A 1 355 ? 2.329 33.277 19.835 1.00 87.50 355 ASN A O 1
ATOM 2720 N N . GLN A 1 356 ? 3.645 34.335 18.375 1.00 83.50 356 GLN A N 1
ATOM 2721 C CA . GLN A 1 356 ? 2.646 35.350 18.012 1.00 83.50 356 GLN A CA 1
ATOM 2722 C C . GLN A 1 356 ? 1.535 34.813 17.093 1.00 83.50 356 GLN A C 1
ATOM 2724 O O . GLN A 1 356 ? 0.560 35.517 16.824 1.00 83.50 356 GLN A O 1
ATOM 2729 N N . PHE A 1 357 ? 1.653 33.568 16.626 1.00 79.81 357 PHE A N 1
ATOM 2730 C CA . PHE A 1 357 ? 0.700 32.926 15.724 1.00 79.81 357 PHE A CA 1
ATOM 2731 C C . PHE A 1 357 ? -0.067 31.822 16.448 1.00 79.81 357 PHE A C 1
ATOM 2733 O O . PHE A 1 357 ? 0.290 30.654 16.391 1.00 79.81 357 PHE A O 1
ATOM 2740 N N . GLY A 1 358 ? -1.131 32.191 17.162 1.00 74.25 358 GLY A N 1
ATOM 2741 C CA . GLY A 1 358 ? -2.022 31.213 17.800 1.00 74.25 358 GLY A CA 1
ATOM 2742 C C . GLY A 1 358 ? -1.388 30.406 18.938 1.00 74.25 358 GLY A C 1
ATOM 2743 O O . GLY A 1 358 ? -1.899 29.339 19.263 1.00 74.25 358 GLY A O 1
ATOM 2744 N N . GLY A 1 359 ? -0.297 30.891 19.540 1.00 75.62 359 GLY A N 1
ATOM 2745 C CA . GLY A 1 359 ? 0.332 30.225 20.680 1.00 75.62 359 GLY A CA 1
ATOM 2746 C C . GLY A 1 359 ? 1.070 28.925 20.326 1.00 75.62 359 GLY A C 1
ATOM 2747 O O . GLY A 1 359 ? 1.122 28.026 21.161 1.00 75.62 359 GLY A O 1
ATOM 2748 N N . GLN A 1 360 ? 1.567 28.797 19.089 1.00 70.56 360 GLN A N 1
ATOM 2749 C CA . GLN A 1 360 ? 2.143 27.558 18.543 1.00 70.56 360 GLN A CA 1
ATOM 2750 C C . GLN A 1 360 ? 3.417 27.086 19.260 1.00 70.56 360 GLN A C 1
ATOM 2752 O O . GLN A 1 360 ? 3.620 25.881 19.413 1.00 70.56 360 GLN A O 1
ATOM 2757 N N . GLU A 1 361 ? 4.235 28.003 19.773 1.00 76.00 361 GLU A N 1
ATOM 2758 C CA . GLU A 1 361 ? 5.466 27.696 20.501 1.00 76.00 361 GLU A CA 1
ATOM 2759 C C . GLU A 1 361 ? 5.390 28.234 21.936 1.00 76.00 361 GLU A C 1
ATOM 2761 O O . GLU A 1 361 ? 6.049 29.221 22.264 1.00 76.00 361 GLU A O 1
ATOM 2766 N N . PRO A 1 362 ? 4.611 27.623 22.846 1.00 76.31 362 PRO A N 1
ATOM 2767 C CA . PRO A 1 362 ? 4.423 28.148 24.200 1.00 76.31 362 PRO A CA 1
ATOM 2768 C C . PRO A 1 362 ? 5.645 27.934 25.108 1.00 76.31 362 PRO A C 1
ATOM 2770 O O . PRO A 1 362 ? 5.749 28.576 26.149 1.00 76.31 362 PRO A O 1
ATOM 2773 N N . LYS A 1 363 ? 6.574 27.058 24.712 1.00 86.94 363 LYS A N 1
ATOM 2774 C CA . LYS A 1 363 ? 7.741 26.643 25.504 1.00 86.94 363 LYS A CA 1
ATOM 2775 C C . LYS A 1 363 ? 8.898 27.658 25.446 1.00 86.94 363 LYS A C 1
ATOM 2777 O O . LYS A 1 363 ? 8.818 28.656 24.719 1.00 86.94 363 LYS A O 1
ATOM 2782 N N . ASP A 1 364 ? 9.931 27.424 26.254 1.00 89.50 364 ASP A N 1
ATOM 2783 C CA . ASP A 1 364 ? 11.177 28.200 26.270 1.00 89.50 364 ASP A CA 1
ATOM 2784 C C . ASP A 1 364 ? 12.156 27.767 25.161 1.00 89.50 364 ASP A C 1
ATOM 2786 O O . ASP A 1 364 ? 11.919 26.792 24.447 1.00 89.50 364 ASP A O 1
ATOM 2790 N N . ASP A 1 365 ? 13.234 28.537 24.984 1.00 88.81 365 ASP A N 1
ATOM 2791 C CA . ASP A 1 365 ? 14.215 28.348 23.905 1.00 88.81 365 ASP A CA 1
ATOM 2792 C C . ASP A 1 365 ? 14.843 26.944 23.915 1.00 88.81 365 ASP A C 1
ATOM 2794 O O . ASP A 1 365 ? 15.003 26.328 22.861 1.00 88.81 365 ASP A O 1
ATOM 2798 N N . GLU A 1 366 ? 15.179 26.431 25.102 1.00 86.31 366 GLU A N 1
ATOM 2799 C CA . GLU A 1 366 ? 15.828 25.129 25.271 1.00 86.31 366 GLU A CA 1
ATOM 2800 C C . GLU A 1 366 ? 14.874 23.992 24.901 1.00 86.31 366 GLU A C 1
ATOM 2802 O O . GLU A 1 366 ? 15.204 23.156 24.057 1.00 86.31 366 GLU A O 1
ATOM 2807 N N . ALA A 1 367 ? 13.648 24.008 25.430 1.00 79.94 367 ALA A N 1
ATOM 2808 C CA . ALA A 1 367 ? 12.653 22.992 25.118 1.00 79.94 367 ALA A CA 1
ATOM 2809 C C . ALA A 1 367 ? 12.196 23.041 23.650 1.00 79.94 367 ALA A C 1
ATOM 2811 O O . ALA A 1 367 ? 11.834 22.005 23.087 1.00 79.94 367 ALA A O 1
ATOM 2812 N N . ILE A 1 368 ? 12.207 24.218 23.012 1.00 82.56 368 ILE A N 1
ATOM 2813 C CA . ILE A 1 368 ? 11.969 24.351 21.567 1.00 82.56 368 ILE A CA 1
ATOM 2814 C C . ILE A 1 368 ? 13.125 23.726 20.778 1.00 82.56 368 ILE A C 1
ATOM 2816 O O . ILE A 1 368 ? 12.878 22.951 19.853 1.00 82.56 368 ILE A O 1
ATOM 2820 N N . GLY A 1 369 ? 14.374 24.021 21.147 1.00 79.06 369 GLY A N 1
ATOM 2821 C CA . GLY A 1 369 ? 15.556 23.446 20.507 1.00 79.06 369 GLY A CA 1
ATOM 2822 C C . GLY A 1 369 ? 15.581 21.920 20.599 1.00 79.06 369 GLY A C 1
ATOM 2823 O O . GLY A 1 369 ? 15.739 21.240 19.582 1.00 79.06 369 GLY A O 1
ATOM 2824 N N . GLU A 1 370 ? 15.333 21.370 21.790 1.00 78.19 370 GLU A N 1
ATOM 2825 C CA . GLU A 1 370 ? 15.220 19.924 21.987 1.00 78.19 370 GLU A CA 1
ATOM 2826 C C . GLU A 1 370 ? 14.074 19.321 21.175 1.00 78.19 370 GLU A C 1
ATOM 2828 O O . GLU A 1 370 ? 14.248 18.271 20.558 1.00 78.19 370 GLU A O 1
ATOM 2833 N N . PHE A 1 371 ? 12.910 19.973 21.143 1.00 76.38 371 PHE A N 1
ATOM 2834 C CA . PHE A 1 371 ? 11.770 19.510 20.359 1.00 76.38 371 PHE A CA 1
ATOM 2835 C C . PHE A 1 371 ? 12.111 19.438 18.864 1.00 76.38 371 PHE A C 1
ATOM 2837 O O . PHE A 1 371 ? 11.869 18.410 18.232 1.00 76.38 371 PHE A O 1
ATOM 2844 N N . CYS A 1 372 ? 12.709 20.492 18.308 1.00 74.06 372 CYS A N 1
ATOM 2845 C CA . CYS A 1 372 ? 13.098 20.554 16.900 1.00 74.06 372 CYS A CA 1
ATOM 2846 C C . CYS A 1 372 ? 14.190 19.535 16.553 1.00 74.06 372 CYS A C 1
ATOM 2848 O O . CYS A 1 372 ? 14.112 18.874 15.518 1.00 74.06 372 CYS A O 1
ATOM 2850 N N . SER A 1 373 ? 15.183 19.357 17.425 1.00 74.50 373 SER A N 1
ATOM 2851 C CA . SER A 1 373 ? 16.243 18.370 17.215 1.00 74.50 373 SER A CA 1
ATOM 2852 C C . SER A 1 373 ? 15.708 16.936 17.315 1.00 74.50 373 SER A C 1
ATOM 2854 O O . SER A 1 373 ? 15.888 16.144 16.392 1.00 74.50 373 SER A O 1
ATOM 2856 N N . ARG A 1 374 ? 14.978 16.602 18.389 1.00 65.69 374 ARG A N 1
ATOM 2857 C CA . ARG A 1 374 ? 14.502 15.232 18.650 1.00 65.69 374 ARG A CA 1
ATOM 2858 C C . ARG A 1 374 ? 13.402 14.783 17.693 1.00 65.69 374 ARG A C 1
ATOM 2860 O O . ARG A 1 374 ? 13.389 13.621 17.303 1.00 65.69 374 ARG A O 1
ATOM 2867 N N . ASN A 1 375 ? 12.479 15.675 17.330 1.00 59.53 375 ASN A N 1
ATOM 2868 C CA . ASN A 1 375 ? 11.310 15.302 16.527 1.00 59.53 375 ASN A CA 1
ATOM 2869 C C . ASN A 1 375 ? 11.482 15.581 15.032 1.00 59.53 375 ASN A C 1
ATOM 2871 O O . ASN A 1 375 ? 10.816 14.933 14.229 1.00 59.53 375 ASN A O 1
ATOM 2875 N N . HIS A 1 376 ? 12.353 16.525 14.659 1.00 66.31 376 HIS A N 1
ATOM 2876 C CA . HIS A 1 376 ? 12.511 16.973 13.270 1.00 66.31 376 HIS A CA 1
ATOM 2877 C C . HIS A 1 376 ? 13.962 16.941 12.762 1.00 66.31 376 HIS A C 1
ATOM 2879 O O . HIS A 1 376 ? 14.204 17.312 11.616 1.00 66.31 376 HIS A O 1
ATOM 2885 N N . GLY A 1 377 ? 14.927 16.500 13.580 1.00 71.50 377 GLY A N 1
ATOM 2886 C CA . GLY A 1 377 ? 16.327 16.350 13.170 1.00 71.50 377 GLY A CA 1
ATOM 2887 C C . GLY A 1 377 ? 17.029 17.666 12.836 1.00 71.50 377 GLY A C 1
ATOM 2888 O O . GLY A 1 377 ? 18.019 17.652 12.111 1.00 71.50 377 GLY A O 1
ATOM 2889 N N . VAL A 1 378 ? 16.516 18.805 13.314 1.00 81.31 378 VAL A N 1
ATOM 2890 C CA . VAL A 1 378 ? 17.032 20.129 12.943 1.00 81.31 378 VAL A CA 1
ATOM 2891 C C . VAL A 1 378 ? 18.484 20.310 13.405 1.00 81.31 378 VAL A C 1
ATOM 2893 O O . VAL A 1 378 ? 18.784 20.189 14.592 1.00 81.31 378 VAL A O 1
ATOM 2896 N N . THR A 1 379 ? 19.367 20.641 12.462 1.00 86.12 379 THR A N 1
ATOM 2897 C CA . THR A 1 379 ? 20.780 21.002 12.657 1.00 86.12 379 THR A CA 1
ATOM 2898 C C . THR A 1 379 ? 21.119 22.397 12.124 1.00 86.12 379 THR A C 1
ATOM 2900 O O . THR A 1 379 ? 22.194 22.915 12.430 1.00 86.12 379 THR A O 1
ATOM 2903 N N . PHE A 1 380 ? 20.228 23.038 11.354 1.00 89.38 380 PHE A N 1
ATOM 2904 C CA . PHE A 1 380 ? 20.397 24.453 11.019 1.00 89.38 380 PHE A CA 1
ATOM 2905 C C . PHE A 1 380 ? 20.243 25.345 12.263 1.00 89.38 380 PHE A C 1
ATOM 2907 O O . PHE A 1 380 ? 19.514 24.983 13.192 1.00 89.38 380 PHE A O 1
ATOM 2914 N N . PRO A 1 381 ? 20.903 26.519 12.305 1.00 91.94 381 PRO A N 1
ATOM 2915 C CA . PRO A 1 381 ? 20.836 27.413 13.454 1.00 91.94 381 PRO A CA 1
ATOM 2916 C C . PRO A 1 381 ? 19.401 27.806 13.837 1.00 91.94 381 PRO A C 1
ATOM 2918 O O . PRO A 1 381 ? 18.675 28.430 13.057 1.00 91.94 381 PRO A O 1
ATOM 2921 N N . LEU A 1 382 ? 19.020 27.490 15.077 1.00 90.25 382 LEU A N 1
ATOM 2922 C CA . LEU A 1 382 ? 17.807 27.992 15.720 1.00 90.25 382 LEU A CA 1
ATOM 2923 C C . LEU A 1 382 ? 18.157 29.206 16.584 1.00 90.25 382 LEU A C 1
ATOM 2925 O O . LEU A 1 382 ? 19.025 29.145 17.453 1.00 90.25 382 LEU A O 1
ATOM 2929 N N . MET A 1 383 ? 17.481 30.317 16.324 1.00 92.06 383 MET A N 1
ATOM 2930 C CA . MET A 1 383 ? 17.607 31.561 17.075 1.00 92.06 383 MET A CA 1
ATOM 2931 C C . MET A 1 383 ? 16.730 31.520 18.323 1.00 92.06 383 MET A C 1
ATOM 2933 O O . MET A 1 383 ? 15.809 30.710 18.433 1.00 92.06 383 MET A O 1
ATOM 2937 N N . LYS A 1 384 ? 16.978 32.448 19.252 1.00 90.44 384 LYS A N 1
ATOM 2938 C CA . LYS A 1 384 ? 16.087 32.649 20.396 1.00 90.44 384 LYS A CA 1
ATOM 2939 C C . LYS A 1 384 ? 14.680 32.993 19.929 1.00 90.44 384 LYS A C 1
ATOM 2941 O O . LYS A 1 384 ? 14.496 33.709 18.935 1.00 90.44 384 LYS A O 1
ATOM 2946 N N . LYS A 1 385 ? 13.697 32.520 20.685 1.00 89.25 385 LYS A N 1
ATOM 2947 C CA . LYS A 1 385 ? 12.299 32.857 20.476 1.00 89.25 385 LYS A CA 1
ATOM 2948 C C . LYS A 1 385 ? 12.135 34.369 20.466 1.00 89.25 385 LYS A C 1
ATOM 2950 O O . LYS A 1 385 ? 12.636 35.070 21.346 1.00 89.25 385 LYS A O 1
ATOM 2955 N N . SER A 1 386 ? 11.458 34.881 19.447 1.00 90.38 386 SER A N 1
ATOM 2956 C CA . SER A 1 386 ? 11.335 36.322 19.274 1.00 90.38 386 SER A CA 1
ATOM 2957 C C . SER A 1 386 ? 10.031 36.737 18.614 1.00 90.38 386 SER A C 1
ATOM 2959 O O . SER A 1 386 ? 9.373 35.968 17.913 1.00 90.38 386 SER A O 1
ATOM 2961 N N . ASP A 1 387 ? 9.656 37.984 18.870 1.00 89.19 387 ASP A N 1
ATOM 2962 C CA . ASP A 1 387 ? 8.506 38.607 18.244 1.00 89.19 387 ASP A CA 1
ATOM 2963 C C . ASP A 1 387 ? 8.862 39.020 16.816 1.00 89.19 387 ASP A C 1
ATOM 2965 O O . ASP A 1 387 ? 9.900 39.632 16.557 1.00 89.19 387 ASP A O 1
ATOM 2969 N N . VAL A 1 388 ? 7.983 38.704 15.870 1.00 86.81 388 VAL A N 1
ATOM 2970 C CA . VAL A 1 388 ? 8.133 39.087 14.459 1.00 86.81 388 VAL A CA 1
ATOM 2971 C C . VAL A 1 388 ? 7.217 40.253 14.081 1.00 86.81 388 VAL A C 1
ATOM 2973 O O . VAL A 1 388 ? 7.334 40.813 12.991 1.00 86.81 388 VAL A O 1
ATOM 2976 N N . ASN A 1 389 ? 6.298 40.641 14.969 1.00 84.38 389 ASN A N 1
ATOM 2977 C CA . ASN A 1 389 ? 5.361 41.753 14.840 1.00 84.38 389 ASN A CA 1
ATOM 2978 C C . ASN A 1 389 ? 5.245 42.559 16.150 1.00 84.38 389 ASN A C 1
ATOM 2980 O O . ASN A 1 389 ? 5.533 42.053 17.229 1.00 84.38 389 ASN A O 1
ATOM 2984 N N . GLY A 1 390 ? 4.769 43.807 16.054 1.00 84.44 390 GLY A N 1
ATOM 2985 C CA . GLY A 1 390 ? 4.569 44.700 17.206 1.00 84.44 390 GLY A CA 1
ATOM 2986 C C . GLY A 1 390 ? 5.833 45.445 17.647 1.00 84.44 390 GLY A C 1
ATOM 2987 O O . GLY A 1 390 ? 6.867 45.390 16.980 1.00 84.44 390 GLY A O 1
ATOM 2988 N N . ASP A 1 391 ? 5.746 46.149 18.772 1.00 84.75 391 ASP A N 1
ATOM 2989 C CA . ASP A 1 391 ? 6.801 47.068 19.229 1.00 84.75 391 ASP A CA 1
ATOM 2990 C C . ASP A 1 391 ? 8.098 46.343 19.626 1.00 84.75 391 ASP A C 1
ATOM 2992 O O . ASP A 1 391 ? 9.194 46.878 19.460 1.00 84.75 391 ASP A O 1
ATOM 2996 N N . ASN A 1 392 ? 7.983 45.077 20.035 1.00 87.75 392 ASN A N 1
ATOM 2997 C CA . ASN A 1 392 ? 9.105 44.215 20.410 1.00 87.75 392 ASN A CA 1
ATOM 2998 C C . ASN A 1 392 ? 9.663 43.387 19.236 1.00 87.75 392 ASN A C 1
ATOM 3000 O O . ASN A 1 392 ? 10.402 42.431 19.463 1.00 87.75 392 ASN A O 1
ATOM 3004 N N . THR A 1 393 ? 9.314 43.722 17.983 1.00 87.19 393 THR A N 1
ATOM 3005 C CA . THR A 1 393 ? 9.785 42.977 16.800 1.00 87.19 393 THR A CA 1
ATOM 3006 C C . THR A 1 393 ? 11.316 42.882 16.788 1.00 87.19 393 THR A C 1
ATOM 3008 O O . THR A 1 393 ? 12.007 43.893 16.913 1.00 87.19 393 THR A O 1
ATOM 3011 N N . ASN A 1 394 ? 11.848 41.682 16.574 1.00 89.56 394 ASN A N 1
ATOM 3012 C CA . ASN A 1 394 ? 13.278 41.436 16.420 1.00 89.56 394 ASN A CA 1
ATOM 3013 C C . ASN A 1 394 ? 13.856 42.206 15.217 1.00 89.56 394 ASN A C 1
ATOM 3015 O O . ASN A 1 394 ? 13.229 42.304 14.160 1.00 89.56 394 ASN A O 1
ATOM 3019 N N . GLU A 1 395 ? 15.065 42.745 15.381 1.00 88.25 395 GLU A N 1
ATOM 3020 C CA . GLU A 1 395 ? 15.758 43.579 14.390 1.00 88.25 395 GLU A CA 1
ATOM 3021 C C . GLU A 1 395 ? 15.863 42.931 13.002 1.00 88.25 395 GLU A C 1
ATOM 3023 O O . GLU A 1 395 ? 15.685 43.618 11.998 1.00 88.25 395 GLU A O 1
ATOM 3028 N N . VAL A 1 396 ? 16.043 41.606 12.922 1.00 86.75 396 VAL A N 1
ATOM 3029 C CA . VAL A 1 396 ? 16.052 40.876 11.641 1.00 86.75 396 VAL A CA 1
ATOM 3030 C C . VAL A 1 396 ? 14.721 41.048 10.909 1.00 86.75 396 VAL A C 1
ATOM 3032 O O . VAL A 1 396 ? 14.690 41.325 9.712 1.00 86.75 396 VAL A O 1
ATOM 3035 N N . PHE A 1 397 ? 13.602 40.945 11.624 1.00 85.19 397 PHE A N 1
ATOM 3036 C CA . PHE A 1 397 ? 12.276 41.093 11.034 1.00 85.19 397 PHE A CA 1
ATOM 3037 C C . PHE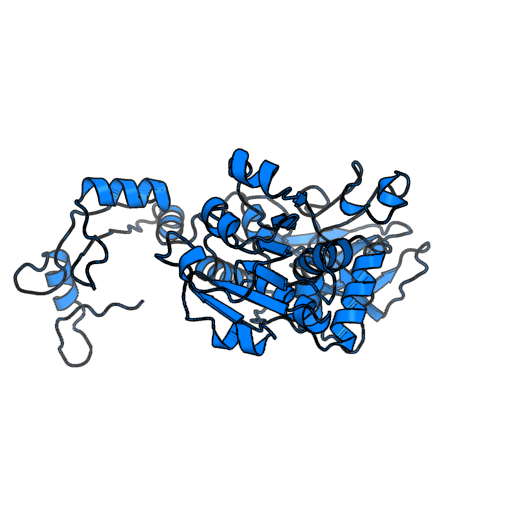 A 1 397 ? 11.899 42.554 10.782 1.00 85.19 397 PHE A C 1
ATOM 3039 O O . PHE A 1 397 ? 11.169 42.818 9.827 1.00 85.19 397 PHE A O 1
ATOM 3046 N N . LYS A 1 398 ? 12.419 43.510 11.566 1.00 85.50 398 LYS A N 1
ATOM 3047 C CA . LYS A 1 398 ? 12.332 44.943 11.230 1.00 85.50 398 LYS A CA 1
ATOM 3048 C C . LYS A 1 398 ? 13.037 45.225 9.904 1.00 85.50 398 LYS A C 1
ATOM 3050 O O . LYS A 1 398 ? 12.446 45.850 9.028 1.00 85.50 398 LYS A O 1
ATOM 3055 N N . TRP A 1 399 ? 14.251 44.705 9.732 1.00 85.00 399 TRP A N 1
ATOM 3056 C CA . TRP A 1 399 ? 15.010 44.831 8.491 1.00 85.00 399 TRP A CA 1
ATOM 3057 C C . TRP A 1 399 ? 14.288 44.172 7.306 1.00 85.00 399 TRP A C 1
ATOM 3059 O O . TRP A 1 399 ? 14.032 44.838 6.306 1.00 85.00 399 TRP A O 1
ATOM 3069 N N . LEU A 1 400 ? 13.835 42.917 7.439 1.00 81.94 400 LEU A N 1
ATOM 3070 C CA . LEU A 1 400 ? 13.112 42.206 6.371 1.00 81.94 400 LEU A CA 1
ATOM 3071 C C . LEU A 1 400 ? 11.847 42.944 5.903 1.00 81.94 400 LEU A C 1
ATOM 3073 O O . LEU A 1 400 ? 11.553 42.979 4.708 1.00 81.94 400 LEU A O 1
ATOM 3077 N N . LYS A 1 401 ? 11.101 43.550 6.834 1.00 79.12 401 LYS A N 1
ATOM 3078 C CA . LYS A 1 401 ? 9.904 44.349 6.523 1.00 79.12 401 LYS A CA 1
ATOM 3079 C C . LYS A 1 401 ? 10.228 45.635 5.766 1.00 79.12 401 LYS A C 1
ATOM 3081 O O . LYS A 1 401 ? 9.392 46.082 4.983 1.00 79.12 401 LYS A O 1
ATOM 3086 N N . ASN A 1 402 ? 11.406 46.210 5.995 1.00 79.88 402 ASN A N 1
ATOM 3087 C CA . ASN A 1 402 ? 11.871 47.403 5.291 1.00 79.88 402 ASN A CA 1
ATOM 3088 C C . ASN A 1 402 ? 12.352 47.068 3.870 1.00 79.88 402 ASN A C 1
ATOM 3090 O O . ASN A 1 402 ? 12.053 47.813 2.943 1.00 79.88 402 ASN A O 1
ATOM 3094 N N . GLU A 1 403 ? 13.032 45.933 3.686 1.00 77.81 403 GLU A N 1
ATOM 3095 C CA . GLU A 1 403 ? 13.561 45.499 2.381 1.00 77.81 403 GLU A CA 1
ATOM 3096 C C . GLU A 1 403 ? 12.482 44.938 1.437 1.00 77.81 403 GLU A C 1
ATOM 3098 O O . GLU A 1 403 ? 12.573 45.075 0.217 1.00 77.81 403 GLU A O 1
ATOM 3103 N N . LYS A 1 404 ? 11.432 44.304 1.979 1.00 63.97 404 LYS A N 1
ATOM 3104 C CA . LYS A 1 404 ? 10.284 43.793 1.209 1.00 63.97 404 LYS A CA 1
ATOM 3105 C C . LYS A 1 404 ? 8.964 44.148 1.890 1.00 63.97 404 LYS A C 1
ATOM 3107 O O . LYS A 1 404 ? 8.358 43.326 2.580 1.00 63.97 404 LYS A O 1
ATOM 3112 N N . ALA A 1 405 ? 8.489 45.371 1.658 1.00 58.78 405 ALA A N 1
ATOM 3113 C CA . ALA A 1 405 ? 7.170 45.802 2.113 1.00 58.78 405 ALA A CA 1
ATOM 3114 C C . ALA A 1 405 ? 6.054 44.929 1.500 1.00 58.78 405 ALA A C 1
ATOM 3116 O O . ALA A 1 405 ? 6.094 44.571 0.320 1.00 58.78 405 ALA A O 1
ATOM 3117 N N . GLY A 1 406 ? 5.040 44.584 2.299 1.00 58.66 406 GLY A N 1
ATOM 3118 C CA . GLY A 1 406 ? 3.878 43.838 1.818 1.00 58.66 406 GLY A CA 1
ATOM 3119 C C . GLY A 1 406 ? 3.075 44.622 0.774 1.00 58.66 406 GLY A C 1
ATOM 3120 O O . GLY A 1 406 ? 3.106 45.854 0.735 1.00 58.66 406 GLY A O 1
ATOM 3121 N N . LEU A 1 407 ? 2.305 43.909 -0.057 1.00 49.59 407 LEU A N 1
ATOM 3122 C CA . LEU A 1 407 ? 1.355 44.533 -0.986 1.00 49.59 407 LEU A CA 1
ATOM 3123 C C . LEU A 1 407 ? 0.443 45.506 -0.206 1.00 49.59 407 LEU A C 1
ATOM 3125 O O . LEU A 1 407 ? -0.120 45.116 0.819 1.00 49.59 407 LEU A O 1
ATOM 3129 N N . LEU A 1 408 ? 0.300 46.744 -0.699 1.00 52.06 408 LEU A N 1
ATOM 3130 C CA . LEU A 1 408 ? -0.445 47.859 -0.077 1.00 52.06 408 LEU A CA 1
ATOM 3131 C C . LEU A 1 408 ? 0.212 48.523 1.155 1.00 52.06 408 LEU A C 1
ATOM 3133 O O . LEU A 1 408 ? -0.478 49.182 1.927 1.00 52.06 408 LEU A O 1
ATOM 3137 N N . GLY A 1 409 ? 1.529 48.394 1.351 1.00 52.75 409 GLY A N 1
ATOM 3138 C CA . GLY A 1 409 ? 2.252 49.153 2.388 1.00 52.75 409 GLY A CA 1
ATOM 3139 C C . GLY A 1 409 ? 2.053 48.632 3.817 1.00 52.75 409 GLY A C 1
ATOM 3140 O O . GLY A 1 409 ? 2.385 49.314 4.785 1.00 52.75 409 GLY A O 1
ATOM 3141 N N . LEU A 1 410 ? 1.523 47.415 3.969 1.00 55.62 410 LEU A N 1
ATOM 3142 C CA . LEU A 1 410 ? 1.377 46.754 5.264 1.00 55.62 410 LEU A CA 1
ATOM 3143 C C . LEU A 1 410 ? 2.724 46.170 5.721 1.00 55.62 410 LEU A C 1
ATOM 3145 O O . LEU A 1 410 ? 3.251 45.244 5.107 1.00 55.62 410 LEU A O 1
ATOM 3149 N N . SER A 1 411 ? 3.244 46.652 6.852 1.00 58.09 411 SER A N 1
ATOM 3150 C CA . SER A 1 411 ? 4.495 46.209 7.498 1.00 58.09 411 SER A CA 1
ATOM 3151 C C . SER A 1 411 ? 4.333 44.943 8.361 1.00 58.09 411 SER A C 1
ATOM 3153 O O . SER A 1 411 ? 4.969 44.773 9.406 1.00 58.09 411 SER A O 1
ATOM 3155 N N . ARG A 1 412 ? 3.447 44.026 7.953 1.00 58.78 412 ARG A N 1
ATOM 3156 C CA . ARG A 1 412 ? 3.180 42.766 8.665 1.00 58.78 412 ARG A CA 1
ATOM 3157 C C . ARG A 1 412 ? 3.692 41.582 7.861 1.00 58.78 412 ARG A C 1
ATOM 3159 O O . ARG A 1 412 ? 3.343 41.432 6.693 1.00 58.78 412 ARG A O 1
ATOM 3166 N N . ILE A 1 413 ? 4.455 40.710 8.516 1.00 60.59 413 ILE A N 1
ATOM 3167 C CA . ILE A 1 413 ? 4.813 39.409 7.945 1.00 60.59 413 ILE A CA 1
ATOM 3168 C C . ILE A 1 413 ? 3.552 38.549 7.991 1.00 60.59 413 ILE A C 1
ATOM 3170 O O . ILE A 1 413 ? 3.024 38.273 9.070 1.00 60.59 413 ILE A O 1
ATOM 3174 N N . LYS A 1 414 ? 3.032 38.190 6.814 1.00 53.53 414 LYS A N 1
ATOM 3175 C CA . LYS A 1 414 ? 1.941 37.223 6.678 1.00 53.53 414 LYS A CA 1
ATOM 3176 C C . LYS A 1 414 ? 2.542 35.827 6.586 1.00 53.53 414 LYS A C 1
ATOM 3178 O O . LYS A 1 414 ? 3.447 35.601 5.788 1.00 53.53 414 LYS A O 1
ATOM 3183 N N . VAL A 1 415 ? 1.997 34.908 7.372 1.00 43.88 415 VAL A N 1
ATOM 3184 C CA . VAL A 1 415 ? 2.272 33.477 7.250 1.00 43.88 415 VAL A CA 1
ATOM 3185 C C . VAL A 1 415 ? 1.814 33.030 5.857 1.00 43.88 415 VAL A C 1
ATOM 3187 O O . VAL A 1 415 ? 0.648 33.219 5.506 1.00 43.88 415 VAL A O 1
ATOM 3190 N N . ARG A 1 416 ? 2.722 32.478 5.046 1.00 37.00 416 ARG A N 1
ATOM 3191 C CA . ARG A 1 416 ? 2.339 31.498 4.024 1.00 37.00 416 ARG A CA 1
ATOM 3192 C C . ARG A 1 416 ? 2.463 30.151 4.722 1.00 37.00 416 ARG A C 1
ATOM 3194 O O . ARG A 1 416 ? 3.579 29.771 5.062 1.00 37.00 416 ARG A O 1
ATOM 3201 N N . ILE A 1 417 ? 1.316 29.560 5.054 1.00 29.59 417 ILE A N 1
ATOM 3202 C CA . ILE A 1 417 ? 1.238 28.169 5.514 1.00 29.59 417 ILE A CA 1
ATOM 3203 C C . ILE A 1 417 ? 1.516 27.285 4.307 1.00 29.59 417 ILE A C 1
ATOM 3205 O O . ILE A 1 417 ? 0.963 27.625 3.231 1.00 29.59 417 ILE A O 1
#

InterPro domains:
  IPR000889 Glutathione peroxidase [PF00255] (335-401)
  IPR000889 Glutathione peroxidase [PS51355] (334-417)
  IPR011032 GroES-like superfamily [SSF50129] (23-160)
  IPR013149 Alcohol dehydrogenase-like, C-terminal [PF00107] (172-297)
  IPR013154 Alcohol dehydrogenase-like, N-terminal [PF08240] (28-134)
  IPR020843 Enoylreductase domain [SM00829] (10-328)
  IPR029752 D-isomer specific 2-hydroxyacid dehydrogenase, NAD-binding domain conserved site 1 [PS00065] (165-192)
  IPR029760 Glutathione peroxidase conserved site [PS00763] (350-357)
  IPR036249 Thioredoxin-like superfamily [SSF52833] (334-409)
  IPR036291 NAD(P)-binding domain superfamily [SSF51735] (136-302)
  IPR047109 Cinnamyl alcohol dehydrogenase-like [PTHR42683] (19-325)
  IPR047109 Cinnamyl alcohol dehydrogenase-like [cd05283] (11-326)

Secondary structure (DSSP, 8-state):
--EEEEEEE--TTS--EEEEEEES---TTEEEEEEEE----HHHHHTTTSSSB---S--EEEEEEE-TT--S--TT-EEE--SEEE--SSSHHHHTT-GGG-TT-EETTTS-TT--SSBSEEEEEGGGPEEPPTTS-HHHHHHIIIIIHHHHHHHHHH--TT-EEEEE--SHHHHHHHHHHHHTT-EEEEEESSGGGHHHHHHTT-SEEEE-TT-S-TTTT--SS-EEEEEE--SS---HHHHHTTEEEEEEEEE-----TT------HHHHHHHT-EE----S--HHHHHHHHHHHHHHT---------SSHHHHHHHHHHHHHHS---SS-SHHHHHHHHGGGT----B---TTTTTS--S-HHHHHHHHHHHH---SPBPPP-BSSSTTB-HHHHHHHHHSPPTTS--------

Organism: Armillaria gallica (NCBI:txid47427)

Foldseek 3Di:
DKDKKWFWWAALLLAIDIDMFIDPDADQQKWKWFFDDFDDDPVQSVRNNPGFGGTFFQRWTFTCDGHNNHDPDDGRFTWTAGFWFDAPCPDPCNVVQNRVPGPRTDGPPRDPRSAHSLMGMHMGGNLRIAGFDPLADSQFRGLCNFLVQFLLVCCVPPNALAFAEEEEDDDSNRLNNLLNNQLRNHQYEYEYQDCPCVVVSVVSRHPYYDHCNPPPAPVPVPDVAAGQEYEYDAQDDDDQARNLVRHAQAHEYEYPHDDDPVDDDDDDPVSCVVSVYHYDYTGGGGSVSSNVSSVSCSVSVPGGDDDDFDSDSVRVVVVVLVVPVVHLDLDPPPVQSVCVVCVVVVDADEAAAECPPPRPPVDFPVVVVCCCCVRNVDPGHYDGHFHLDDPRHDPVSVVVLVVDPDPPRDSDDDDPD

Radius of gyration: 24.38 Å; chains: 1; bounding box: 51×75×60 Å

Sequence (417 aa):
MVYEGKTFRGSASGEIVESSSTREELFPNDVVVKITHSGLCGTDLHYLNIDMVLGHEGSVGVVQEVGPSCKRLNAGDRVGWGYMHETCGLCRECQTDDEVFCQGKRCFGSANFDQGSLGELGVWKEDWLFKLPDALTSEQAAPLMCAGSTVFTPLIKYCKPTDRVGIVGIGGLGHHAIQFAAKMGCDVVVFSGTDSKREEALSLGANEFYATKGVDDLSQIGLPKPLNRLIITTAGMVDYDLYFEVLAPKATVIPLTVTDPKYTMGVPYVPFAWKGIEAVGTVLAGRVMHNDMLEFAARNKITPMIEKYPMTTEGIIEAIDRLYSGTRFNVPVGLQGLYDKYKDRDFVILGFPCNQFGGQEPKDDEAIGEFCSRNHGVTFPLMKKSDVNGDNTNEVFKWLKNEKAGLLGLSRIKVRI

pLDDT: mean 87.88, std 11.41, range [29.59, 98.44]